Protein AF-A0A524NYF2-F1 (afdb_monomer_lite)

Foldseek 3Di:
DDVVVVVVVVVVLVVVLPPPVPDLWWKKKKWKKFKKWAWKAKDFPVQFFGIGGDIWMKTWMKMWTGSDVQKIKIWTKMKIFDKDWTGTPAPQPDTAIDGDWIKIKIKTKIWGWADPDPAQKTKIKMKIKIFIDTDDDPDWDWWWDWAAGHVQFIKIKIKTFDDDDAARIKIKTWMWIWGQFPPRKIKIKIKIWIFHDPDDWDFGMKMWMDFQPDDITIMTITGRRIMIIIIIMIIGTPSLVVDDPVVVVVVCVVVVPPPDDPFDAAFKKKKKKKKWWWQFDKHWNDSQKFWQFPPPPPPRRRTWIKIWMKMWHHNTSFKIKIKIKIKTFDQTDIFGHRRSDTQDDDRDGDFIKIKIWIKMKGWDDPDPPFKTKIKIKTKMKIATPADQFNDKDKDKGWGQDRHPRDIDIKMKIKTKGFPDRIWMKIKTKMWMWGQDPDLARKIKIKMKMWIFTPAWGMKMWMAMPDPIVPRTMIMTGRRTTIMIMIMMMHIFRPDPPTPRGDDPDPVVVD

Radius of gyration: 26.81 Å; chains: 1; bounding box: 73×35×83 Å

Secondary structure (DSSP, 8-state):
--HHHHHHHHHHHHHHHTTTTTS---EEEEEEEEEEEEEEEEE-TTS-B--EEEEEEEEEEEEEEEEETTEEEEEEEEEEEEEE---BSS--SS---EEEEEEEEEEEEEEE-B--SSSSEEEEEEEEEEEEEEPPPSS--EEEEEEE-TTS-EEEEEEEE--PPPPSEEEEEEEEEEEE-GGG-EEEEEEEEEEESSPPPEEEEEEEEEESSPPPEEEEEEESS-EEEEEEEEEEETHHHHS-HHHHHHHHHHHTTS------STTEEEEEEEEEEEEEEEEES-TTEEPPP-GGGGGGTTEEEEEEEEEEEESSSSEEEEEEEEEEE-----EE-SSSS-SEE---PPPEEEEEEEEEEEEEEEETTTEEEEEEEEEEEEEE---SEEEEEEEEEEEEETTTTEEEEEEEEEEEEES-SEEEEEEEEEEEEEE-SSSS--EEEEEEEEEEESS--EEEEEEESS--BSSEEEEEEEEEEEEEEEEEEEEEE-STT---PPPPPTTS--

Structure (mmCIF, N/CA/C/O backbone):
data_AF-A0A524NYF2-F1
#
_entry.id   AF-A0A524NYF2-F1
#
loop_
_atom_site.group_PDB
_atom_site.id
_atom_site.type_symbol
_atom_site.label_atom_id
_atom_site.label_alt_id
_atom_site.label_comp_id
_atom_site.label_asym_id
_atom_site.label_entity_id
_atom_site.label_seq_id
_atom_site.pdbx_PDB_ins_code
_atom_site.Cartn_x
_atom_site.Cartn_y
_atom_site.Cartn_z
_atom_site.occupancy
_atom_site.B_iso_or_equiv
_atom_site.auth_seq_id
_atom_site.auth_comp_id
_atom_site.auth_asym_id
_atom_site.auth_atom_id
_atom_site.pdbx_PDB_model_num
ATOM 1 N N . MET A 1 1 ? -34.212 -0.945 -21.875 1.00 46.12 1 MET A N 1
ATOM 2 C CA . MET A 1 1 ? -34.680 -1.495 -20.584 1.00 46.12 1 MET A CA 1
ATOM 3 C C . MET A 1 1 ? -35.829 -0.616 -20.105 1.00 46.12 1 MET A C 1
ATOM 5 O O . MET A 1 1 ? -35.699 0.597 -20.162 1.00 46.12 1 MET A O 1
ATOM 9 N N . ASP A 1 2 ? -36.979 -1.209 -19.788 1.00 37.16 2 ASP A N 1
ATOM 10 C CA . ASP A 1 2 ? -38.270 -0.512 -19.675 1.00 37.16 2 ASP A CA 1
ATOM 11 C C . ASP A 1 2 ? -38.317 0.384 -18.419 1.00 37.16 2 ASP A C 1
ATOM 13 O O . ASP A 1 2 ? -38.409 -0.111 -17.293 1.00 37.16 2 ASP A O 1
ATOM 17 N N . THR A 1 3 ? -38.206 1.705 -18.601 1.00 37.22 3 THR A N 1
ATOM 18 C CA . THR A 1 3 ? -38.094 2.729 -17.535 1.00 37.22 3 THR A CA 1
ATOM 19 C C . THR A 1 3 ? -39.221 2.652 -16.503 1.00 37.22 3 THR A C 1
ATOM 21 O O . THR A 1 3 ? -39.023 2.973 -15.333 1.00 37.22 3 THR A O 1
ATOM 24 N N . ARG A 1 4 ? -40.377 2.111 -16.898 1.00 36.44 4 ARG A N 1
ATOM 25 C CA . ARG A 1 4 ? -41.550 1.901 -16.040 1.00 36.44 4 ARG A CA 1
ATOM 26 C C . ARG A 1 4 ? -41.308 0.884 -14.919 1.00 36.44 4 ARG A C 1
ATOM 28 O O . ARG A 1 4 ? -41.858 1.044 -13.832 1.00 36.44 4 ARG A O 1
ATOM 35 N N . LYS A 1 5 ? -40.456 -0.127 -15.137 1.00 40.47 5 LYS A N 1
ATOM 36 C CA . LYS A 1 5 ? -40.130 -1.145 -14.117 1.00 40.47 5 LYS A CA 1
ATOM 37 C C . LYS A 1 5 ? -39.205 -0.592 -13.028 1.00 40.47 5 LYS A C 1
ATOM 39 O O . LYS A 1 5 ? -39.352 -0.954 -11.865 1.00 40.47 5 LYS A O 1
ATOM 44 N N . PHE A 1 6 ? -38.307 0.327 -13.389 1.00 44.81 6 PHE A N 1
ATOM 45 C CA . PHE A 1 6 ? -37.403 0.992 -12.445 1.00 44.81 6 PHE A CA 1
ATOM 46 C C . PHE A 1 6 ? -38.154 1.996 -11.556 1.00 44.81 6 PHE A C 1
ATOM 48 O O . PHE A 1 6 ? -37.957 2.023 -10.343 1.00 44.81 6 PHE A O 1
ATOM 55 N N . SER A 1 7 ? -39.095 2.751 -12.137 1.00 49.72 7 SER A N 1
ATOM 56 C CA . SER A 1 7 ? -39.966 3.658 -11.380 1.00 49.72 7 SER A CA 1
ATOM 57 C C . SER A 1 7 ? -40.858 2.915 -10.382 1.00 49.72 7 SER A C 1
ATOM 59 O O . SER A 1 7 ? -41.035 3.392 -9.266 1.00 49.72 7 SER A O 1
ATOM 61 N N . PHE A 1 8 ? -41.373 1.732 -10.738 1.00 51.56 8 PHE A N 1
ATOM 62 C CA . PHE A 1 8 ? -42.222 0.937 -9.842 1.00 51.56 8 PHE A CA 1
ATOM 63 C C . PHE A 1 8 ? -41.436 0.339 -8.664 1.00 51.56 8 PHE A C 1
ATOM 65 O O . PHE A 1 8 ? -41.932 0.331 -7.540 1.00 51.56 8 PHE A O 1
ATOM 72 N N . LEU A 1 9 ? -40.189 -0.093 -8.896 1.00 47.62 9 LEU A N 1
ATOM 73 C CA . LEU A 1 9 ? -39.295 -0.574 -7.838 1.00 47.62 9 LEU A CA 1
ATOM 74 C C . LEU A 1 9 ? -38.933 0.554 -6.855 1.00 47.62 9 LEU A C 1
ATOM 76 O O . LEU A 1 9 ? -39.001 0.354 -5.647 1.00 47.62 9 LEU A O 1
ATOM 80 N N . MET A 1 10 ? -38.629 1.755 -7.364 1.00 48.66 10 MET A N 1
ATOM 81 C CA . MET A 1 10 ? -38.355 2.939 -6.536 1.00 48.66 10 MET A CA 1
ATOM 82 C C . MET A 1 10 ? -39.585 3.377 -5.734 1.00 48.66 10 MET A C 1
ATOM 84 O O . MET A 1 10 ? -39.455 3.712 -4.558 1.00 48.66 10 MET A O 1
ATOM 88 N N . LEU A 1 11 ? -40.786 3.325 -6.321 1.00 53.19 11 LEU A N 1
ATOM 89 C CA . LEU A 1 11 ? -42.031 3.672 -5.627 1.00 53.19 11 LEU A CA 1
ATOM 90 C C . LEU A 1 11 ? -42.388 2.646 -4.537 1.00 53.19 11 LEU A C 1
ATOM 92 O O . LEU A 1 11 ? -42.787 3.029 -3.440 1.00 53.19 11 LEU A O 1
ATOM 96 N N . ALA A 1 12 ? -42.189 1.351 -4.806 1.00 49.34 12 ALA A N 1
ATOM 97 C CA . ALA A 1 12 ? -42.392 0.281 -3.829 1.00 49.34 12 ALA A CA 1
ATOM 98 C C . ALA A 1 12 ? -41.384 0.369 -2.672 1.00 49.34 12 ALA A C 1
ATOM 100 O O . ALA A 1 12 ? -41.760 0.214 -1.511 1.00 49.34 12 ALA A O 1
ATOM 101 N N . MET A 1 13 ? -40.125 0.702 -2.971 1.00 41.78 13 MET A N 1
ATOM 102 C CA . MET A 1 13 ? -39.096 0.948 -1.961 1.00 41.78 13 MET A CA 1
ATOM 103 C C . MET A 1 13 ? -39.430 2.192 -1.122 1.00 41.78 13 MET A C 1
ATOM 105 O O . MET A 1 13 ? -39.293 2.157 0.093 1.00 41.78 13 MET A O 1
ATOM 109 N N . SER A 1 14 ? -39.977 3.246 -1.741 1.00 46.34 14 SER A N 1
ATOM 110 C CA . SER A 1 14 ? -40.464 4.458 -1.055 1.00 46.34 14 SER A CA 1
ATOM 111 C C . SER A 1 14 ? -41.634 4.170 -0.108 1.00 46.34 14 SER A C 1
ATOM 113 O O . SER A 1 14 ? -41.682 4.715 0.988 1.00 46.34 14 SER A O 1
ATOM 115 N N . PHE A 1 15 ? -42.558 3.285 -0.493 1.00 48.97 15 PHE A N 1
ATOM 116 C CA . PHE A 1 15 ? -43.677 2.880 0.364 1.00 48.97 15 PHE A CA 1
ATOM 117 C C . PHE A 1 15 ? -43.229 1.985 1.528 1.00 48.97 15 PHE A C 1
ATOM 119 O O . PHE A 1 15 ? -43.670 2.191 2.658 1.00 48.97 15 PHE A O 1
ATOM 126 N N . LEU A 1 16 ? -42.298 1.056 1.293 1.00 45.59 16 LEU A N 1
ATOM 127 C CA . LEU A 1 16 ? -41.699 0.232 2.352 1.00 45.59 16 LEU A CA 1
ATOM 128 C C . LEU A 1 16 ? -40.880 1.075 3.348 1.00 45.59 16 LEU A C 1
ATOM 130 O O . LEU A 1 16 ? -40.883 0.784 4.539 1.00 45.59 16 LEU A O 1
ATOM 134 N N . LEU A 1 17 ? -40.266 2.170 2.886 1.00 45.12 17 LEU A N 1
ATOM 135 C CA . LEU A 1 17 ? -39.558 3.151 3.719 1.00 45.12 17 LEU A CA 1
ATOM 136 C C . LEU A 1 17 ? -40.478 3.949 4.663 1.00 45.12 17 LEU A C 1
ATOM 138 O O . LEU A 1 17 ? -40.007 4.475 5.668 1.00 45.12 17 LEU A O 1
ATOM 142 N N . THR A 1 18 ? -41.781 4.046 4.371 1.00 43.34 18 THR A N 1
ATOM 143 C CA . THR A 1 18 ? -42.723 4.845 5.183 1.00 43.34 18 THR A CA 1
ATOM 144 C C . THR A 1 18 ? -43.362 4.094 6.355 1.00 43.34 18 THR A C 1
ATOM 146 O O . THR A 1 18 ? -43.949 4.738 7.221 1.00 43.34 18 THR A O 1
ATOM 149 N N . GLN A 1 19 ? -43.243 2.763 6.438 1.00 42.91 19 GLN A N 1
ATOM 150 C CA . GLN A 1 19 ? -43.910 1.975 7.491 1.00 42.91 19 GLN A CA 1
ATOM 151 C C . GLN A 1 19 ? -43.104 1.823 8.801 1.00 42.91 19 GLN A C 1
ATOM 153 O O . GLN A 1 19 ? -43.671 1.410 9.806 1.00 42.91 19 GLN A O 1
ATOM 158 N N . GLU A 1 20 ? -41.833 2.240 8.846 1.00 42.88 20 GLU A N 1
ATOM 159 C CA . GLU A 1 20 ? -40.929 2.090 10.011 1.00 42.88 20 GLU A CA 1
ATOM 160 C C . GLU A 1 20 ? -40.624 3.423 10.742 1.00 42.88 20 GLU A C 1
ATOM 162 O O . GLU A 1 20 ? -39.622 3.569 11.440 1.00 42.88 20 GLU A O 1
ATOM 167 N N . LEU A 1 21 ? -41.506 4.426 10.634 1.00 39.69 21 LEU A N 1
ATOM 168 C CA . LEU A 1 21 ? -41.333 5.779 11.209 1.00 39.69 21 LEU A CA 1
ATOM 169 C C . LEU A 1 21 ? -41.290 5.852 12.757 1.00 39.69 21 LEU A C 1
ATOM 171 O O . LEU A 1 21 ? -41.228 6.947 13.314 1.00 39.69 21 LEU A O 1
ATOM 175 N N . SER A 1 22 ? -41.305 4.715 13.463 1.00 42.16 22 SER A N 1
ATOM 176 C CA . SER A 1 22 ? -41.311 4.652 14.937 1.00 42.16 22 SER A CA 1
ATOM 177 C C . SER A 1 22 ? -39.986 4.198 15.571 1.00 42.16 22 SER A C 1
ATOM 179 O O . SER A 1 22 ? -39.874 4.214 16.796 1.00 42.16 22 SER A O 1
ATOM 181 N N . ALA A 1 23 ? -38.961 3.851 14.783 1.00 46.53 23 ALA A N 1
ATOM 182 C CA . ALA A 1 23 ? -37.619 3.550 15.287 1.00 46.53 23 ALA A CA 1
ATOM 183 C C . ALA A 1 23 ? -36.603 4.553 14.720 1.00 46.53 23 ALA A C 1
ATOM 185 O O . ALA A 1 23 ? -36.453 4.683 13.509 1.00 46.53 23 ALA A O 1
ATOM 186 N N . GLN A 1 24 ? -35.888 5.288 15.581 1.00 55.41 24 GLN A N 1
ATOM 187 C CA . GLN A 1 24 ? -34.849 6.212 15.119 1.00 55.41 24 GLN A CA 1
ATOM 188 C C . GLN A 1 24 ? -33.656 5.412 14.572 1.00 55.41 24 GLN A C 1
ATOM 190 O O . GLN A 1 24 ? -32.833 4.893 15.329 1.00 55.41 24 GLN A O 1
ATOM 195 N N . LEU A 1 25 ? -33.591 5.305 13.248 1.00 68.50 25 LEU A N 1
ATOM 196 C CA . LEU A 1 25 ? -32.567 4.572 12.511 1.00 68.50 25 LEU A CA 1
ATOM 197 C C . LEU A 1 25 ? -31.177 5.220 12.668 1.00 68.50 25 LEU A C 1
ATOM 199 O O . LEU A 1 25 ? -31.052 6.439 12.808 1.00 68.50 25 LEU A O 1
ATOM 203 N N . LYS A 1 26 ? -30.112 4.409 12.661 1.00 77.06 26 LYS A N 1
ATOM 204 C CA . LYS A 1 26 ? -28.738 4.876 12.911 1.00 77.06 26 LYS A CA 1
ATOM 205 C C . LYS A 1 26 ? -28.130 5.550 11.686 1.00 77.06 26 LYS A C 1
ATOM 207 O O . LYS A 1 26 ? -28.180 5.011 10.587 1.00 77.06 26 LYS A O 1
ATOM 212 N N . THR A 1 27 ? -27.457 6.671 11.918 1.00 83.81 27 THR A N 1
ATOM 213 C CA . THR A 1 27 ? -26.626 7.355 10.920 1.00 83.81 27 THR A CA 1
ATOM 214 C C . THR A 1 27 ? -25.167 7.226 11.334 1.00 83.81 27 THR A C 1
ATOM 216 O O . THR A 1 27 ? -24.834 7.521 12.488 1.00 83.81 27 THR A O 1
ATOM 219 N N . THR A 1 28 ? -24.293 6.809 10.423 1.00 85.56 28 THR A N 1
ATOM 220 C CA . THR A 1 28 ? -22.852 6.668 10.662 1.00 85.56 28 THR A CA 1
ATOM 221 C C . THR A 1 28 ? -22.040 7.500 9.678 1.00 85.56 28 THR A C 1
ATOM 223 O O . THR A 1 28 ? -22.430 7.675 8.532 1.00 85.56 28 THR A O 1
ATOM 226 N N . LEU A 1 29 ? -20.904 8.020 10.130 1.00 87.62 29 LEU A N 1
ATOM 227 C CA . LEU A 1 29 ? -19.862 8.612 9.298 1.00 87.62 29 LEU A CA 1
ATOM 228 C C . LEU A 1 29 ? -18.655 7.684 9.354 1.00 87.62 29 LEU A C 1
ATOM 230 O O . LEU A 1 29 ? -18.140 7.427 10.438 1.00 87.62 29 LEU A O 1
ATOM 234 N N . ASN A 1 30 ? -18.204 7.184 8.217 1.00 88.12 30 ASN A N 1
ATOM 235 C CA . ASN A 1 30 ? -17.124 6.218 8.145 1.00 88.12 30 ASN A CA 1
ATOM 236 C C . ASN A 1 30 ? -15.903 6.863 7.494 1.00 88.12 30 ASN A C 1
ATOM 238 O O . ASN A 1 30 ? -16.003 7.488 6.440 1.00 88.12 30 ASN A O 1
ATOM 242 N N . LEU A 1 31 ? -14.749 6.693 8.128 1.00 86.75 31 LEU A N 1
ATOM 243 C CA . LEU A 1 31 ? -13.450 7.040 7.561 1.00 86.75 31 LEU A CA 1
ATOM 244 C C . LEU A 1 31 ? -12.837 5.760 7.000 1.00 86.75 31 LEU A C 1
ATOM 246 O O . LEU A 1 31 ? -12.573 4.843 7.774 1.00 86.75 31 LEU A O 1
ATOM 250 N N . GLU A 1 32 ? -12.650 5.684 5.684 1.00 86.62 32 GLU A N 1
ATOM 251 C CA . GLU A 1 32 ? -12.154 4.498 4.977 1.00 86.62 32 GLU A CA 1
ATOM 252 C C . GLU A 1 32 ? -10.731 4.743 4.473 1.00 86.62 32 GLU A C 1
ATOM 254 O O . GLU A 1 32 ? -10.470 5.758 3.833 1.00 86.62 32 GLU A O 1
ATOM 259 N N . ALA A 1 33 ? -9.817 3.803 4.711 1.00 85.50 33 ALA A N 1
ATOM 260 C CA . ALA A 1 33 ? -8.500 3.801 4.080 1.00 85.50 33 ALA A CA 1
ATOM 261 C C . ALA A 1 33 ? -7.998 2.379 3.832 1.00 85.50 33 ALA A C 1
ATOM 263 O O . ALA A 1 33 ? -8.306 1.456 4.588 1.00 85.50 33 ALA A O 1
ATOM 264 N N . GLY A 1 34 ? -7.212 2.190 2.778 1.00 84.25 34 GLY A N 1
ATOM 265 C CA . GLY A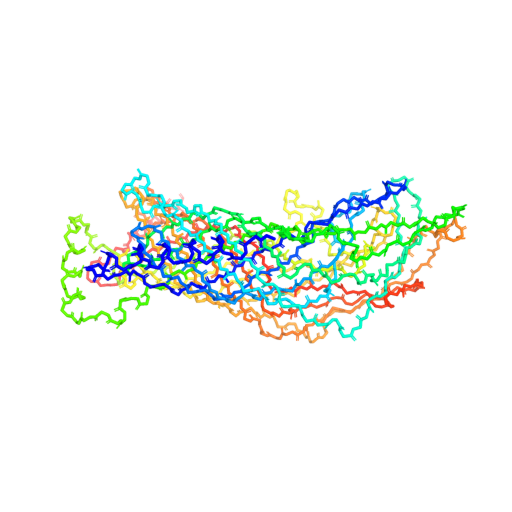 1 34 ? -6.657 0.886 2.459 1.00 84.25 34 GLY A CA 1
ATOM 266 C C . GLY A 1 34 ? -5.999 0.815 1.091 1.00 84.25 34 GLY A C 1
ATOM 267 O O . GLY A 1 34 ? -5.498 1.808 0.569 1.00 84.25 34 GLY A O 1
ATOM 268 N N . THR A 1 35 ? -5.997 -0.381 0.510 1.00 83.25 35 THR A N 1
ATOM 269 C CA . THR A 1 35 ? -5.268 -0.685 -0.728 1.00 83.25 35 THR A CA 1
ATOM 270 C C . THR A 1 35 ? -6.203 -1.180 -1.810 1.00 83.25 35 THR A C 1
ATOM 272 O O . THR A 1 35 ? -7.192 -1.849 -1.520 1.00 83.25 35 THR A O 1
ATOM 275 N N . MET A 1 36 ? -5.872 -0.880 -3.059 1.00 87.19 36 MET A N 1
ATOM 276 C CA . MET A 1 36 ? -6.567 -1.394 -4.230 1.00 87.19 36 MET A CA 1
ATOM 277 C C . MET A 1 36 ? -5.564 -2.047 -5.176 1.00 87.19 36 MET A C 1
ATOM 279 O O . MET A 1 36 ? -4.443 -1.578 -5.316 1.00 87.19 36 MET A O 1
ATOM 283 N N . TRP A 1 37 ? -5.975 -3.112 -5.843 1.00 88.50 37 TRP A N 1
ATOM 284 C CA . TRP A 1 37 ? -5.249 -3.771 -6.913 1.00 88.50 37 TRP A CA 1
ATOM 285 C C . TRP A 1 37 ? -6.106 -3.728 -8.166 1.00 88.50 37 TRP A C 1
ATOM 287 O O . TRP A 1 37 ? -7.181 -4.329 -8.205 1.00 88.50 37 TRP A O 1
ATOM 297 N N . ASN A 1 38 ? -5.632 -3.009 -9.176 1.00 88.50 38 ASN A N 1
ATOM 298 C CA . ASN A 1 38 ? -6.210 -3.017 -10.510 1.00 88.50 38 ASN A CA 1
ATOM 299 C C . ASN A 1 38 ? -5.718 -4.254 -11.249 1.00 88.50 38 ASN A C 1
ATOM 301 O O . ASN A 1 38 ? -4.516 -4.473 -11.372 1.00 88.50 38 ASN A O 1
ATOM 305 N N . MET A 1 39 ? -6.656 -5.058 -11.733 1.00 90.06 39 MET A N 1
ATOM 306 C CA . MET A 1 39 ? -6.371 -6.297 -12.442 1.00 90.06 39 MET A CA 1
ATOM 307 C C . MET A 1 39 ? -6.469 -6.036 -13.938 1.00 90.06 39 MET A C 1
ATOM 309 O O . MET A 1 39 ? -7.566 -5.883 -14.485 1.00 90.06 39 MET A O 1
ATOM 313 N 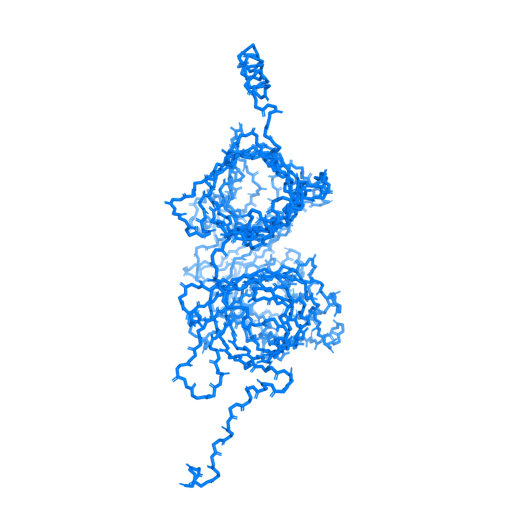N . LEU A 1 40 ? -5.316 -5.992 -14.590 1.00 89.50 40 LEU A N 1
ATOM 314 C CA . LEU A 1 40 ? -5.190 -5.824 -16.027 1.00 89.50 40 LEU A CA 1
ATOM 315 C C . LEU A 1 40 ? -4.982 -7.194 -16.669 1.00 89.50 40 LEU A C 1
ATOM 317 O O . LEU A 1 40 ? -4.152 -7.995 -16.227 1.00 89.50 40 LEU A O 1
ATOM 321 N N . LYS A 1 41 ? -5.763 -7.470 -17.709 1.00 91.00 41 LYS A N 1
ATOM 322 C CA . LYS A 1 41 ? -5.534 -8.611 -18.591 1.00 91.00 41 LYS A CA 1
ATOM 323 C C . LYS A 1 41 ? -4.554 -8.192 -19.672 1.00 91.00 41 LYS A C 1
ATOM 325 O O . LYS A 1 41 ? -4.501 -7.020 -20.026 1.00 91.00 41 LYS A O 1
ATOM 330 N N . VAL A 1 42 ? -3.819 -9.158 -20.192 1.00 91.38 42 VAL A N 1
ATOM 331 C CA . VAL A 1 42 ? -2.905 -8.950 -21.306 1.00 91.38 42 VAL A CA 1
ATOM 332 C C . VAL A 1 42 ? -3.254 -9.939 -22.407 1.00 91.38 42 VAL A C 1
ATOM 334 O O . VAL A 1 42 ? -3.572 -11.094 -22.112 1.00 91.38 42 VAL A O 1
ATOM 337 N N . ASP A 1 43 ? -3.251 -9.456 -23.641 1.00 90.25 43 ASP A N 1
ATOM 338 C CA . ASP A 1 43 ? -3.262 -10.277 -24.846 1.00 90.25 43 ASP A CA 1
ATOM 339 C C . ASP A 1 43 ? -1.898 -10.110 -25.514 1.00 90.25 43 ASP A C 1
ATOM 341 O O . ASP A 1 43 ? -1.611 -9.052 -26.076 1.00 90.25 43 ASP A O 1
ATOM 345 N N . ASP A 1 44 ? -1.034 -11.108 -25.325 1.00 87.94 44 ASP A N 1
ATOM 346 C CA . ASP A 1 44 ? 0.358 -11.092 -25.768 1.00 87.94 44 ASP A CA 1
ATOM 347 C C . ASP A 1 44 ? 0.662 -12.319 -26.642 1.00 87.94 44 ASP A C 1
ATOM 349 O O . ASP A 1 44 ? 0.789 -13.432 -26.111 1.00 87.94 44 ASP A O 1
ATOM 353 N N . PRO A 1 45 ? 0.806 -12.132 -27.967 1.00 85.62 45 PRO A N 1
ATOM 354 C CA . PRO A 1 45 ? 1.143 -13.207 -28.896 1.00 85.62 45 PRO A CA 1
ATOM 355 C C . PRO A 1 45 ? 2.501 -13.868 -28.636 1.00 85.62 45 PRO A C 1
ATOM 357 O O . PRO A 1 45 ? 2.669 -15.036 -28.980 1.00 85.62 45 PRO A O 1
ATOM 360 N N . GLY A 1 46 ? 3.469 -13.149 -28.056 1.00 81.75 46 GLY A N 1
ATOM 361 C CA . GLY A 1 46 ? 4.811 -13.686 -27.790 1.00 81.75 46 GLY A CA 1
ATOM 362 C C . GLY A 1 46 ? 5.003 -14.252 -26.384 1.00 81.75 46 GLY A C 1
ATOM 363 O O . GLY A 1 46 ? 6.080 -14.759 -26.087 1.00 81.75 46 GLY A O 1
ATOM 364 N N . HIS A 1 47 ? 3.966 -14.232 -25.538 1.00 84.62 47 HIS A N 1
ATOM 365 C CA . HIS A 1 47 ? 3.958 -14.849 -24.203 1.00 84.62 47 HIS A CA 1
ATOM 366 C C . HIS A 1 47 ? 5.052 -14.359 -23.227 1.00 84.62 47 HIS A C 1
ATOM 368 O O . HIS A 1 47 ? 5.401 -15.071 -22.284 1.00 84.62 47 HIS A O 1
ATOM 374 N N . LEU A 1 48 ? 5.560 -13.140 -23.415 1.00 82.56 48 LEU A N 1
ATOM 375 C CA . LEU A 1 48 ? 6.513 -12.469 -22.525 1.00 82.56 48 LEU A CA 1
ATOM 376 C C . LEU A 1 48 ? 5.828 -11.732 -21.373 1.00 82.56 48 LEU A C 1
ATOM 378 O O . LEU A 1 48 ? 6.413 -11.542 -20.308 1.00 82.56 48 LEU A O 1
ATOM 382 N N . PHE A 1 49 ? 4.584 -11.312 -21.571 1.00 86.75 49 PHE A N 1
ATOM 383 C CA . PHE A 1 49 ? 3.814 -10.534 -20.619 1.00 86.75 49 PHE A CA 1
ATOM 384 C C . PHE A 1 49 ? 2.641 -11.337 -20.073 1.00 86.75 49 PHE A C 1
ATOM 386 O O . PHE A 1 49 ? 1.984 -12.117 -20.762 1.00 86.75 49 PHE A O 1
ATOM 393 N N . GLN A 1 50 ? 2.335 -11.103 -18.801 1.00 89.31 50 GLN A N 1
ATOM 394 C CA . GLN A 1 50 ? 1.206 -11.718 -18.111 1.00 89.31 50 GLN A CA 1
ATOM 395 C C . GLN A 1 50 ? 0.313 -10.671 -17.441 1.00 89.31 50 GLN A C 1
ATOM 397 O O . GLN A 1 50 ? 0.587 -9.467 -17.435 1.00 89.31 50 GLN A O 1
ATOM 402 N N . LYS A 1 51 ? -0.799 -11.150 -16.872 1.00 89.50 51 LYS A N 1
ATOM 403 C CA . LYS A 1 51 ? -1.756 -10.325 -16.126 1.00 89.50 51 LYS A CA 1
ATOM 404 C C . LYS A 1 51 ? -1.035 -9.449 -15.096 1.00 89.50 51 LYS A C 1
ATOM 406 O O . LYS A 1 51 ? -0.205 -9.933 -14.327 1.00 89.50 51 LYS A O 1
ATOM 411 N N . ALA A 1 52 ? -1.392 -8.174 -15.059 1.00 87.69 52 ALA A N 1
ATOM 412 C CA . ALA A 1 52 ? -0.783 -7.177 -14.191 1.00 87.69 52 ALA A CA 1
ATOM 413 C C . ALA A 1 52 ? -1.725 -6.845 -13.026 1.00 87.69 52 ALA A C 1
ATOM 415 O O . ALA A 1 52 ? -2.899 -6.550 -13.243 1.00 87.69 52 ALA A O 1
ATOM 416 N N . ASN A 1 53 ? -1.219 -6.881 -11.789 1.00 87.62 53 ASN A N 1
ATOM 417 C CA . ASN A 1 53 ? -1.983 -6.545 -10.583 1.00 87.62 53 ASN A CA 1
ATOM 418 C C . ASN A 1 53 ? -1.431 -5.259 -9.970 1.00 87.62 53 ASN A C 1
ATOM 420 O O . ASN A 1 53 ? -0.739 -5.271 -8.950 1.00 87.62 53 ASN A O 1
ATOM 424 N N . VAL A 1 54 ? -1.747 -4.139 -10.610 1.00 86.31 54 VAL A N 1
ATOM 425 C CA . VAL A 1 54 ? -1.154 -2.844 -10.282 1.00 86.31 54 VAL A CA 1
ATOM 426 C C . VAL A 1 54 ? -1.725 -2.327 -8.968 1.00 86.31 54 VAL A C 1
ATOM 428 O O . VAL A 1 54 ? -2.943 -2.214 -8.799 1.00 86.31 54 VAL A O 1
ATOM 431 N N . ARG A 1 55 ? -0.846 -2.019 -8.014 1.00 82.88 55 ARG A N 1
ATOM 432 C CA . ARG A 1 55 ? -1.246 -1.637 -6.660 1.00 82.88 55 ARG A CA 1
ATOM 433 C C . ARG A 1 55 ? -1.446 -0.127 -6.559 1.00 82.88 55 ARG A C 1
ATOM 435 O O . ARG A 1 55 ? -0.637 0.671 -7.011 1.00 82.88 55 ARG A O 1
ATOM 442 N N . SER A 1 56 ? -2.510 0.253 -5.876 1.00 83.00 56 SER A N 1
ATOM 443 C CA . SER A 1 56 ? -2.886 1.614 -5.528 1.00 83.00 56 SER A CA 1
ATOM 444 C C . SER A 1 56 ? -3.384 1.655 -4.076 1.00 83.00 56 SER A C 1
ATOM 446 O O . SER A 1 56 ? -3.399 0.643 -3.361 1.00 83.00 56 SER A O 1
ATOM 448 N N . TYR A 1 57 ? -3.771 2.835 -3.619 1.00 83.00 57 TYR A N 1
ATOM 449 C CA . TYR A 1 57 ? -4.413 3.062 -2.340 1.00 83.00 57 TYR A CA 1
ATOM 450 C C . TYR A 1 57 ? -5.799 3.674 -2.521 1.00 83.00 57 TYR A C 1
ATOM 452 O O . TYR A 1 57 ? -6.133 4.240 -3.558 1.00 83.00 57 TYR A O 1
ATOM 460 N N . VAL A 1 58 ? -6.616 3.550 -1.485 1.00 86.38 58 VAL A N 1
ATOM 461 C CA . VAL A 1 58 ? -7.940 4.162 -1.417 1.00 86.38 58 VAL A CA 1
ATOM 462 C C . VAL A 1 58 ? -8.080 4.858 -0.078 1.00 86.38 58 VAL A C 1
ATOM 464 O O . VAL A 1 58 ? -7.683 4.321 0.954 1.00 86.38 58 VAL A O 1
ATOM 467 N N . THR A 1 59 ? -8.637 6.060 -0.090 1.00 87.06 59 THR A N 1
ATOM 468 C CA . THR A 1 59 ? -8.969 6.796 1.129 1.00 87.06 59 THR A CA 1
ATOM 469 C C . THR A 1 59 ? -10.228 7.608 0.913 1.00 87.06 59 THR A C 1
ATOM 471 O O . THR A 1 59 ? -10.488 8.056 -0.200 1.00 87.06 59 THR A O 1
ATOM 474 N N . GLY A 1 60 ? -11.027 7.816 1.945 1.00 89.12 60 GLY A N 1
ATOM 475 C CA . GLY A 1 60 ? -12.170 8.697 1.830 1.00 89.12 60 GLY A CA 1
ATOM 476 C C . GLY A 1 60 ? -13.142 8.601 2.980 1.00 89.12 60 GLY A C 1
ATOM 477 O O . GLY A 1 60 ? -12.850 8.065 4.049 1.00 89.12 60 GLY A O 1
ATOM 478 N N . ILE A 1 61 ? -14.309 9.181 2.744 1.00 89.62 61 ILE A N 1
ATOM 479 C CA . ILE A 1 61 ? -15.339 9.368 3.754 1.00 89.62 61 ILE A CA 1
ATOM 480 C C . ILE A 1 61 ? -16.658 8.881 3.175 1.00 89.62 61 ILE A C 1
ATOM 482 O O . ILE A 1 61 ? -17.037 9.267 2.067 1.00 89.62 61 ILE A O 1
ATOM 486 N N . THR A 1 62 ? -17.372 8.058 3.935 1.00 92.56 62 THR A N 1
ATOM 487 C CA . THR A 1 62 ? -18.724 7.611 3.596 1.00 92.56 62 THR A CA 1
ATOM 488 C C . THR A 1 62 ? -19.697 7.913 4.725 1.00 92.56 62 THR A C 1
ATOM 490 O O . THR A 1 62 ? -19.321 8.054 5.883 1.00 92.56 62 THR A O 1
ATOM 493 N N . VAL A 1 63 ? -20.967 8.075 4.387 1.00 91.69 63 VAL A N 1
ATOM 494 C CA . VAL A 1 63 ? -22.076 8.259 5.315 1.00 91.69 63 VAL A CA 1
ATOM 495 C C . VAL A 1 63 ? -23.030 7.095 5.116 1.00 91.69 63 VAL A C 1
ATOM 497 O O . VAL A 1 63 ? -23.462 6.829 3.995 1.00 91.69 63 VAL A O 1
ATOM 500 N N . GLY A 1 64 ? -23.342 6.409 6.207 1.00 89.81 64 GLY A N 1
ATOM 501 C CA . GLY A 1 64 ? -24.285 5.305 6.268 1.00 89.81 64 GLY A CA 1
ATOM 502 C C . GLY A 1 64 ? -25.589 5.723 6.924 1.00 89.81 64 GLY A C 1
ATOM 503 O O . GLY A 1 64 ? -25.583 6.401 7.950 1.00 89.81 64 GLY A O 1
ATOM 504 N N . GLN A 1 65 ? -26.708 5.277 6.371 1.00 88.56 65 GLN A N 1
ATOM 505 C CA . GLN A 1 65 ? -28.024 5.382 6.984 1.00 88.56 65 GLN A CA 1
ATOM 506 C C . GLN A 1 65 ? -28.629 3.984 7.081 1.00 88.56 65 GLN A C 1
ATOM 508 O O . GLN A 1 65 ? -28.817 3.305 6.073 1.00 88.56 65 GLN A O 1
ATOM 513 N N . GLU A 1 66 ? -28.930 3.544 8.299 1.00 85.38 66 GLU A N 1
ATOM 514 C CA . GLU A 1 66 ? -29.762 2.367 8.531 1.00 85.38 66 GLU A CA 1
ATOM 515 C C . GLU A 1 66 ? -31.167 2.675 7.998 1.00 85.38 66 GLU A C 1
ATOM 517 O O . GLU A 1 66 ? -31.708 3.750 8.248 1.00 85.38 66 GLU A O 1
ATOM 522 N N . ILE A 1 67 ? -31.714 1.771 7.195 1.00 83.44 67 ILE A N 1
ATOM 523 C CA . ILE A 1 67 ? -33.010 1.922 6.529 1.00 83.44 67 ILE A CA 1
ATOM 524 C C . ILE A 1 67 ? -34.061 1.052 7.217 1.00 83.44 67 ILE A C 1
ATOM 526 O O . ILE A 1 67 ? -35.170 1.494 7.490 1.00 83.44 67 ILE A O 1
ATOM 530 N N . ILE A 1 68 ? -33.671 -0.178 7.529 1.00 81.50 68 ILE A N 1
ATOM 531 C CA . ILE A 1 68 ? -34.364 -1.100 8.428 1.00 81.50 68 ILE A CA 1
ATOM 532 C C . ILE A 1 68 ? -33.294 -1.737 9.320 1.00 81.50 68 ILE A C 1
ATOM 534 O O . ILE A 1 68 ? -32.112 -1.686 8.959 1.00 81.50 68 ILE A O 1
ATOM 538 N N . PRO A 1 69 ? -33.653 -2.347 10.462 1.00 79.75 69 PRO A N 1
ATOM 539 C CA . PRO A 1 69 ? -32.671 -2.970 11.338 1.00 79.75 69 PRO A CA 1
ATOM 540 C C . PRO A 1 69 ? -31.700 -3.875 10.570 1.00 79.75 69 PRO A C 1
ATOM 542 O O . PRO A 1 69 ? -32.116 -4.780 9.847 1.00 79.75 69 PRO A O 1
ATOM 545 N N . ASN A 1 70 ? -30.401 -3.617 10.737 1.00 83.56 70 ASN A N 1
ATOM 546 C CA . ASN A 1 70 ? -29.286 -4.303 10.074 1.00 83.56 70 ASN A CA 1
ATOM 547 C C . ASN A 1 70 ? -29.106 -4.051 8.569 1.00 83.56 70 ASN A C 1
ATOM 549 O O . ASN A 1 70 ? -28.075 -4.463 8.046 1.00 83.56 70 ASN A O 1
ATOM 553 N N . LEU A 1 71 ? -30.016 -3.366 7.877 1.00 88.50 71 LEU A N 1
ATOM 554 C CA . LEU A 1 71 ? -29.822 -2.959 6.484 1.00 88.50 71 LEU A CA 1
ATOM 555 C C . LEU A 1 71 ? -29.466 -1.476 6.428 1.00 88.50 71 LEU A C 1
ATOM 557 O O . LEU A 1 71 ? -30.265 -0.620 6.806 1.00 88.50 71 LEU A O 1
ATOM 561 N N . SER A 1 72 ? -28.288 -1.162 5.911 1.00 90.50 72 SER A N 1
ATOM 562 C CA . SER A 1 72 ? -27.816 0.211 5.755 1.00 90.50 72 SER A CA 1
ATOM 563 C C . SER A 1 72 ? -27.467 0.529 4.315 1.00 90.50 72 SER A C 1
ATOM 565 O O . SER A 1 72 ? -26.912 -0.306 3.603 1.00 90.50 72 SER A O 1
ATOM 567 N N . VAL A 1 73 ? -27.755 1.761 3.913 1.00 92.88 73 VAL A N 1
ATOM 568 C CA . VAL A 1 73 ? -27.295 2.335 2.652 1.00 92.88 73 VAL A CA 1
ATOM 569 C C . VAL A 1 73 ? -26.152 3.291 2.953 1.00 92.88 73 VAL A C 1
ATOM 571 O O . VAL A 1 73 ? -26.288 4.153 3.818 1.00 92.88 73 VAL A O 1
ATOM 574 N N . HIS A 1 74 ? -25.035 3.149 2.246 1.00 93.38 74 HIS A N 1
ATOM 575 C CA . HIS A 1 74 ? -23.861 4.005 2.393 1.00 93.38 74 HIS A CA 1
ATOM 576 C C . HIS A 1 74 ? -23.547 4.732 1.099 1.00 93.38 74 HIS A C 1
ATOM 578 O O . HIS A 1 74 ? -23.607 4.142 0.022 1.00 93.38 74 HIS A O 1
ATOM 584 N N . THR A 1 75 ? -23.163 5.998 1.209 1.00 96.00 75 THR A N 1
ATOM 585 C CA . THR A 1 75 ? -22.652 6.787 0.085 1.00 96.00 75 THR A CA 1
ATOM 586 C C . THR A 1 75 ? -21.547 7.730 0.523 1.00 96.00 75 THR A C 1
ATOM 588 O O . THR A 1 75 ? -21.448 8.057 1.701 1.00 96.00 75 THR A O 1
ATOM 591 N N . GLY A 1 76 ? -20.686 8.165 -0.389 1.00 93.56 76 GLY A N 1
ATOM 592 C CA . GLY A 1 76 ? -19.623 9.096 -0.037 1.00 93.56 76 GLY A CA 1
ATOM 593 C C . GLY A 1 76 ? -18.667 9.397 -1.169 1.00 93.56 76 GLY A C 1
ATOM 594 O O . GLY A 1 76 ? -19.030 9.323 -2.339 1.00 93.56 76 GLY A O 1
ATOM 595 N N . LEU A 1 77 ? -17.438 9.740 -0.797 1.00 93.94 77 LEU A N 1
ATOM 596 C CA . LEU A 1 77 ? -16.378 10.093 -1.726 1.00 93.94 77 LEU A CA 1
ATOM 597 C C . LEU A 1 77 ? -15.094 9.370 -1.330 1.00 93.94 77 LEU A C 1
ATOM 599 O O . LEU A 1 77 ? -14.598 9.542 -0.215 1.00 93.94 77 LEU A O 1
ATOM 603 N N . LEU A 1 78 ? -14.557 8.580 -2.256 1.00 91.88 78 LEU A N 1
ATOM 604 C CA . LEU A 1 78 ? -13.281 7.887 -2.111 1.00 91.88 78 LEU A CA 1
ATOM 605 C C . LEU A 1 78 ? -12.307 8.396 -3.171 1.00 91.88 78 LEU A C 1
ATOM 607 O O . LEU A 1 78 ? -12.627 8.410 -4.353 1.00 91.88 78 LEU A O 1
ATOM 611 N N . PHE A 1 79 ? -11.116 8.798 -2.759 1.00 89.31 79 PHE A N 1
ATOM 612 C CA . PHE A 1 79 ? -10.017 9.154 -3.639 1.00 89.31 79 PHE A CA 1
ATOM 613 C C . PHE A 1 79 ? -9.138 7.936 -3.919 1.00 89.31 79 PHE A C 1
ATOM 615 O O . PHE A 1 79 ? -8.778 7.193 -2.999 1.00 89.31 79 PHE A O 1
ATOM 622 N N . VAL A 1 80 ? -8.791 7.756 -5.192 1.00 87.62 80 VAL A N 1
ATOM 623 C CA . VAL A 1 80 ? -7.979 6.647 -5.685 1.00 87.62 80 VAL A CA 1
ATOM 624 C C . VAL A 1 80 ? -7.100 7.108 -6.851 1.00 87.62 80 VAL A C 1
ATOM 626 O O . VAL A 1 80 ? -7.630 7.415 -7.920 1.00 87.62 80 VAL A O 1
ATOM 629 N N . PRO A 1 81 ? -5.764 7.113 -6.722 1.00 83.00 81 PRO A N 1
ATOM 630 C CA . PRO A 1 81 ? -4.889 7.291 -7.874 1.00 83.00 81 PRO A CA 1
ATOM 631 C C . PRO A 1 81 ? -4.837 5.994 -8.685 1.00 83.00 81 PRO A C 1
ATOM 633 O O . PRO A 1 81 ? -4.309 4.977 -8.236 1.00 83.00 81 PRO A O 1
ATOM 636 N N . LEU A 1 82 ? -5.392 5.988 -9.888 1.00 82.19 82 LEU A N 1
ATOM 637 C CA . LEU A 1 82 ? -5.279 4.847 -10.783 1.00 82.19 82 LEU A CA 1
ATOM 638 C C . LEU A 1 82 ? -3.863 4.763 -11.347 1.00 82.19 82 LEU A C 1
ATOM 640 O O . LEU A 1 82 ? -3.282 5.741 -11.823 1.00 82.19 82 LEU A O 1
ATOM 644 N N . ARG A 1 83 ? -3.321 3.552 -11.269 1.00 82.25 83 ARG A N 1
ATOM 645 C CA . ARG A 1 83 ? -2.022 3.195 -11.813 1.00 82.25 83 ARG A CA 1
ATOM 646 C C . ARG A 1 83 ? -2.171 2.149 -12.891 1.00 82.25 83 ARG A C 1
ATOM 648 O O . ARG A 1 83 ? -2.988 1.234 -12.741 1.00 82.25 83 ARG A O 1
ATOM 655 N N . ASP A 1 84 ? -1.308 2.291 -13.880 1.00 85.06 84 ASP A N 1
ATOM 656 C CA . ASP A 1 84 ? -1.047 1.315 -14.926 1.00 85.06 84 ASP A CA 1
ATOM 657 C C . ASP A 1 84 ? 0.327 0.694 -14.667 1.00 85.06 84 ASP A C 1
ATOM 659 O O . ASP A 1 84 ? 1.100 1.195 -13.843 1.00 85.06 84 ASP A O 1
ATOM 663 N N . GLY A 1 85 ? 0.624 -0.424 -15.320 1.00 86.94 85 GLY A N 1
ATOM 664 C CA . GLY A 1 85 ? 1.874 -1.117 -15.068 1.00 86.94 85 GLY A CA 1
ATOM 665 C C . GLY A 1 85 ? 1.977 -2.448 -15.782 1.00 86.94 85 GLY A C 1
ATOM 666 O O . GLY A 1 85 ? 1.011 -3.201 -15.869 1.00 86.94 85 GLY A O 1
ATOM 667 N N . ILE A 1 86 ? 3.173 -2.766 -16.252 1.00 85.94 86 ILE A N 1
ATOM 668 C CA . ILE A 1 86 ? 3.460 -4.001 -16.983 1.00 85.94 86 ILE A CA 1
ATOM 669 C C . ILE A 1 86 ? 3.863 -5.109 -16.020 1.00 85.94 86 ILE A C 1
ATOM 671 O O . ILE A 1 86 ? 4.417 -4.849 -14.953 1.00 85.94 86 ILE A O 1
ATOM 675 N N . ASN A 1 87 ? 3.558 -6.347 -16.389 1.00 85.06 87 ASN A N 1
ATOM 676 C CA . ASN A 1 87 ? 4.008 -7.522 -15.656 1.00 85.06 87 ASN A CA 1
ATOM 677 C C . ASN A 1 87 ? 4.623 -8.508 -16.640 1.00 85.06 87 ASN A C 1
ATOM 679 O O . ASN A 1 87 ? 3.924 -9.032 -17.510 1.00 85.06 87 ASN A O 1
ATOM 683 N N . ILE A 1 88 ? 5.922 -8.719 -16.492 1.00 79.69 88 ILE A N 1
ATOM 684 C CA . ILE A 1 88 ? 6.709 -9.613 -17.329 1.00 79.69 88 ILE A CA 1
ATOM 685 C C . ILE A 1 88 ? 6.616 -11.005 -16.709 1.00 79.69 88 ILE A C 1
ATOM 687 O O . ILE A 1 88 ? 6.443 -11.169 -15.498 1.00 79.69 88 ILE A O 1
ATOM 691 N N . VAL A 1 89 ? 6.627 -12.030 -17.547 1.00 81.12 89 VAL A N 1
ATOM 692 C CA . VAL A 1 89 ? 6.789 -13.407 -17.097 1.00 81.12 89 VAL A CA 1
ATOM 693 C C . VAL A 1 89 ? 8.268 -13.582 -16.788 1.00 81.12 89 VAL A C 1
ATOM 695 O O . VAL A 1 89 ? 8.979 -14.103 -17.620 1.00 81.12 89 VAL A O 1
ATOM 698 N N . ASP A 1 90 ? 8.759 -13.097 -15.651 1.00 71.62 90 ASP A N 1
ATOM 699 C CA . ASP A 1 90 ? 10.138 -13.314 -15.201 1.00 71.62 90 ASP A CA 1
ATOM 700 C C . ASP A 1 90 ? 10.224 -13.395 -13.666 1.00 71.62 90 ASP A C 1
ATOM 702 O O . ASP A 1 90 ? 9.212 -13.333 -12.961 1.00 71.62 90 ASP A O 1
ATOM 706 N N . GLU A 1 91 ? 11.432 -13.603 -13.137 1.00 66.06 91 GLU A N 1
ATOM 707 C CA . GLU A 1 91 ? 11.682 -13.666 -11.692 1.00 66.06 91 GLU A CA 1
ATOM 708 C C . GLU A 1 91 ? 11.933 -12.280 -11.071 1.00 66.06 91 GLU A C 1
ATOM 710 O O . GLU A 1 91 ? 12.381 -12.187 -9.920 1.00 66.06 91 GLU A O 1
ATOM 715 N N . ARG A 1 92 ? 11.645 -11.179 -11.790 1.00 69.12 92 ARG A N 1
ATOM 716 C CA . ARG A 1 92 ? 11.873 -9.847 -11.233 1.00 69.12 92 ARG A CA 1
ATOM 717 C C . ARG A 1 92 ? 10.941 -9.618 -10.053 1.00 69.12 92 ARG A C 1
ATOM 719 O O . ARG A 1 92 ? 9.748 -9.931 -10.089 1.00 69.12 92 ARG A O 1
ATOM 726 N N . PRO A 1 93 ? 11.460 -9.030 -8.973 1.00 57.69 93 PRO A N 1
ATOM 727 C CA . PRO A 1 93 ? 10.775 -9.141 -7.702 1.00 57.69 93 PRO A CA 1
ATOM 728 C C . PRO A 1 93 ? 9.838 -7.934 -7.445 1.00 57.69 93 PRO A C 1
ATOM 730 O O . PRO A 1 93 ? 9.147 -7.873 -6.424 1.00 57.69 93 PRO A O 1
ATOM 733 N N . HIS A 1 94 ? 9.744 -6.994 -8.400 1.00 68.56 94 HIS A N 1
ATOM 734 C CA . HIS A 1 94 ? 8.775 -5.895 -8.419 1.00 68.56 94 HIS A CA 1
ATOM 735 C C . HIS A 1 94 ? 8.048 -5.783 -9.762 1.00 68.56 94 HIS A C 1
ATOM 737 O O . HIS A 1 94 ? 8.599 -6.056 -10.821 1.00 68.56 94 HIS A O 1
ATOM 743 N N . GLN A 1 95 ? 6.809 -5.294 -9.704 1.00 76.31 95 GLN A N 1
ATOM 744 C CA . GLN A 1 95 ? 6.037 -4.929 -10.885 1.00 76.31 95 GLN A CA 1
ATOM 745 C C . GLN A 1 95 ? 6.231 -3.436 -11.188 1.00 76.31 95 GLN A C 1
ATOM 747 O O . GLN A 1 95 ? 6.140 -2.595 -10.285 1.00 76.31 95 GLN A O 1
ATOM 752 N N . VAL A 1 96 ? 6.470 -3.099 -12.455 1.00 79.94 96 VAL A N 1
ATOM 753 C CA . VAL A 1 96 ? 6.526 -1.703 -12.912 1.00 79.94 96 VAL A CA 1
ATOM 754 C C . VAL A 1 96 ? 5.157 -1.084 -12.795 1.00 79.94 96 VAL A C 1
ATOM 756 O O . VAL A 1 96 ? 4.154 -1.713 -13.132 1.00 79.94 96 VAL A O 1
ATOM 759 N N . GLN A 1 97 ? 5.115 0.159 -12.340 1.00 83.62 97 GLN A N 1
ATOM 760 C CA . GLN A 1 97 ? 3.873 0.899 -12.274 1.00 83.62 97 GLN A CA 1
ATOM 761 C C . GLN A 1 97 ? 4.115 2.399 -12.341 1.00 83.62 97 GLN A C 1
ATOM 763 O O . GLN A 1 97 ? 5.029 2.933 -11.713 1.00 83.62 97 GLN A O 1
ATOM 768 N N . TRP A 1 98 ? 3.223 3.094 -13.029 1.00 79.81 98 TRP A N 1
ATOM 769 C CA . TRP A 1 98 ? 3.221 4.546 -13.126 1.00 79.81 98 TRP A CA 1
ATOM 770 C C . TRP A 1 98 ? 1.826 5.085 -12.831 1.00 79.81 98 TRP A C 1
ATOM 772 O O . TRP A 1 98 ? 0.816 4.376 -12.869 1.00 79.81 98 TRP A O 1
ATOM 782 N N . THR A 1 99 ? 1.773 6.360 -12.457 1.00 77.12 99 THR A N 1
ATOM 783 C CA . THR A 1 99 ? 0.490 7.023 -12.211 1.00 77.12 99 THR A CA 1
ATOM 784 C C . THR A 1 99 ? -0.161 7.316 -13.552 1.00 77.12 99 THR A C 1
ATOM 786 O O . THR A 1 99 ? 0.447 7.968 -14.392 1.00 77.12 99 THR A O 1
ATOM 789 N N . SER A 1 100 ? -1.384 6.826 -13.740 1.00 78.06 100 SER A N 1
ATOM 790 C CA . SER A 1 100 ? -2.150 7.022 -14.971 1.00 78.06 100 SER A CA 1
ATOM 791 C C . SER A 1 100 ? -3.070 8.232 -14.829 1.00 78.06 100 SER A C 1
ATOM 793 O O . SER A 1 100 ? -2.959 9.205 -15.570 1.00 78.06 100 SER A O 1
ATOM 795 N N . LEU A 1 101 ? -3.944 8.216 -13.819 1.00 81.38 101 LEU A N 1
ATOM 796 C CA . LEU A 1 101 ? -4.881 9.306 -13.548 1.00 81.38 101 LEU A CA 1
ATOM 797 C C . LEU A 1 101 ? -5.388 9.265 -12.105 1.00 81.38 101 LEU A C 1
ATOM 799 O O . LEU A 1 101 ? -5.327 8.234 -11.442 1.00 81.38 101 LEU A O 1
ATOM 803 N N . ASN A 1 102 ? -5.938 10.370 -11.616 1.00 85.25 102 ASN A N 1
ATOM 804 C CA . ASN A 1 102 ? -6.605 10.419 -10.319 1.00 85.25 102 ASN A CA 1
ATOM 805 C C . ASN A 1 102 ? -8.106 10.169 -10.482 1.00 85.25 102 ASN A C 1
ATOM 807 O O . ASN A 1 102 ? -8.736 10.704 -11.390 1.00 85.25 102 ASN A O 1
ATOM 811 N N . SER A 1 103 ? -8.696 9.374 -9.595 1.00 87.56 103 SER A N 1
ATOM 812 C CA . SER A 1 103 ? -10.114 9.025 -9.641 1.00 87.56 103 SER A CA 1
ATOM 813 C C . SER A 1 103 ? -10.796 9.342 -8.317 1.00 87.56 103 SER A C 1
ATOM 815 O O . SER A 1 103 ? -10.304 8.997 -7.241 1.00 87.56 103 SER A O 1
ATOM 817 N N . PHE A 1 104 ? -11.959 9.980 -8.401 1.00 91.44 104 PHE A N 1
ATOM 818 C CA . PHE A 1 104 ? -12.901 10.072 -7.298 1.00 91.44 104 PHE A CA 1
ATOM 819 C C . PHE A 1 104 ? -14.031 9.075 -7.525 1.00 91.44 104 PHE A C 1
ATOM 821 O O . PHE A 1 104 ? -14.734 9.126 -8.531 1.00 91.44 104 PHE A O 1
ATOM 828 N N . MET A 1 105 ? -14.220 8.169 -6.579 1.00 92.44 105 MET A N 1
ATOM 829 C CA . MET A 1 105 ? -15.288 7.186 -6.599 1.00 92.44 105 MET A CA 1
ATOM 830 C C . MET A 1 105 ? -16.424 7.636 -5.686 1.00 92.44 105 MET A C 1
ATOM 832 O O . MET A 1 105 ? -16.201 7.949 -4.516 1.00 92.44 105 MET A O 1
ATOM 836 N N . ILE A 1 106 ? -17.644 7.617 -6.215 1.00 95.06 106 ILE A N 1
ATOM 837 C CA . ILE A 1 106 ? -18.883 7.867 -5.481 1.00 95.06 106 ILE A CA 1
ATOM 838 C C . ILE A 1 106 ? -19.611 6.525 -5.353 1.00 95.06 106 ILE A C 1
ATOM 840 O O . ILE A 1 106 ? -20.339 6.130 -6.271 1.00 95.06 106 ILE A O 1
ATOM 844 N N . PRO A 1 107 ? -19.367 5.765 -4.271 1.00 94.69 107 PRO A N 1
ATOM 845 C CA . PRO A 1 107 ? -20.071 4.517 -4.034 1.00 94.69 107 PRO A CA 1
ATOM 846 C C . PRO A 1 107 ? -21.493 4.776 -3.528 1.00 94.69 107 PRO A C 1
ATOM 848 O O . PRO A 1 107 ? -21.715 5.683 -2.738 1.00 94.69 107 PRO A O 1
ATOM 851 N N . VAL A 1 108 ? -22.440 3.932 -3.923 1.00 96.12 108 VAL A N 1
ATOM 852 C CA . VAL A 1 108 ? -23.766 3.769 -3.318 1.00 96.12 108 VAL A CA 1
ATOM 853 C C . VAL A 1 108 ? -23.916 2.291 -2.997 1.00 96.12 108 VAL A C 1
ATOM 855 O O . VAL A 1 108 ? -24.041 1.464 -3.898 1.00 96.12 108 VAL A O 1
ATOM 858 N N . ARG A 1 109 ? -23.849 1.944 -1.714 1.00 94.62 109 ARG A N 1
ATOM 859 C CA . ARG A 1 109 ? -23.718 0.566 -1.233 1.00 94.62 109 ARG A CA 1
ATOM 860 C C . ARG A 1 109 ? -24.890 0.201 -0.357 1.00 94.62 109 ARG A C 1
ATOM 862 O O . ARG A 1 109 ? -25.303 0.992 0.481 1.00 94.62 109 ARG A O 1
ATOM 869 N N . VAL A 1 110 ? -25.368 -1.018 -0.509 1.00 95.88 110 VAL A N 1
ATOM 870 C CA . VAL A 1 110 ? -26.302 -1.655 0.404 1.00 95.88 110 VAL A CA 1
ATOM 871 C C . VAL A 1 110 ? -25.528 -2.688 1.203 1.00 95.88 110 VAL A C 1
ATOM 873 O O . VAL A 1 110 ? -24.822 -3.530 0.650 1.00 95.88 110 VAL A O 1
ATOM 876 N N . GLU A 1 111 ? -25.661 -2.604 2.515 1.00 94.06 111 GLU A N 1
ATOM 877 C CA . GLU A 1 111 ? -24.961 -3.427 3.484 1.00 94.06 111 GLU A CA 1
ATOM 878 C C . GLU A 1 111 ? -25.962 -4.092 4.408 1.00 94.06 111 GLU A C 1
ATOM 880 O O . GLU A 1 111 ? -26.783 -3.406 5.017 1.00 94.06 111 GLU A O 1
ATOM 885 N N . TYR A 1 112 ? -25.875 -5.414 4.541 1.00 91.69 112 TYR A N 1
ATOM 886 C CA . TYR A 1 112 ? -26.710 -6.157 5.478 1.00 91.69 112 TYR A CA 1
ATOM 887 C C . TYR A 1 112 ? -25.857 -6.774 6.577 1.00 91.69 112 TYR A C 1
ATOM 889 O O . TYR A 1 112 ? -24.988 -7.595 6.310 1.00 91.69 112 TYR A O 1
ATOM 897 N N . ARG A 1 113 ? -26.100 -6.386 7.824 1.00 89.38 113 ARG A N 1
ATOM 898 C CA . ARG A 1 113 ? -25.349 -6.853 8.984 1.00 89.38 113 ARG A CA 1
ATOM 899 C C . ARG A 1 113 ? -25.903 -8.183 9.489 1.00 89.38 113 ARG A C 1
ATOM 901 O O . ARG A 1 113 ? -27.004 -8.258 10.024 1.00 89.38 113 ARG A O 1
ATOM 908 N N . ILE A 1 114 ? -25.071 -9.211 9.432 1.00 87.00 114 ILE A N 1
ATOM 909 C CA . ILE A 1 114 ? -25.312 -10.525 10.020 1.00 87.00 114 ILE A CA 1
ATOM 910 C C . ILE A 1 114 ? -24.524 -10.606 11.327 1.00 87.00 114 ILE A C 1
ATOM 912 O O . ILE A 1 114 ? -23.294 -10.529 11.346 1.00 87.00 114 ILE A O 1
ATOM 916 N N . GLN A 1 115 ? -25.242 -10.752 12.435 1.00 83.81 115 GLN A N 1
ATOM 917 C CA . GLN A 1 115 ? -24.687 -10.838 13.784 1.00 83.81 115 GLN A CA 1
ATOM 918 C C . GLN A 1 115 ? -24.987 -12.241 14.338 1.00 83.81 115 GLN A C 1
ATOM 920 O O . GLN A 1 115 ? -26.012 -12.422 14.990 1.00 83.81 115 GLN A O 1
ATOM 925 N N . PRO A 1 116 ? -24.155 -13.256 14.032 1.00 72.44 116 PRO A N 1
ATOM 926 C CA . PRO A 1 116 ? -24.493 -14.659 14.300 1.00 72.44 116 PRO A CA 1
ATOM 927 C C . PRO A 1 116 ? -24.474 -15.024 15.791 1.00 72.44 116 PRO A C 1
ATOM 929 O O . PRO A 1 116 ? -25.064 -16.020 16.193 1.00 72.44 116 PRO A O 1
ATOM 932 N N . THR A 1 117 ? -23.789 -14.234 16.615 1.00 67.38 117 THR A N 1
ATOM 933 C CA . THR A 1 117 ? -23.592 -14.486 18.048 1.00 67.38 117 THR A CA 1
ATOM 934 C C . THR A 1 117 ? -23.725 -13.191 18.843 1.00 67.38 117 THR A C 1
ATOM 936 O O . THR A 1 117 ? -23.596 -12.109 18.273 1.00 67.38 117 THR A O 1
ATOM 939 N N . GLU A 1 118 ? -23.859 -13.281 20.167 1.00 68.88 118 GLU A N 1
ATOM 940 C CA . GLU A 1 118 ? -23.747 -12.125 21.079 1.00 68.88 118 GLU A CA 1
ATOM 941 C C . GLU A 1 118 ? -22.346 -11.479 21.070 1.00 68.88 118 GLU A C 1
ATOM 943 O O . GLU A 1 118 ? -22.158 -10.363 21.552 1.00 68.88 118 GLU A O 1
ATOM 948 N N . PHE A 1 119 ? -21.353 -12.171 20.502 1.00 67.56 119 PHE A N 1
ATOM 949 C CA . PHE A 1 119 ? -20.003 -11.658 20.306 1.00 67.56 119 PHE A CA 1
ATOM 950 C C . PHE A 1 119 ? -20.017 -10.389 19.437 1.00 67.56 119 PHE A C 1
ATOM 952 O O . PHE A 1 119 ? -20.718 -10.375 18.436 1.00 67.56 119 PHE A O 1
ATOM 959 N N . PRO A 1 120 ? -19.224 -9.339 19.708 1.00 72.69 120 PRO A N 1
ATOM 960 C CA . PRO A 1 120 ? -19.307 -8.048 19.006 1.00 72.69 120 PRO A CA 1
ATOM 961 C C . PRO A 1 120 ? -18.881 -8.070 17.527 1.00 72.69 120 PRO A C 1
ATOM 963 O O . PRO A 1 120 ? -18.815 -7.007 16.907 1.00 72.69 120 PRO A O 1
ATOM 966 N N . VAL A 1 121 ? -18.573 -9.235 16.954 1.00 76.75 121 VAL A N 1
ATOM 967 C CA . VAL A 1 121 ? -18.196 -9.385 15.545 1.00 76.75 121 VAL A CA 1
ATOM 968 C C . VAL A 1 121 ? -19.433 -9.627 14.691 1.00 76.75 121 VAL A C 1
ATOM 970 O O . VAL A 1 121 ? -20.196 -10.548 14.963 1.00 76.75 121 VAL A O 1
ATOM 973 N N . SER A 1 122 ? -19.599 -8.840 13.631 1.00 85.50 122 SER A N 1
ATOM 974 C CA . SER A 1 122 ? -20.621 -9.054 12.597 1.00 85.50 122 SER A CA 1
ATOM 975 C C . SER A 1 122 ? -20.002 -9.146 11.217 1.00 85.50 122 SER A C 1
ATOM 977 O O . SER A 1 122 ? -18.999 -8.498 10.932 1.00 85.50 122 SER A O 1
ATOM 979 N N . PHE A 1 123 ? -20.668 -9.887 10.345 1.00 89.25 123 PHE A N 1
ATOM 980 C CA . PHE A 1 123 ? -20.355 -9.954 8.928 1.00 89.25 123 PHE A CA 1
ATOM 981 C C . PHE A 1 123 ? -21.311 -9.052 8.163 1.00 89.25 123 PHE A C 1
ATOM 983 O O . PHE A 1 123 ? -22.503 -9.028 8.458 1.00 89.25 123 PHE A O 1
ATOM 990 N N . THR A 1 124 ? -20.803 -8.327 7.180 1.00 91.75 124 THR A N 1
ATOM 991 C CA . THR A 1 124 ? -21.611 -7.444 6.344 1.00 91.75 124 THR A CA 1
ATOM 992 C C . THR A 1 124 ? -21.341 -7.752 4.884 1.00 91.75 124 THR A C 1
ATOM 994 O O . THR A 1 124 ? -20.414 -7.176 4.313 1.00 91.75 124 THR A O 1
ATOM 997 N N . PRO A 1 125 ? -22.095 -8.667 4.249 1.00 93.94 125 PRO A N 1
ATOM 998 C CA . PRO A 1 125 ? -22.182 -8.662 2.797 1.00 93.94 125 PRO A CA 1
ATOM 999 C C . PRO A 1 125 ? -22.570 -7.264 2.311 1.00 93.94 125 PRO A C 1
ATOM 1001 O O . PRO A 1 125 ? -23.452 -6.611 2.884 1.00 93.94 125 PRO A O 1
ATOM 1004 N N . ARG A 1 126 ? -21.905 -6.816 1.249 1.00 94.06 126 ARG A N 1
ATOM 1005 C CA . ARG A 1 126 ? -22.170 -5.527 0.622 1.00 94.06 126 ARG A CA 1
ATOM 1006 C C . ARG A 1 126 ? -22.253 -5.671 -0.885 1.00 94.06 126 ARG A C 1
ATOM 1008 O O . ARG A 1 126 ? -21.477 -6.405 -1.497 1.00 94.06 126 ARG A O 1
ATOM 1015 N N . VAL A 1 127 ? -23.192 -4.948 -1.468 1.00 96.31 127 VAL A N 1
ATOM 1016 C CA . VAL A 1 127 ? -23.324 -4.787 -2.914 1.00 96.31 127 VAL A CA 1
ATOM 1017 C C . VAL A 1 127 ? -23.524 -3.310 -3.171 1.00 96.31 127 VAL A C 1
ATOM 1019 O O . VAL A 1 127 ? -24.311 -2.663 -2.483 1.00 96.31 127 VAL A O 1
ATOM 1022 N N . GLY A 1 128 ? -22.813 -2.756 -4.138 1.00 94.31 128 GLY A N 1
ATOM 1023 C CA . GLY A 1 128 ? -22.892 -1.340 -4.434 1.00 94.31 128 GLY A CA 1
ATOM 1024 C C . GLY A 1 128 ? -22.727 -1.033 -5.903 1.00 94.31 128 GLY A C 1
ATOM 1025 O O . GLY A 1 128 ? -22.199 -1.819 -6.680 1.00 94.31 128 GLY A O 1
ATOM 1026 N N . TYR A 1 129 ? -23.185 0.147 -6.271 1.00 95.69 129 TYR A N 1
ATOM 1027 C CA . TYR A 1 129 ? -22.861 0.786 -7.529 1.00 95.69 129 TYR A CA 1
ATOM 1028 C C . TYR A 1 129 ? -21.834 1.879 -7.243 1.00 95.69 129 TYR A C 1
ATOM 1030 O O . TYR A 1 129 ? -21.979 2.621 -6.276 1.00 95.69 129 TYR A O 1
ATOM 1038 N N . VAL A 1 130 ? -20.794 1.989 -8.060 1.00 94.19 130 VAL A N 1
ATOM 1039 C CA . VAL A 1 130 ? -19.737 2.981 -7.878 1.00 94.19 130 VAL A CA 1
ATOM 1040 C C . VAL A 1 130 ? -19.600 3.789 -9.154 1.00 94.19 130 VAL A C 1
ATOM 1042 O O . VAL A 1 130 ? -19.297 3.243 -10.214 1.00 94.19 130 VAL A O 1
ATOM 1045 N N . HIS A 1 131 ? -19.807 5.099 -9.045 1.00 92.94 131 HIS A N 1
ATOM 1046 C CA . HIS A 1 131 ? -19.516 6.014 -10.137 1.00 92.94 131 HIS A CA 1
ATOM 1047 C C . HIS A 1 131 ? -18.082 6.535 -10.019 1.00 92.94 131 HIS A C 1
ATOM 1049 O O . HIS A 1 131 ? -17.707 7.027 -8.956 1.00 92.94 131 HIS A O 1
ATOM 1055 N N . ARG A 1 132 ? -17.280 6.431 -11.081 1.00 89.25 132 ARG A N 1
ATOM 1056 C CA . ARG A 1 132 ? -15.912 6.966 -11.118 1.00 89.25 132 ARG A CA 1
ATOM 1057 C C . ARG A 1 132 ? -15.859 8.271 -11.901 1.00 89.25 132 ARG A C 1
ATOM 1059 O O . ARG A 1 132 ? -16.246 8.321 -13.065 1.00 89.25 132 ARG A O 1
ATOM 1066 N N . LEU A 1 133 ? -15.314 9.295 -11.259 1.00 88.25 133 LEU A N 1
ATOM 1067 C CA . LEU A 1 133 ? -14.961 10.580 -11.843 1.00 88.25 133 LEU A CA 1
ATOM 1068 C C . LEU A 1 133 ? -13.446 10.611 -12.020 1.00 88.25 133 LEU A C 1
ATOM 1070 O O . LEU A 1 133 ? -12.696 10.795 -11.061 1.00 88.25 133 LEU A O 1
ATOM 1074 N N . ASN A 1 134 ? -13.004 10.384 -13.248 1.00 83.88 134 ASN A N 1
ATOM 1075 C CA . ASN A 1 134 ? -11.590 10.327 -13.586 1.00 83.88 134 ASN A CA 1
ATOM 1076 C C . ASN A 1 134 ? -11.101 11.722 -13.987 1.00 83.88 134 ASN A C 1
ATOM 1078 O O . ASN A 1 134 ? -11.743 12.400 -14.791 1.00 83.88 134 ASN A O 1
ATOM 1082 N N . SER A 1 135 ? -9.963 12.154 -13.446 1.00 77.56 135 SER A N 1
ATOM 1083 C CA . SER A 1 135 ? -9.250 13.316 -13.970 1.00 77.56 135 SER A CA 1
ATOM 1084 C C . SER A 1 135 ? -8.782 13.013 -15.388 1.00 77.56 135 SER A C 1
ATOM 1086 O O . SER A 1 135 ? -8.307 11.903 -15.644 1.00 77.56 135 SER A O 1
ATOM 1088 N N . GLN A 1 136 ? -8.838 13.993 -16.290 1.00 63.94 136 GLN A N 1
ATOM 1089 C CA . GLN A 1 136 ? -8.118 13.848 -17.550 1.00 63.94 136 GLN A CA 1
ATOM 1090 C C . GLN A 1 136 ? -6.607 13.787 -17.264 1.00 63.94 136 GLN A C 1
ATOM 1092 O O . GLN A 1 136 ? -6.119 14.559 -16.432 1.00 63.94 136 GLN A O 1
ATOM 1097 N N . PRO A 1 137 ? -5.868 12.877 -17.912 1.00 58.34 137 PRO A N 1
ATOM 1098 C CA . PRO A 1 137 ? -4.414 12.904 -17.871 1.00 58.34 137 PRO A CA 1
ATOM 1099 C C . PRO A 1 137 ? -3.941 14.201 -18.513 1.00 58.34 137 PRO A C 1
ATOM 1101 O O . PRO A 1 137 ? -4.438 14.593 -19.568 1.00 58.34 137 PRO A O 1
ATOM 1104 N N . GLN A 1 138 ? -2.987 14.875 -17.877 1.00 49.31 138 GLN A N 1
ATOM 1105 C CA . GLN A 1 138 ? -2.430 16.119 -18.415 1.00 49.31 138 GLN A CA 1
ATOM 1106 C C . GLN A 1 138 ? -1.525 15.871 -19.636 1.00 49.31 138 GLN A C 1
ATOM 1108 O O . GLN A 1 138 ? -1.354 16.770 -20.455 1.00 49.31 138 GLN A O 1
ATOM 1113 N N . THR A 1 139 ? -1.009 14.649 -19.789 1.00 59.53 139 THR A N 1
ATOM 1114 C CA . THR A 1 139 ? -0.142 14.218 -20.892 1.00 59.53 139 THR A CA 1
ATOM 1115 C C . THR A 1 139 ? -0.273 12.708 -21.074 1.00 59.53 139 THR A C 1
ATOM 1117 O O . THR A 1 139 ? -0.311 11.976 -20.085 1.00 59.53 139 THR A O 1
ATOM 1120 N N . MET A 1 140 ? -0.348 12.238 -22.324 1.00 66.94 140 MET A N 1
ATOM 1121 C CA . MET A 1 140 ? -0.198 10.808 -22.618 1.00 66.94 140 MET A CA 1
ATOM 1122 C C . MET A 1 140 ? 1.212 10.375 -22.224 1.00 66.94 140 MET A C 1
ATOM 1124 O O . MET A 1 140 ? 2.171 11.102 -22.493 1.00 66.94 140 MET A O 1
ATOM 1128 N N . TYR A 1 141 ? 1.337 9.221 -21.574 1.00 71.19 141 TYR A N 1
ATOM 1129 C CA . TYR A 1 141 ? 2.652 8.665 -21.286 1.00 71.19 141 TYR A CA 1
ATOM 1130 C C . TYR A 1 141 ? 3.186 7.864 -22.477 1.00 71.19 141 TYR A C 1
ATOM 1132 O O . TYR A 1 141 ? 2.446 7.123 -23.129 1.00 71.19 141 TYR A O 1
ATOM 1140 N N . THR A 1 142 ? 4.490 8.002 -22.705 1.00 75.06 142 THR A N 1
ATOM 1141 C CA . THR A 1 142 ? 5.282 7.151 -23.594 1.00 75.06 142 THR A CA 1
ATOM 1142 C C . THR A 1 142 ? 6.496 6.689 -22.808 1.00 75.06 142 THR A C 1
ATOM 1144 O O . THR A 1 142 ? 7.235 7.524 -22.279 1.00 75.06 142 THR A O 1
ATOM 1147 N N . TYR A 1 143 ? 6.674 5.376 -22.701 1.00 79.06 143 TYR A N 1
ATOM 1148 C CA . TYR A 1 143 ? 7.819 4.779 -22.023 1.00 79.06 143 TYR A CA 1
ATOM 1149 C C . TYR A 1 143 ? 8.557 3.860 -22.976 1.00 79.06 143 TYR A C 1
ATOM 1151 O O . TYR A 1 143 ? 7.931 2.993 -23.568 1.00 79.06 143 TYR A O 1
ATOM 1159 N N . SER A 1 144 ? 9.873 3.990 -23.070 1.00 81.06 144 SER A N 1
ATOM 1160 C CA . SER A 1 144 ? 10.698 3.030 -23.790 1.00 81.06 144 SER A CA 1
ATOM 1161 C C . SER A 1 144 ? 11.927 2.656 -22.985 1.00 81.06 144 SER A C 1
ATOM 1163 O O . SER A 1 144 ? 12.546 3.503 -22.341 1.00 81.06 144 SER A O 1
ATOM 1165 N N . SER A 1 145 ? 12.255 1.371 -22.984 1.00 79.75 145 SER A N 1
ATOM 1166 C CA . SER A 1 145 ? 13.449 0.842 -22.329 1.00 79.75 145 SER A CA 1
ATOM 1167 C C . SER A 1 145 ? 13.776 -0.538 -22.914 1.00 79.75 145 SER A C 1
ATOM 1169 O O . SER A 1 145 ? 13.182 -0.984 -23.902 1.00 79.75 145 SER A O 1
ATOM 1171 N N . ILE A 1 146 ? 14.776 -1.184 -22.331 1.00 76.94 146 ILE A N 1
ATOM 1172 C CA . ILE A 1 146 ? 15.281 -2.496 -22.697 1.00 76.94 146 ILE A CA 1
ATOM 1173 C C . ILE A 1 146 ? 14.871 -3.489 -21.608 1.00 76.94 146 ILE A C 1
ATOM 1175 O O . ILE A 1 146 ? 14.962 -3.211 -20.412 1.00 76.94 146 ILE A O 1
ATOM 1179 N N . LEU A 1 147 ? 14.408 -4.656 -22.035 1.00 73.56 147 LEU A N 1
ATOM 1180 C CA . LEU A 1 147 ? 13.948 -5.752 -21.197 1.00 73.56 147 LEU A CA 1
ATOM 1181 C C . LEU A 1 147 ? 14.627 -7.032 -21.616 1.00 73.56 147 LEU A C 1
ATOM 1183 O O . LEU A 1 147 ? 14.544 -7.379 -22.784 1.00 73.56 147 LEU A O 1
ATOM 1187 N N . SER A 1 148 ? 15.170 -7.794 -20.681 1.00 69.00 148 SER A N 1
ATOM 1188 C CA . SER A 1 148 ? 15.494 -9.189 -20.965 1.00 69.00 148 SER A CA 1
ATOM 1189 C C . SER A 1 148 ? 14.311 -10.083 -20.595 1.00 69.00 148 SER A C 1
ATOM 1191 O O . SER A 1 148 ? 13.661 -9.868 -19.571 1.00 69.00 148 SER A O 1
ATOM 1193 N N . ALA A 1 149 ? 14.030 -11.087 -21.425 1.00 67.31 149 ALA A N 1
ATOM 1194 C CA . ALA A 1 149 ? 13.051 -12.153 -21.208 1.00 67.31 149 ALA A CA 1
ATOM 1195 C C . ALA A 1 149 ? 13.712 -13.394 -20.592 1.00 67.31 149 ALA A C 1
ATOM 1197 O O . ALA A 1 149 ? 14.928 -13.530 -20.713 1.00 67.31 149 ALA A O 1
ATOM 1198 N N . PRO A 1 150 ? 12.967 -14.297 -19.928 1.00 63.97 150 PRO A N 1
ATOM 1199 C CA . PRO A 1 150 ? 13.536 -15.396 -19.129 1.00 63.97 150 PRO A CA 1
ATOM 1200 C C . PRO A 1 150 ? 14.526 -16.313 -19.840 1.00 63.97 150 PRO A C 1
ATOM 1202 O O . PRO A 1 150 ? 15.303 -17.007 -19.193 1.00 63.97 150 PRO A O 1
ATOM 1205 N N . ASP A 1 151 ? 14.464 -16.360 -21.165 1.00 66.38 151 ASP A N 1
ATOM 1206 C CA . ASP A 1 151 ? 15.374 -17.117 -22.017 1.00 66.38 151 ASP A CA 1
ATOM 1207 C C . ASP A 1 151 ? 16.731 -16.417 -22.235 1.00 66.38 151 ASP A C 1
ATOM 1209 O O . ASP A 1 151 ? 17.582 -16.937 -22.954 1.00 66.38 151 ASP A O 1
ATOM 1213 N N . GLY A 1 152 ? 16.943 -15.257 -21.606 1.00 66.75 152 GLY A N 1
ATOM 1214 C CA . GLY A 1 152 ? 18.136 -14.423 -21.727 1.00 66.75 152 GLY A CA 1
ATOM 1215 C C . GLY A 1 152 ? 18.117 -13.484 -22.933 1.00 66.75 152 GLY A C 1
ATOM 1216 O O . GLY A 1 152 ? 19.077 -12.742 -23.124 1.00 66.75 152 GLY A O 1
ATOM 1217 N N . SER A 1 153 ? 17.054 -13.488 -23.746 1.00 73.81 153 SER A N 1
ATOM 1218 C CA . SER A 1 153 ? 16.956 -12.597 -24.904 1.00 73.81 153 SER A CA 1
ATOM 1219 C C . SER A 1 153 ? 16.545 -11.187 -24.488 1.00 73.81 153 SER A C 1
ATOM 1221 O O . SER A 1 153 ? 15.659 -11.010 -23.654 1.00 73.81 153 SER A O 1
ATOM 1223 N N . ALA A 1 154 ? 17.186 -10.173 -25.067 1.00 75.88 154 ALA A N 1
ATOM 1224 C CA . ALA A 1 154 ? 16.849 -8.778 -24.825 1.00 75.88 154 ALA A CA 1
ATOM 1225 C C . ALA A 1 154 ? 15.831 -8.264 -25.860 1.00 75.88 154 ALA A C 1
ATOM 1227 O O . ALA A 1 154 ? 15.862 -8.622 -27.039 1.00 75.88 154 ALA A O 1
ATOM 1228 N N . TYR A 1 155 ? 14.967 -7.355 -25.424 1.00 78.88 155 TYR A N 1
ATOM 1229 C CA . TYR A 1 155 ? 13.918 -6.702 -26.192 1.00 78.88 155 TYR A CA 1
ATOM 1230 C C . TYR A 1 155 ? 13.962 -5.208 -25.939 1.00 78.88 155 TYR A C 1
ATOM 1232 O O . TYR A 1 155 ? 14.128 -4.751 -24.811 1.00 78.88 155 TYR A O 1
ATOM 1240 N N . THR A 1 156 ? 13.738 -4.438 -26.989 1.00 82.94 156 THR A N 1
ATOM 1241 C CA . THR A 1 156 ? 13.276 -3.058 -26.830 1.00 82.94 156 THR A CA 1
ATOM 1242 C C . THR A 1 156 ? 11.767 -3.079 -26.674 1.00 82.94 156 THR A C 1
ATOM 1244 O O . THR A 1 156 ? 11.102 -3.882 -27.331 1.00 82.94 156 THR A O 1
ATOM 1247 N N . TYR A 1 157 ? 11.223 -2.222 -25.816 1.00 83.62 157 TYR A N 1
ATOM 1248 C CA . TYR A 1 157 ? 9.782 -2.033 -25.732 1.00 83.62 157 TYR A CA 1
ATOM 1249 C C . TYR A 1 157 ? 9.415 -0.551 -25.740 1.00 83.62 157 TYR A C 1
ATOM 1251 O O . TYR A 1 157 ? 10.176 0.287 -25.257 1.00 83.62 157 TYR A O 1
ATOM 1259 N N . ASP A 1 158 ? 8.236 -0.254 -26.272 1.00 86.12 158 ASP A N 1
ATOM 1260 C CA . ASP A 1 158 ? 7.589 1.051 -26.278 1.00 86.12 158 ASP A CA 1
ATOM 1261 C C . ASP A 1 158 ? 6.162 0.874 -25.745 1.00 86.12 158 ASP A C 1
ATOM 1263 O O . ASP A 1 158 ? 5.375 0.080 -26.263 1.00 86.12 158 ASP A O 1
ATOM 1267 N N . VAL A 1 159 ? 5.842 1.567 -24.657 1.00 85.38 159 VAL A N 1
ATOM 1268 C CA . VAL A 1 159 ? 4.499 1.618 -24.091 1.00 85.38 159 VAL A CA 1
ATOM 1269 C C . VAL A 1 159 ? 3.869 2.932 -24.482 1.00 85.38 159 VAL A C 1
ATOM 1271 O O . VAL A 1 159 ? 4.343 4.000 -24.085 1.00 85.38 159 VAL A O 1
ATOM 1274 N N . GLN A 1 160 ? 2.726 2.836 -25.149 1.00 83.44 160 GLN A N 1
ATOM 1275 C CA . GLN A 1 160 ? 1.920 3.985 -25.516 1.00 83.44 160 GLN A CA 1
ATOM 1276 C C . GLN A 1 160 ? 0.547 3.880 -24.884 1.00 83.44 160 GLN A C 1
ATOM 1278 O O . GLN A 1 160 ? -0.133 2.852 -24.943 1.00 83.44 160 GLN A O 1
ATOM 1283 N N . GLN A 1 161 ? 0.122 4.976 -24.268 1.00 78.44 161 GLN A N 1
ATOM 1284 C CA . GLN A 1 161 ? -1.217 5.057 -23.725 1.00 78.44 161 GLN A CA 1
ATOM 1285 C C . GLN A 1 161 ? -2.255 5.093 -24.853 1.00 78.44 161 GLN A C 1
ATOM 1287 O O . GLN A 1 161 ? -2.243 5.986 -25.698 1.00 78.44 161 GLN A O 1
ATOM 1292 N N . VAL A 1 162 ? -3.195 4.147 -24.832 1.00 74.00 162 VAL A N 1
ATOM 1293 C CA . VAL A 1 162 ? -4.276 4.027 -25.817 1.00 74.00 162 VAL A CA 1
ATOM 1294 C C . VAL A 1 162 ? -5.574 4.257 -25.058 1.00 74.00 162 VAL A C 1
ATOM 1296 O O . VAL A 1 162 ? -6.137 3.336 -24.478 1.00 74.00 162 VAL A O 1
ATOM 1299 N N . PHE A 1 163 ? -6.015 5.512 -24.964 1.00 66.06 163 PHE A N 1
ATOM 1300 C CA . PHE A 1 163 ? -7.197 5.840 -24.168 1.00 66.06 163 PHE A CA 1
ATOM 1301 C C . PHE A 1 163 ? -8.496 5.394 -24.836 1.00 66.06 163 PHE A C 1
ATOM 1303 O O . PHE A 1 163 ? -9.038 6.110 -25.674 1.00 66.06 163 PHE A O 1
ATOM 1310 N N . ASP A 1 164 ? -9.073 4.313 -24.322 1.00 61.38 164 ASP A N 1
ATOM 1311 C CA . ASP A 1 164 ? -10.520 4.228 -24.143 1.00 61.38 164 ASP A CA 1
ATOM 1312 C C . ASP A 1 164 ? -10.855 4.629 -22.699 1.00 61.38 164 ASP A C 1
ATOM 1314 O O . ASP A 1 164 ? -10.181 4.210 -21.753 1.00 61.38 164 ASP A O 1
ATOM 1318 N N . GLN A 1 165 ? -11.868 5.483 -22.499 1.00 58.56 165 GLN A N 1
ATOM 1319 C CA . GLN A 1 165 ? -12.211 5.949 -21.151 1.00 58.56 165 GLN A CA 1
ATOM 1320 C C . GLN A 1 165 ? -12.532 4.750 -20.245 1.00 58.56 165 GLN A C 1
ATOM 1322 O O . GLN A 1 165 ? -13.459 3.994 -20.549 1.00 58.56 165 GLN A O 1
ATOM 1327 N N . PRO A 1 166 ? -11.813 4.565 -19.119 1.00 63.47 166 PRO A N 1
ATOM 1328 C CA . PRO A 1 166 ? -12.119 3.474 -18.212 1.00 63.47 166 PRO A CA 1
ATOM 1329 C C . PRO A 1 166 ? -13.530 3.660 -17.660 1.00 63.47 166 PRO A C 1
ATOM 1331 O O . PRO A 1 166 ? -13.922 4.780 -17.320 1.00 63.47 166 PRO A O 1
ATOM 1334 N N . SER A 1 167 ? -14.266 2.549 -17.555 1.00 68.25 167 SER A N 1
ATOM 1335 C CA . SER A 1 167 ? -15.674 2.557 -17.159 1.00 68.25 167 SER A CA 1
ATOM 1336 C C . SER A 1 167 ? -15.931 3.443 -15.945 1.00 68.25 167 SER A C 1
ATOM 1338 O O . SER A 1 167 ? -15.337 3.272 -14.872 1.00 68.25 167 SER A O 1
ATOM 1340 N N . SER A 1 168 ? -16.853 4.385 -16.114 1.00 82.19 168 SER A N 1
ATOM 1341 C CA . SER A 1 168 ? -17.309 5.264 -15.043 1.00 82.19 168 SER A CA 1
ATOM 1342 C C . SER A 1 168 ? -18.399 4.614 -14.189 1.00 82.19 168 SER A C 1
ATOM 1344 O O . SER A 1 168 ? -18.790 5.186 -13.173 1.00 82.19 168 SER A O 1
ATOM 1346 N N . HIS A 1 169 ? -18.887 3.426 -14.561 1.00 90.38 169 HIS A N 1
ATOM 1347 C CA . HIS A 1 169 ? -20.036 2.761 -13.952 1.00 90.38 169 HIS A CA 1
ATOM 1348 C C . HIS A 1 169 ? -19.670 1.345 -13.508 1.00 90.38 169 HIS A C 1
ATOM 1350 O O . HIS A 1 169 ? -19.653 0.399 -14.295 1.00 90.38 169 HIS A O 1
ATOM 1356 N N . MET A 1 170 ? -19.417 1.188 -12.214 1.00 92.12 170 MET A N 1
ATOM 1357 C CA . MET A 1 170 ? -18.884 -0.040 -11.638 1.00 92.12 170 MET A CA 1
ATOM 1358 C C . MET A 1 170 ? -19.905 -0.709 -10.713 1.00 92.12 170 MET A C 1
ATOM 1360 O O . MET A 1 170 ? -20.657 -0.041 -10.005 1.00 92.12 170 MET A O 1
ATOM 1364 N N . LEU A 1 171 ? -19.899 -2.038 -10.685 1.00 94.69 171 LEU A N 1
ATOM 1365 C CA . LEU A 1 171 ? -20.538 -2.857 -9.661 1.00 94.69 171 LEU A CA 1
ATOM 1366 C C . LEU A 1 171 ? -19.490 -3.240 -8.619 1.00 94.69 171 LEU A C 1
ATOM 1368 O O . LEU A 1 171 ? -18.438 -3.762 -8.975 1.00 94.69 171 LEU A O 1
ATOM 1372 N N . GLU A 1 172 ? -19.800 -3.022 -7.350 1.00 95.19 172 GLU A N 1
ATOM 1373 C CA . GLU A 1 172 ? -19.034 -3.455 -6.188 1.00 95.19 172 GLU A CA 1
ATOM 1374 C C . GLU A 1 172 ? -19.754 -4.626 -5.513 1.00 95.19 172 GLU A C 1
ATOM 1376 O O . GLU A 1 172 ? -20.953 -4.555 -5.241 1.00 95.19 172 GLU A O 1
ATOM 1381 N N . VAL A 1 173 ? -19.024 -5.693 -5.200 1.00 96.56 173 VAL A N 1
ATOM 1382 C CA . VAL A 1 173 ? -19.498 -6.794 -4.355 1.00 96.56 173 VAL A CA 1
ATOM 1383 C C . VAL A 1 173 ? -18.414 -7.114 -3.343 1.00 96.56 173 VAL A C 1
ATOM 1385 O O . VAL A 1 173 ? -17.241 -7.224 -3.692 1.00 96.56 173 VAL A O 1
ATOM 1388 N N . GLY A 1 174 ? -18.783 -7.276 -2.080 1.00 95.12 174 GLY A N 1
ATOM 1389 C CA . GLY A 1 174 ? -17.800 -7.509 -1.038 1.00 95.12 174 GLY A CA 1
ATOM 1390 C C . GLY A 1 174 ? -18.377 -8.042 0.257 1.00 95.12 174 GLY A C 1
ATOM 1391 O O . GLY A 1 174 ? -19.578 -8.275 0.401 1.00 95.12 174 GLY A O 1
ATOM 1392 N N . VAL A 1 175 ? -17.480 -8.208 1.218 1.00 94.12 175 VAL A N 1
ATOM 1393 C CA . VAL A 1 175 ? -17.800 -8.605 2.582 1.00 94.12 175 VAL A CA 1
ATOM 1394 C C . VAL A 1 175 ? -16.969 -7.789 3.563 1.00 94.12 175 VAL A C 1
ATOM 1396 O O . VAL A 1 175 ? -15.767 -7.591 3.383 1.00 94.12 175 VAL A O 1
ATOM 1399 N N . GLY A 1 176 ? -17.634 -7.300 4.602 1.00 89.81 176 GLY A N 1
ATOM 1400 C CA . GLY A 1 176 ? -17.030 -6.648 5.751 1.00 89.81 176 GLY A CA 1
ATOM 1401 C C . GLY A 1 176 ? -17.037 -7.554 6.975 1.00 89.81 176 GLY A C 1
ATOM 1402 O O . GLY A 1 176 ? -18.005 -8.276 7.219 1.00 89.81 176 GLY A O 1
ATOM 1403 N N . ILE A 1 177 ? -15.981 -7.485 7.775 1.00 87.19 177 ILE A N 1
ATOM 1404 C CA . ILE A 1 177 ? -15.947 -7.985 9.148 1.00 87.19 177 ILE A CA 1
ATOM 1405 C C . ILE A 1 177 ? -15.931 -6.761 10.051 1.00 87.19 177 ILE A C 1
ATOM 1407 O O . ILE A 1 177 ? -15.012 -5.951 9.986 1.00 87.19 177 ILE A O 1
ATOM 1411 N N . ASN A 1 178 ? -16.947 -6.618 10.893 1.00 85.00 178 ASN A N 1
ATOM 1412 C CA . ASN A 1 178 ? -17.120 -5.462 11.760 1.00 85.00 178 ASN A CA 1
ATOM 1413 C C . ASN A 1 178 ? -16.977 -5.876 13.212 1.00 85.00 178 ASN A C 1
ATOM 1415 O O . ASN A 1 178 ? -17.668 -6.791 13.655 1.00 85.00 178 ASN A O 1
ATOM 1419 N N . LEU A 1 179 ? -16.178 -5.139 13.970 1.00 79.88 179 LEU A N 1
ATOM 1420 C CA . LEU A 1 179 ? -16.147 -5.208 15.420 1.00 79.88 179 LEU A CA 1
ATOM 1421 C C . LEU A 1 179 ? -16.945 -4.036 15.997 1.00 79.88 179 LEU A C 1
ATOM 1423 O O . LEU A 1 179 ? -16.646 -2.870 15.732 1.00 79.88 179 LEU A O 1
ATOM 1427 N N . SER A 1 180 ? -17.959 -4.348 16.800 1.00 76.25 180 SER A N 1
ATOM 1428 C CA . SER A 1 180 ? -18.693 -3.361 17.591 1.00 76.25 180 SER A CA 1
ATOM 1429 C C . SER A 1 180 ? -17.864 -2.958 18.806 1.00 76.25 180 SER A C 1
ATOM 1431 O O . SER A 1 180 ? -17.461 -3.808 19.596 1.00 76.25 180 SER A O 1
ATOM 1433 N N . LEU A 1 181 ? -17.628 -1.659 18.955 1.00 68.44 181 LEU A N 1
ATOM 1434 C CA . LEU A 1 181 ? -16.919 -1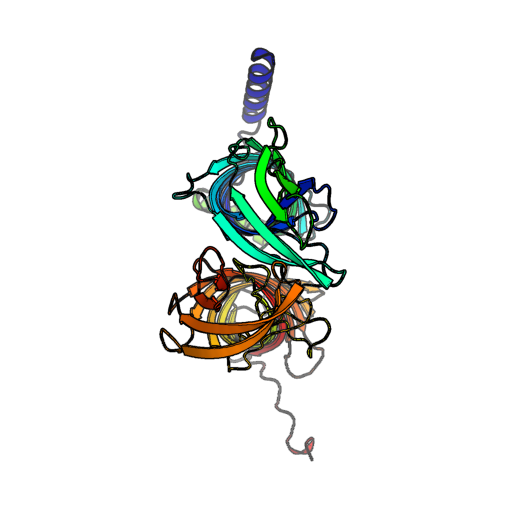.059 20.081 1.00 68.44 181 LEU A CA 1
ATOM 1435 C C . LEU A 1 181 ? -17.944 -0.368 21.003 1.00 68.44 181 LEU A C 1
ATOM 1437 O O . LEU A 1 181 ? -19.084 -0.101 20.600 1.00 68.44 181 LEU A O 1
ATOM 1441 N N . SER A 1 182 ? -17.576 -0.065 22.250 1.00 58.75 182 SER A N 1
ATOM 1442 C CA . SER A 1 182 ? -18.502 0.594 23.178 1.00 58.75 182 SER A CA 1
ATOM 1443 C C . SER A 1 182 ? -18.898 1.992 22.693 1.00 58.75 182 SER A C 1
ATOM 1445 O O . SER A 1 182 ? -18.130 2.700 22.046 1.00 58.75 182 SER A O 1
ATOM 1447 N N . GLY A 1 183 ? -20.148 2.387 22.957 1.00 56.19 183 GLY A N 1
ATOM 1448 C CA . GLY A 1 183 ? -20.678 3.692 22.537 1.00 56.19 183 GLY A CA 1
ATOM 1449 C C . GLY A 1 183 ? -21.167 3.779 21.084 1.00 56.19 183 GLY A C 1
ATOM 1450 O O . GLY A 1 183 ? -21.187 4.874 20.529 1.00 56.19 183 GLY A O 1
ATOM 1451 N N . ALA A 1 184 ? -21.583 2.659 20.482 1.00 63.22 184 ALA A N 1
ATOM 1452 C CA . ALA A 1 184 ? -22.064 2.535 19.094 1.00 63.22 184 ALA A CA 1
ATOM 1453 C C . ALA A 1 184 ? -21.006 2.766 17.992 1.00 63.22 184 ALA A C 1
ATOM 1455 O O . ALA A 1 184 ? -21.354 2.804 16.812 1.00 63.22 184 ALA A O 1
ATOM 1456 N N . TRP A 1 185 ? -19.729 2.864 18.361 1.00 69.69 185 TRP A N 1
ATOM 1457 C CA . TRP A 1 185 ? -18.607 2.905 17.423 1.00 69.69 185 TRP A CA 1
ATOM 1458 C C . TRP A 1 185 ? -18.395 1.525 16.804 1.00 69.69 185 TRP A C 1
ATOM 1460 O O . TRP A 1 185 ? -18.655 0.500 17.440 1.00 69.69 185 TRP A O 1
ATOM 1470 N N . ARG A 1 186 ? -17.918 1.475 15.561 1.00 77.62 186 ARG A N 1
ATOM 1471 C CA . ARG A 1 186 ? -17.557 0.207 14.913 1.00 77.62 186 ARG A CA 1
ATOM 1472 C C . ARG A 1 186 ? -16.280 0.372 14.122 1.00 77.62 186 ARG A C 1
ATOM 1474 O O . ARG A 1 186 ? -16.078 1.410 13.502 1.00 77.62 186 ARG A O 1
ATOM 1481 N N . ALA A 1 187 ? -15.472 -0.669 14.068 1.00 80.62 187 ALA A N 1
ATOM 1482 C CA . ALA A 1 187 ? -14.395 -0.758 13.097 1.00 80.62 187 ALA A CA 1
ATOM 1483 C C . ALA A 1 187 ? -14.685 -1.901 12.133 1.00 80.62 187 ALA A C 1
ATOM 1485 O O . ALA A 1 187 ? -15.176 -2.947 12.558 1.00 80.62 187 ALA A O 1
ATOM 1486 N N . SER A 1 188 ? -14.385 -1.699 10.859 1.00 84.06 188 SER A N 1
ATOM 1487 C CA . SER A 1 188 ? -14.691 -2.652 9.799 1.00 84.06 188 SER A CA 1
ATOM 1488 C C . SER A 1 188 ? -13.446 -2.931 8.981 1.00 84.06 188 SER A C 1
ATOM 1490 O O . SER A 1 188 ? -12.721 -2.010 8.627 1.00 84.06 188 SER A O 1
ATOM 1492 N N . PHE A 1 189 ? -13.214 -4.194 8.659 1.00 85.88 189 PHE A N 1
ATOM 1493 C CA . PHE A 1 189 ? -12.301 -4.599 7.603 1.00 85.88 189 PHE A CA 1
ATOM 1494 C C . PHE A 1 189 ? -13.136 -5.090 6.427 1.00 85.88 189 PHE A C 1
ATOM 1496 O O . PHE A 1 189 ? -13.877 -6.061 6.567 1.00 85.88 189 PHE A O 1
ATOM 1503 N N . ASN A 1 190 ? -13.034 -4.417 5.288 1.00 89.25 190 ASN A N 1
ATOM 1504 C CA . ASN A 1 190 ? -13.814 -4.706 4.096 1.00 89.25 190 ASN A CA 1
ATOM 1505 C C . ASN A 1 190 ? -12.906 -5.268 3.010 1.00 89.25 190 ASN A C 1
ATOM 1507 O O . ASN A 1 190 ? -11.869 -4.684 2.707 1.00 89.25 190 ASN A O 1
ATOM 1511 N N . LEU A 1 191 ? -13.337 -6.362 2.391 1.00 92.62 191 LEU A N 1
ATOM 1512 C CA . LEU A 1 191 ? -12.779 -6.901 1.157 1.00 92.62 191 LEU A CA 1
ATOM 1513 C C . LEU A 1 191 ? -13.839 -6.750 0.071 1.00 92.62 191 LEU A C 1
ATOM 1515 O O . LEU A 1 191 ? -14.974 -7.190 0.248 1.00 92.62 191 LEU A O 1
ATOM 1519 N N . SER A 1 192 ? -13.511 -6.093 -1.034 1.00 94.31 192 SER A N 1
ATOM 1520 C CA . SER A 1 192 ? -14.474 -5.796 -2.095 1.00 94.31 192 SER A CA 1
ATOM 1521 C C . SER A 1 192 ? -13.850 -5.970 -3.470 1.00 94.31 192 SER A C 1
ATOM 1523 O O . SER A 1 192 ? -12.685 -5.648 -3.689 1.00 94.31 192 SER A O 1
ATOM 1525 N N . TYR A 1 193 ? -14.645 -6.485 -4.395 1.00 94.88 193 TYR A N 1
ATOM 1526 C CA . TYR A 1 193 ? -14.326 -6.624 -5.804 1.00 94.88 193 TYR A CA 1
ATOM 1527 C C . TYR A 1 193 ? -15.201 -5.666 -6.610 1.00 94.88 193 TYR A C 1
ATOM 1529 O O . TYR A 1 193 ? -16.403 -5.567 -6.365 1.00 94.88 193 TYR A O 1
ATOM 1537 N N . MET A 1 194 ? -14.603 -4.970 -7.571 1.00 93.25 194 MET A N 1
ATOM 1538 C CA . MET A 1 194 ? -15.292 -4.085 -8.502 1.00 93.25 194 MET A CA 1
ATOM 1539 C C . MET A 1 194 ? -15.104 -4.550 -9.940 1.00 93.25 194 MET A C 1
ATOM 1541 O O . MET A 1 194 ? -14.020 -4.993 -10.306 1.00 93.25 194 MET A O 1
ATOM 1545 N N . THR A 1 195 ? -16.135 -4.396 -10.768 1.00 92.75 195 THR A N 1
ATOM 1546 C CA . THR A 1 195 ? -16.085 -4.632 -12.223 1.00 92.75 195 THR A CA 1
ATOM 1547 C C . THR A 1 195 ? -17.058 -3.704 -12.954 1.00 92.75 195 THR A C 1
ATOM 1549 O O . THR A 1 195 ? -18.046 -3.276 -12.357 1.00 92.75 195 THR A O 1
ATOM 1552 N N . ALA A 1 196 ? -16.803 -3.358 -14.217 1.00 89.44 196 ALA A N 1
ATOM 1553 C CA . ALA A 1 196 ? -17.698 -2.485 -14.976 1.00 89.44 196 ALA A CA 1
ATOM 1554 C C . ALA A 1 196 ? -19.064 -3.144 -15.198 1.00 89.44 196 ALA A C 1
ATOM 1556 O O . ALA A 1 196 ? -19.160 -4.330 -15.547 1.00 89.44 196 ALA A O 1
ATOM 1557 N N . LEU A 1 197 ? -20.118 -2.349 -15.019 1.00 86.12 197 LEU A N 1
ATOM 1558 C CA . LEU A 1 197 ? -21.501 -2.805 -15.112 1.00 86.12 197 LEU A CA 1
ATOM 1559 C C . LEU A 1 197 ? -21.984 -2.885 -16.567 1.00 86.12 197 LEU A C 1
ATOM 1561 O O . LEU A 1 197 ? -22.659 -3.848 -16.926 1.00 86.12 197 LEU A O 1
ATOM 1565 N N . PHE A 1 198 ? -21.622 -1.900 -17.394 1.00 79.00 198 PHE A N 1
ATOM 1566 C CA . PHE A 1 198 ? -22.148 -1.758 -18.759 1.00 79.00 198 PHE A CA 1
ATOM 1567 C C . PHE A 1 198 ? -21.090 -1.868 -19.857 1.00 79.00 198 PHE A C 1
ATOM 1569 O O . PHE A 1 198 ? -21.439 -2.185 -20.991 1.00 79.00 198 PHE A O 1
ATOM 1576 N N . ASP A 1 199 ? -19.817 -1.661 -19.523 1.00 71.50 199 ASP A N 1
ATOM 1577 C CA . ASP A 1 199 ? -18.769 -1.527 -20.532 1.00 71.50 199 ASP A CA 1
ATOM 1578 C C . ASP A 1 199 ? -18.072 -2.858 -20.823 1.00 71.50 199 ASP A C 1
ATOM 1580 O O . ASP A 1 199 ? -17.865 -3.701 -19.939 1.00 71.50 199 ASP A O 1
ATOM 1584 N N . SER A 1 200 ? -17.699 -3.040 -22.087 1.00 75.44 200 SER A N 1
ATOM 1585 C CA . SER A 1 200 ? -16.783 -4.098 -22.509 1.00 75.44 200 SER A CA 1
ATOM 1586 C C . SER A 1 200 ? -15.370 -3.810 -21.990 1.00 75.44 200 SER A C 1
ATOM 1588 O O . SER A 1 200 ? -15.056 -2.659 -21.687 1.00 75.44 200 SER A O 1
ATOM 1590 N N . PRO A 1 201 ? -14.501 -4.830 -21.863 1.00 80.81 201 PRO A N 1
ATOM 1591 C CA . PRO A 1 201 ? -13.088 -4.591 -21.593 1.00 80.81 201 PRO A CA 1
ATOM 1592 C C . PRO A 1 201 ? -12.522 -3.605 -22.618 1.00 80.81 201 PRO A C 1
ATOM 1594 O O . PRO A 1 201 ? -12.716 -3.806 -23.816 1.00 80.81 201 PRO A O 1
ATOM 1597 N N . SER A 1 202 ? -11.853 -2.561 -22.141 1.00 80.56 202 SER A N 1
ATOM 1598 C CA . SER A 1 202 ? -11.233 -1.548 -22.985 1.00 80.56 202 SER A CA 1
ATOM 1599 C C . SER A 1 202 ? -9.719 -1.709 -22.983 1.00 80.56 202 SER A C 1
ATOM 1601 O O . SER A 1 202 ? -9.141 -2.143 -21.977 1.00 80.56 202 SER A O 1
ATOM 1603 N N . ASN A 1 203 ? -9.081 -1.372 -24.104 1.00 82.88 203 ASN A N 1
ATOM 1604 C CA . ASN A 1 203 ? -7.629 -1.244 -24.161 1.00 82.88 203 ASN A CA 1
ATOM 1605 C C . ASN A 1 203 ? -7.235 -0.020 -23.325 1.00 82.88 203 ASN A C 1
ATOM 1607 O O . ASN A 1 203 ? -7.852 1.035 -23.445 1.00 82.88 203 ASN A O 1
ATOM 1611 N N . ILE A 1 204 ? -6.257 -0.180 -22.435 1.00 83.31 204 ILE A N 1
ATOM 1612 C CA . ILE A 1 204 ? -5.750 0.911 -21.588 1.00 83.31 204 ILE A CA 1
ATOM 1613 C C . ILE A 1 204 ? -4.441 1.454 -22.170 1.00 83.31 204 ILE A C 1
ATOM 1615 O O . ILE A 1 204 ? -4.217 2.663 -22.216 1.00 83.31 204 ILE A O 1
ATOM 1619 N N . TYR A 1 205 ? -3.576 0.553 -22.631 1.00 86.19 205 TYR A N 1
ATOM 1620 C CA . TYR A 1 205 ? -2.330 0.879 -23.315 1.00 86.19 205 TYR A CA 1
ATOM 1621 C C . TYR A 1 205 ? -1.879 -0.285 -24.195 1.00 86.19 205 TYR A C 1
ATOM 1623 O O . TYR A 1 205 ? -2.245 -1.445 -23.959 1.00 86.19 205 TYR A O 1
ATOM 1631 N N . SER A 1 206 ? -1.091 0.052 -25.210 1.00 88.12 206 SER A N 1
ATOM 1632 C CA . SER A 1 206 ? -0.343 -0.901 -26.018 1.00 88.12 206 SER A CA 1
ATOM 1633 C C . SER A 1 206 ? 1.105 -0.947 -25.548 1.00 88.12 206 SER A C 1
ATOM 1635 O O . SER A 1 206 ? 1.649 0.032 -25.033 1.00 88.12 206 SER A O 1
ATOM 1637 N N . LEU A 1 207 ? 1.709 -2.113 -25.708 1.00 88.06 207 LEU A N 1
ATOM 1638 C CA . LEU A 1 207 ? 3.123 -2.354 -25.522 1.00 88.06 207 LEU A CA 1
ATOM 1639 C C . LEU A 1 207 ? 3.630 -3.013 -26.795 1.00 88.06 207 LEU A C 1
ATOM 1641 O O . LEU A 1 207 ? 3.276 -4.154 -27.080 1.00 88.06 207 LEU A O 1
ATOM 1645 N N . ASP A 1 208 ? 4.448 -2.289 -27.541 1.00 88.62 208 ASP A N 1
ATOM 1646 C CA . ASP A 1 208 ? 5.139 -2.818 -28.707 1.00 88.62 208 ASP A CA 1
ATOM 1647 C C . ASP A 1 208 ? 6.536 -3.249 -28.282 1.00 88.62 208 ASP A C 1
ATOM 1649 O O . ASP A 1 208 ? 7.233 -2.497 -27.606 1.00 88.62 208 ASP A O 1
ATOM 1653 N N . TYR A 1 209 ? 6.958 -4.457 -28.647 1.00 86.25 209 TYR A N 1
ATOM 1654 C CA . TYR A 1 209 ? 8.302 -4.938 -28.344 1.00 86.25 209 TYR A CA 1
ATOM 1655 C C . TYR A 1 209 ? 8.946 -5.645 -29.530 1.00 86.25 209 TYR A C 1
ATOM 1657 O O . TYR A 1 209 ? 8.281 -6.298 -30.336 1.00 86.25 209 TYR A O 1
ATOM 1665 N N . ALA A 1 210 ? 10.265 -5.508 -29.637 1.00 84.81 210 ALA A N 1
ATOM 1666 C CA . ALA A 1 210 ? 11.066 -6.112 -30.693 1.00 84.81 210 ALA A CA 1
ATOM 1667 C C . ALA A 1 210 ? 12.387 -6.640 -30.125 1.00 84.81 210 ALA A C 1
ATOM 1669 O O . ALA A 1 210 ? 13.094 -5.926 -29.408 1.00 84.81 210 ALA A O 1
ATOM 1670 N N . GLY A 1 211 ? 12.691 -7.899 -30.448 1.00 77.44 211 GLY A N 1
ATOM 1671 C CA . GLY A 1 211 ? 13.970 -8.548 -30.150 1.00 77.44 211 GLY A CA 1
ATOM 1672 C C . GLY A 1 211 ? 14.959 -8.435 -31.314 1.00 77.44 211 GLY A C 1
ATOM 1673 O O . GLY A 1 211 ? 14.700 -7.756 -32.305 1.00 77.44 211 GLY A O 1
ATOM 1674 N N . GLU A 1 212 ? 16.066 -9.169 -31.223 1.00 66.94 212 GLU A N 1
ATOM 1675 C CA . GLU A 1 212 ? 17.266 -9.020 -32.072 1.00 66.94 212 GLU A CA 1
ATOM 1676 C C . GLU A 1 212 ? 17.054 -9.210 -33.587 1.00 66.94 212 GLU A C 1
ATOM 1678 O O . GLU A 1 212 ? 17.826 -8.716 -34.406 1.00 66.94 212 GLU A O 1
ATOM 1683 N N . SER A 1 213 ? 16.010 -9.940 -33.988 1.00 61.53 213 SER A N 1
ATOM 1684 C CA . SER A 1 213 ? 15.693 -10.230 -35.400 1.00 61.53 213 SER A CA 1
ATOM 1685 C C . SER A 1 213 ? 14.189 -10.345 -35.684 1.00 61.53 213 SER A C 1
ATOM 1687 O O . SER A 1 213 ? 13.777 -10.760 -36.771 1.00 61.53 213 SER A O 1
ATOM 1689 N N . GLY A 1 214 ? 13.357 -9.992 -34.700 1.00 64.31 214 GLY A N 1
ATOM 1690 C CA . GLY A 1 214 ? 11.910 -10.169 -34.751 1.00 64.31 214 GLY A CA 1
ATOM 1691 C C . GLY A 1 214 ? 11.193 -8.988 -35.398 1.00 64.31 214 GLY A C 1
ATOM 1692 O O . GLY A 1 214 ? 11.616 -7.840 -35.281 1.00 64.31 214 GLY A O 1
ATOM 1693 N N . SER A 1 215 ? 10.059 -9.263 -36.045 1.00 74.44 215 SER A N 1
ATOM 1694 C CA . SER A 1 215 ? 9.094 -8.195 -36.318 1.00 74.44 215 SER A CA 1
ATOM 1695 C C . SER A 1 215 ? 8.546 -7.667 -34.987 1.00 74.44 215 SER A C 1
ATOM 1697 O O . SER A 1 215 ? 8.326 -8.475 -34.079 1.00 74.44 215 SER A O 1
ATOM 1699 N N . PRO A 1 216 ? 8.323 -6.348 -34.854 1.00 82.00 216 PRO A N 1
ATOM 1700 C CA . PRO A 1 216 ? 7.710 -5.794 -33.658 1.00 82.00 216 PRO A CA 1
ATOM 1701 C C . PRO A 1 216 ? 6.371 -6.486 -33.397 1.00 82.00 216 PRO A C 1
ATOM 1703 O O . PRO A 1 216 ? 5.558 -6.662 -34.306 1.00 82.00 216 PRO A O 1
ATOM 1706 N N . THR A 1 217 ? 6.183 -6.918 -32.156 1.00 87.19 217 THR A N 1
ATOM 1707 C CA . THR A 1 217 ? 4.959 -7.555 -31.677 1.00 87.19 217 THR A CA 1
ATOM 1708 C C . THR A 1 217 ? 4.217 -6.561 -30.801 1.00 87.19 217 THR A C 1
ATOM 1710 O O . THR A 1 217 ? 4.814 -5.959 -29.912 1.00 87.19 217 THR A O 1
ATOM 1713 N N . SER A 1 218 ? 2.923 -6.392 -31.060 1.00 88.25 218 SER A N 1
ATOM 1714 C CA . SER A 1 218 ? 2.052 -5.520 -30.274 1.00 88.25 218 SER A CA 1
ATOM 1715 C C . SER A 1 218 ? 1.253 -6.327 -29.265 1.00 88.25 218 SER A C 1
ATOM 1717 O O . SER A 1 218 ? 0.581 -7.298 -29.620 1.00 88.25 218 SER A O 1
ATOM 1719 N N . THR A 1 219 ? 1.277 -5.861 -28.025 1.00 88.25 219 THR A N 1
ATOM 1720 C CA . THR A 1 219 ? 0.571 -6.439 -26.886 1.00 88.25 219 THR A CA 1
ATOM 1721 C C . THR A 1 219 ? -0.372 -5.418 -26.289 1.00 88.25 219 THR A C 1
ATOM 1723 O O . THR A 1 219 ? -0.027 -4.249 -26.123 1.00 88.25 219 THR A O 1
ATOM 1726 N N . PHE A 1 220 ? -1.577 -5.853 -25.929 1.00 89.75 220 PHE A N 1
ATOM 1727 C CA . PHE A 1 220 ? -2.599 -4.958 -25.396 1.00 89.75 220 PHE A CA 1
ATOM 1728 C C . PHE A 1 220 ? -2.932 -5.308 -23.956 1.00 89.75 220 PHE A C 1
ATOM 1730 O O . PHE A 1 220 ? -3.317 -6.437 -23.636 1.00 89.75 220 PHE A O 1
ATOM 1737 N N . TYR A 1 221 ? -2.844 -4.305 -23.086 1.00 89.56 221 TYR A N 1
ATOM 1738 C CA . TYR A 1 221 ? -3.364 -4.410 -21.734 1.00 89.56 221 TYR A CA 1
ATOM 1739 C C . TYR A 1 221 ? -4.801 -3.910 -21.697 1.00 89.56 221 TYR A C 1
ATOM 1741 O O . TYR A 1 221 ? -5.096 -2.753 -22.003 1.00 89.56 221 TYR A O 1
ATOM 1749 N N . THR A 1 222 ? -5.704 -4.800 -21.294 1.00 88.88 222 THR A N 1
ATOM 1750 C CA . THR A 1 222 ? -7.141 -4.542 -21.228 1.00 88.88 222 THR A CA 1
ATOM 1751 C C . THR A 1 222 ? -7.651 -4.551 -19.800 1.00 88.88 222 THR A C 1
ATOM 1753 O O . THR A 1 222 ? -7.221 -5.337 -18.949 1.00 88.88 222 THR A O 1
ATOM 1756 N N . SER A 1 223 ? -8.645 -3.710 -19.526 1.00 86.44 223 SER A N 1
ATOM 1757 C CA . SER A 1 223 ? -9.358 -3.739 -18.255 1.00 86.44 223 SER A CA 1
ATOM 1758 C C . SER A 1 223 ? -10.851 -3.558 -18.447 1.00 86.44 223 SER A C 1
ATOM 1760 O O . SER A 1 223 ? -11.312 -2.713 -19.202 1.00 86.44 223 SER A O 1
ATOM 1762 N N . LYS A 1 224 ? -11.626 -4.326 -17.679 1.00 87.06 224 LYS A N 1
ATOM 1763 C CA . LYS A 1 224 ? -13.055 -4.071 -17.456 1.00 87.06 224 LYS A CA 1
ATOM 1764 C C . LYS A 1 224 ? -13.272 -3.262 -16.164 1.00 87.06 224 LYS A C 1
ATOM 1766 O O . LYS A 1 224 ? -14.252 -3.453 -15.453 1.00 87.06 224 LYS A O 1
ATOM 1771 N N . GLY A 1 225 ? -12.277 -2.467 -15.766 1.00 84.88 225 GLY A N 1
ATOM 1772 C CA . GLY A 1 225 ? -12.226 -1.800 -14.463 1.00 84.88 225 GLY A CA 1
ATOM 1773 C C . GLY A 1 225 ? -12.067 -2.755 -13.273 1.00 84.88 225 GLY A C 1
ATOM 1774 O O . GLY A 1 225 ? -12.299 -2.342 -12.138 1.00 84.88 225 GLY A O 1
ATOM 1775 N N . ASN A 1 226 ? -11.694 -4.016 -13.522 1.00 90.06 226 ASN A N 1
ATOM 1776 C CA . ASN A 1 226 ? -11.612 -5.046 -12.492 1.00 90.06 226 ASN A CA 1
ATOM 1777 C C . ASN A 1 226 ? -10.623 -4.629 -11.408 1.00 90.06 226 ASN A C 1
ATOM 1779 O O . ASN A 1 226 ? -9.438 -4.443 -11.689 1.00 90.06 226 ASN A O 1
ATOM 1783 N N . SER A 1 227 ? -11.090 -4.513 -10.172 1.00 91.00 227 SER A N 1
ATOM 1784 C CA . SER A 1 227 ? -10.198 -4.238 -9.058 1.00 91.00 227 SER A CA 1
ATOM 1785 C C . SER A 1 227 ? -10.635 -4.937 -7.786 1.00 91.00 227 SER A C 1
ATOM 1787 O O . SER A 1 227 ? -11.819 -5.059 -7.485 1.00 91.00 227 SER A O 1
ATOM 1789 N N . LEU A 1 228 ? -9.653 -5.418 -7.034 1.00 91.94 228 LEU A N 1
ATOM 1790 C CA . LEU A 1 228 ? -9.843 -5.886 -5.670 1.00 91.94 228 LEU A CA 1
ATOM 1791 C C . LEU A 1 228 ? -9.368 -4.778 -4.753 1.00 91.94 228 LEU A C 1
ATOM 1793 O O . LEU A 1 228 ? -8.281 -4.252 -4.955 1.00 91.94 228 LEU A O 1
ATOM 1797 N N . TYR A 1 229 ? -10.128 -4.422 -3.735 1.00 89.00 229 TYR A N 1
ATOM 1798 C CA . TYR A 1 229 ? -9.642 -3.477 -2.748 1.00 89.00 229 TYR A CA 1
ATOM 1799 C C . TYR A 1 229 ? -10.023 -3.901 -1.340 1.00 89.00 229 TYR A C 1
ATOM 1801 O O . TYR A 1 229 ? -11.030 -4.569 -1.099 1.00 89.00 229 TYR A O 1
ATOM 1809 N N . THR A 1 230 ? -9.149 -3.537 -0.413 1.00 88.38 230 THR A N 1
ATOM 1810 C CA . THR A 1 230 ? -9.279 -3.806 1.012 1.00 88.38 230 THR A CA 1
ATOM 1811 C C . THR A 1 230 ? -9.292 -2.482 1.746 1.00 88.38 230 THR A C 1
ATOM 1813 O O . THR A 1 230 ? -8.423 -1.649 1.495 1.00 88.38 230 THR A O 1
ATOM 1816 N N . THR A 1 231 ? -10.258 -2.268 2.638 1.00 86.88 231 THR A N 1
ATOM 1817 C CA . THR A 1 231 ? -10.303 -1.064 3.479 1.00 86.88 231 THR A CA 1
ATOM 1818 C C . THR A 1 231 ? -10.475 -1.399 4.942 1.00 86.88 231 THR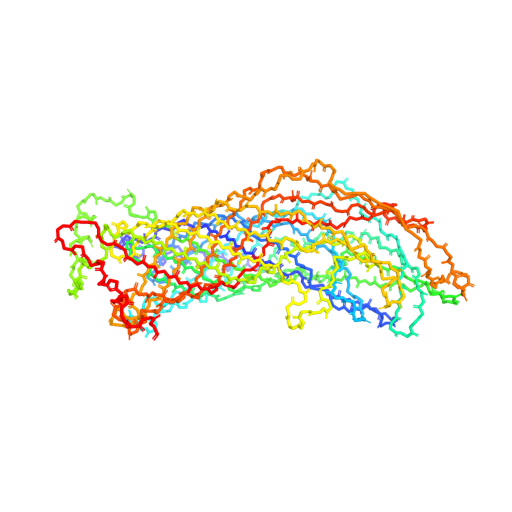 A C 1
ATOM 1820 O O . THR A 1 231 ? -11.211 -2.310 5.313 1.00 86.88 231 THR A O 1
ATOM 1823 N N . LEU A 1 232 ? -9.813 -0.617 5.783 1.00 84.94 232 LEU A N 1
ATOM 1824 C CA . LEU A 1 232 ? -10.181 -0.449 7.174 1.00 84.94 232 LEU A CA 1
ATOM 1825 C C . LEU A 1 232 ? -11.081 0.782 7.259 1.00 84.94 232 LEU A C 1
ATOM 1827 O O . LEU A 1 232 ? -10.736 1.847 6.746 1.00 84.94 232 LEU A O 1
ATOM 1831 N N . ALA A 1 233 ? -12.245 0.622 7.877 1.00 84.88 233 ALA A N 1
ATOM 1832 C CA . ALA A 1 233 ? -13.207 1.687 8.089 1.00 84.88 233 ALA A CA 1
ATOM 1833 C C . ALA A 1 233 ? -13.426 1.912 9.582 1.00 84.88 233 ALA A C 1
ATOM 1835 O O . ALA A 1 233 ? -13.626 0.963 10.342 1.00 84.88 233 ALA A O 1
ATOM 1836 N N . PHE A 1 234 ? -13.432 3.170 10.002 1.00 83.06 234 PHE A N 1
ATOM 1837 C CA . PHE A 1 234 ? -13.816 3.552 11.353 1.00 83.06 234 PHE A CA 1
ATOM 1838 C C . PHE A 1 234 ? -15.152 4.288 11.316 1.00 83.06 234 PHE A C 1
ATOM 1840 O O . PHE A 1 234 ? -15.251 5.358 10.724 1.00 83.06 234 PHE A O 1
ATOM 1847 N N . ASN A 1 235 ? -16.178 3.693 11.922 1.00 82.50 235 ASN A N 1
ATOM 1848 C CA . ASN A 1 235 ? -17.569 4.121 11.823 1.00 82.50 235 ASN A CA 1
ATOM 1849 C C . ASN A 1 235 ? -17.976 4.900 13.083 1.00 82.50 235 ASN A C 1
ATOM 1851 O O . ASN A 1 235 ? -18.030 4.353 14.192 1.00 82.50 235 ASN A O 1
ATOM 1855 N N . LEU A 1 236 ? -18.294 6.174 12.883 1.00 79.88 236 LEU A N 1
ATOM 1856 C CA . LEU A 1 236 ? -18.677 7.158 13.889 1.00 79.88 236 LEU A CA 1
ATOM 1857 C C . LEU A 1 236 ? -20.210 7.291 13.917 1.00 79.88 236 LEU A C 1
ATOM 1859 O O . LEU A 1 236 ? -20.792 7.720 12.922 1.00 79.88 236 LEU A O 1
ATOM 1863 N N . PRO A 1 237 ? -20.907 6.963 15.017 1.00 74.44 237 PRO A N 1
ATOM 1864 C CA . PRO A 1 237 ? -22.364 7.082 15.083 1.00 74.44 237 PRO A CA 1
ATOM 1865 C C . PRO A 1 237 ? -22.797 8.553 15.222 1.00 74.44 237 PRO A C 1
ATOM 1867 O O . PRO A 1 237 ? -22.783 9.117 16.318 1.00 74.44 237 PRO A O 1
ATOM 1870 N N . LEU A 1 238 ? -23.229 9.179 14.124 1.00 71.62 238 LEU A N 1
ATOM 1871 C CA . LEU A 1 238 ? -23.741 10.555 14.118 1.00 71.62 238 LEU A CA 1
ATOM 1872 C C . LEU A 1 238 ? -25.133 10.668 14.740 1.00 71.62 238 LEU A C 1
ATOM 1874 O O . LEU A 1 238 ? -25.445 11.696 15.338 1.00 71.62 238 LEU A O 1
ATOM 1878 N N . SER A 1 239 ? -25.961 9.622 14.670 1.00 62.38 239 SER A N 1
ATOM 1879 C CA . SER A 1 239 ? -27.306 9.633 15.270 1.00 62.38 239 SER A CA 1
ATOM 1880 C C . SER A 1 239 ? -27.290 9.954 16.774 1.00 62.38 239 SER A C 1
ATOM 1882 O O . SER A 1 239 ? -28.245 10.522 17.294 1.00 62.38 239 SER A O 1
ATOM 1884 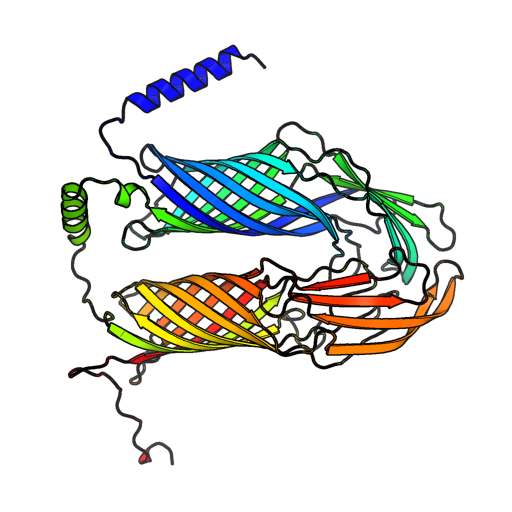N N . ASN A 1 240 ? -26.179 9.690 17.470 1.00 54.81 240 ASN A N 1
ATOM 1885 C CA . ASN A 1 240 ? -26.005 10.021 18.888 1.00 54.81 240 ASN A CA 1
ATOM 1886 C C . ASN A 1 240 ? -25.835 11.531 19.159 1.00 54.81 240 ASN A C 1
ATOM 1888 O O . ASN A 1 240 ? -25.986 11.968 20.300 1.00 54.81 240 ASN A O 1
ATOM 1892 N N . ILE A 1 241 ? -25.515 12.332 18.139 1.00 52.03 241 ILE A N 1
ATOM 1893 C CA . ILE A 1 241 ? -25.324 13.788 18.246 1.00 52.03 241 ILE A CA 1
ATOM 1894 C C . ILE A 1 241 ? -26.678 14.515 18.175 1.00 52.03 241 ILE A C 1
ATOM 1896 O O . ILE A 1 241 ? -26.893 15.481 18.905 1.00 52.03 241 ILE A O 1
ATOM 1900 N N . TRP A 1 242 ? -27.615 13.999 17.371 1.00 43.72 242 TRP A N 1
ATOM 1901 C CA . TRP A 1 242 ? -28.939 14.592 17.114 1.00 43.72 242 TRP A CA 1
ATOM 1902 C C . TRP A 1 242 ? -30.060 14.014 17.995 1.00 43.72 242 TRP A C 1
ATOM 1904 O O . TRP A 1 242 ? -31.194 14.485 17.957 1.00 43.72 242 TRP A O 1
ATOM 1914 N N . GLN A 1 243 ? -29.763 13.000 18.813 1.00 50.84 243 GLN A N 1
ATOM 1915 C CA . GLN A 1 243 ? -30.717 12.430 19.764 1.00 50.84 243 GLN A CA 1
ATOM 1916 C C . GLN A 1 243 ? -31.060 13.402 20.901 1.00 50.84 243 GLN A C 1
ATOM 1918 O O . GLN A 1 243 ? -30.187 14.025 21.527 1.00 50.84 243 GLN A O 1
ATOM 1923 N N . ASN A 1 244 ? -32.355 13.454 21.224 1.00 43.25 244 ASN A N 1
ATOM 1924 C CA . ASN A 1 244 ? -32.885 14.172 22.375 1.00 43.25 244 ASN A CA 1
ATOM 1925 C C . ASN A 1 244 ? -32.134 13.748 23.656 1.00 43.25 244 ASN A C 1
ATOM 1927 O O . ASN A 1 244 ? -31.798 12.573 23.841 1.00 43.25 244 ASN A O 1
ATOM 1931 N N . LYS A 1 245 ? -31.815 14.716 24.521 1.00 48.06 245 LYS A N 1
ATOM 1932 C CA . LYS A 1 245 ? -30.968 14.528 25.713 1.00 48.06 245 LYS A CA 1
ATOM 1933 C C . LYS A 1 245 ? -31.484 13.391 26.607 1.00 48.06 245 LYS A C 1
ATOM 1935 O O . LYS A 1 245 ? -30.682 12.615 27.119 1.00 48.06 245 LYS A O 1
ATOM 1940 N N . ASP A 1 246 ? -32.801 13.235 26.704 1.00 43.72 246 ASP A N 1
ATOM 1941 C CA . ASP A 1 246 ? -33.445 12.225 27.551 1.00 43.72 246 ASP A CA 1
ATOM 1942 C C . ASP A 1 246 ? -33.336 10.800 26.996 1.00 43.72 246 ASP A C 1
ATOM 1944 O O . ASP A 1 246 ? -33.172 9.850 27.762 1.00 43.72 246 ASP A O 1
ATOM 1948 N N . TYR A 1 247 ? -33.321 10.635 25.669 1.00 48.09 247 TYR A N 1
ATOM 1949 C CA . TYR A 1 247 ? -33.062 9.335 25.043 1.00 48.09 247 TYR A CA 1
ATOM 1950 C C . TYR A 1 247 ? -31.597 8.924 25.215 1.00 48.09 247 TYR A C 1
ATOM 1952 O O . TYR A 1 247 ? -31.313 7.763 25.485 1.00 48.09 247 TYR A O 1
ATOM 1960 N N . ARG A 1 248 ? -30.653 9.879 25.175 1.00 51.34 248 ARG A N 1
ATOM 1961 C CA . ARG A 1 248 ? -29.242 9.616 25.514 1.00 51.34 248 ARG A CA 1
ATOM 1962 C C . ARG A 1 248 ? -29.073 9.160 26.959 1.00 51.34 248 ARG A C 1
ATOM 1964 O O . ARG A 1 248 ? -28.248 8.291 27.226 1.00 51.34 248 ARG A O 1
ATOM 1971 N N . VAL A 1 249 ? -29.842 9.731 27.886 1.00 48.75 249 VAL A N 1
ATOM 1972 C CA . VAL A 1 249 ? -29.846 9.311 29.292 1.00 48.75 249 VAL A CA 1
ATOM 1973 C C . VAL A 1 249 ? -30.460 7.914 29.429 1.00 48.75 249 VAL A C 1
ATOM 1975 O O . VAL A 1 249 ? -29.827 7.062 30.044 1.00 48.75 249 VAL A O 1
ATOM 1978 N N . ARG A 1 250 ? -31.601 7.623 28.786 1.00 46.19 250 ARG A N 1
ATOM 1979 C CA . ARG A 1 250 ? -32.213 6.279 28.798 1.00 46.19 250 ARG A CA 1
ATOM 1980 C C . ARG A 1 250 ? -31.362 5.215 28.116 1.00 46.19 250 ARG A C 1
ATOM 1982 O O . ARG A 1 250 ? -31.105 4.206 28.744 1.00 46.19 250 ARG A O 1
ATOM 1989 N N . ALA A 1 251 ? -30.825 5.450 26.922 1.00 47.62 251 ALA A N 1
ATOM 1990 C CA . ALA A 1 251 ? -29.942 4.505 26.238 1.00 47.62 251 ALA A CA 1
ATOM 1991 C C . ALA A 1 251 ? -28.616 4.300 26.989 1.00 47.62 251 ALA A C 1
ATOM 1993 O O . ALA A 1 251 ? -28.035 3.219 26.926 1.00 47.62 251 ALA A O 1
ATOM 1994 N N . ARG A 1 252 ? -28.120 5.311 27.719 1.00 47.88 252 ARG A N 1
ATOM 1995 C CA . ARG A 1 252 ? -26.970 5.154 28.623 1.00 47.88 252 ARG A CA 1
ATOM 1996 C C . ARG A 1 252 ? -27.346 4.326 29.853 1.00 47.88 252 ARG A C 1
ATOM 1998 O O . ARG A 1 252 ? -26.528 3.520 30.270 1.00 47.88 252 ARG A O 1
ATOM 2005 N N . ILE A 1 253 ? -28.559 4.481 30.385 1.00 42.25 253 ILE A N 1
ATOM 2006 C CA . ILE A 1 253 ? -29.090 3.671 31.490 1.00 42.25 253 ILE A CA 1
ATOM 2007 C C . ILE A 1 253 ? -29.340 2.225 31.029 1.00 42.25 253 ILE A C 1
ATOM 2009 O O . ILE A 1 253 ? -28.855 1.304 31.671 1.00 42.25 253 ILE A O 1
ATOM 2013 N N . GLU A 1 254 ? -29.977 2.006 29.881 1.00 40.16 254 GLU A N 1
ATOM 2014 C CA . GLU A 1 254 ? -30.296 0.693 29.304 1.00 40.16 254 GLU A CA 1
ATOM 2015 C C . GLU A 1 254 ? -29.041 -0.061 28.840 1.00 40.16 254 GLU A C 1
ATOM 2017 O O . GLU A 1 254 ? -28.881 -1.235 29.164 1.00 40.16 254 GLU A O 1
ATOM 2022 N N . ASN A 1 255 ? -28.077 0.610 28.193 1.00 44.00 255 ASN A N 1
ATOM 2023 C CA . ASN A 1 255 ? -26.774 0.001 27.886 1.00 44.00 255 ASN A CA 1
ATOM 2024 C C . ASN A 1 255 ? -25.866 -0.133 29.122 1.00 44.00 255 ASN A C 1
ATOM 2026 O O . ASN A 1 255 ? -24.908 -0.902 29.084 1.00 44.00 255 ASN A O 1
ATOM 2030 N N . SER A 1 256 ? -26.151 0.572 30.227 1.00 38.91 256 SER A N 1
ATOM 2031 C CA . SER A 1 256 ? -25.480 0.338 31.517 1.00 38.91 256 SER A CA 1
ATOM 2032 C C . SER A 1 256 ? -26.032 -0.868 32.282 1.00 38.91 256 SER A C 1
ATOM 2034 O O . SER A 1 256 ? -25.439 -1.266 33.281 1.00 38.91 256 SER A O 1
ATOM 2036 N N . VAL A 1 257 ? -27.101 -1.512 31.785 1.00 34.28 257 VAL A N 1
ATOM 2037 C CA . VAL A 1 257 ? -27.606 -2.802 32.299 1.00 34.28 257 VAL A CA 1
ATOM 2038 C C . VAL A 1 257 ? -26.791 -3.992 31.759 1.00 34.28 257 VAL A C 1
ATOM 2040 O O . VAL A 1 257 ? -27.148 -5.152 31.963 1.00 34.28 257 VAL A O 1
ATOM 2043 N N . TYR A 1 258 ? -25.629 -3.754 31.135 1.00 37.62 258 TYR A N 1
ATOM 2044 C CA . TYR A 1 258 ? -24.612 -4.798 31.035 1.00 37.62 258 TYR A CA 1
ATOM 2045 C C . TYR A 1 258 ? -24.077 -5.114 32.434 1.00 37.62 258 TYR A C 1
ATOM 2047 O O . TYR A 1 258 ? -23.249 -4.401 33.001 1.00 37.62 258 TYR A O 1
ATOM 2055 N N . LYS A 1 259 ? -24.607 -6.211 32.986 1.00 32.44 259 LYS A N 1
ATOM 2056 C CA . LYS A 1 259 ? -24.144 -6.894 34.193 1.00 32.44 259 LYS A CA 1
ATOM 2057 C C . LYS A 1 259 ? -22.618 -6.841 34.308 1.00 32.44 259 LYS A C 1
ATOM 2059 O O . LYS A 1 259 ? -21.911 -7.396 33.473 1.00 32.44 259 LYS A O 1
ATOM 2064 N N . GLY A 1 260 ? -22.168 -6.198 35.385 1.00 36.16 260 GLY A N 1
ATOM 2065 C CA . GLY A 1 260 ? -20.880 -6.359 36.054 1.00 36.16 260 GLY A CA 1
ATOM 2066 C C . GLY A 1 260 ? -19.696 -6.786 35.190 1.00 36.16 260 GLY A C 1
ATOM 2067 O O . GLY A 1 260 ? -19.419 -7.976 35.060 1.00 36.16 260 GLY A O 1
ATOM 2068 N N . LYS A 1 261 ? -18.888 -5.816 34.761 1.00 33.66 261 LYS A N 1
ATOM 2069 C CA . LYS A 1 261 ? -17.443 -6.038 34.696 1.00 33.66 261 LYS A CA 1
ATOM 2070 C C . LYS A 1 261 ? -16.740 -5.046 35.627 1.00 33.66 261 LYS A C 1
ATOM 2072 O O . LYS A 1 261 ? -17.055 -3.856 35.582 1.00 33.66 261 LYS A O 1
ATOM 2077 N N . PRO A 1 262 ? -15.830 -5.512 36.497 1.00 35.72 262 PRO A N 1
ATOM 2078 C CA . PRO A 1 262 ? -15.048 -4.635 37.356 1.00 35.72 262 PRO A CA 1
ATOM 2079 C C . PRO A 1 262 ? -14.238 -3.658 36.494 1.00 35.72 262 PRO A C 1
ATOM 2081 O O . PRO A 1 262 ? -13.540 -4.046 35.556 1.00 35.72 262 PRO A O 1
ATOM 2084 N N . VAL A 1 263 ? -14.366 -2.367 36.801 1.00 44.31 263 VAL A N 1
ATOM 2085 C CA . VAL A 1 263 ? -13.650 -1.276 36.130 1.00 44.31 263 VAL A CA 1
ATOM 2086 C C . VAL A 1 263 ? -12.222 -1.244 36.665 1.00 44.31 263 VAL A C 1
ATOM 2088 O O . VAL A 1 263 ? -11.909 -0.491 37.578 1.00 44.31 263 VAL A O 1
ATOM 2091 N N . ASP A 1 264 ? -11.358 -2.093 36.113 1.00 54.72 264 ASP A N 1
ATOM 2092 C CA . ASP A 1 264 ? -9.993 -2.259 36.626 1.00 54.72 264 ASP A CA 1
ATOM 2093 C C . ASP A 1 264 ? -8.958 -1.361 35.909 1.00 54.72 264 ASP A C 1
ATOM 2095 O O . ASP A 1 264 ? -7.897 -1.083 36.451 1.00 54.72 264 ASP A O 1
ATOM 2099 N N . LYS A 1 265 ? -9.213 -0.867 34.688 1.00 54.03 265 LYS A N 1
ATOM 2100 C CA . LYS A 1 265 ? -8.157 -0.208 33.874 1.00 54.03 265 LYS A CA 1
ATOM 2101 C C . LYS A 1 265 ? -8.255 1.313 33.728 1.00 54.03 265 LYS A C 1
ATOM 2103 O O . LYS A 1 265 ? -7.354 1.913 33.152 1.00 54.03 265 LYS A O 1
ATOM 2108 N N . ARG A 1 266 ? -9.315 1.965 34.213 1.00 65.81 266 ARG A N 1
ATOM 2109 C CA . ARG A 1 266 ? -9.476 3.424 34.053 1.00 65.81 266 ARG A CA 1
ATOM 2110 C C . ARG A 1 266 ? -8.382 4.174 34.821 1.00 65.81 266 ARG A C 1
ATOM 2112 O O . ARG A 1 266 ? -8.146 3.877 35.986 1.00 65.81 266 ARG A O 1
ATOM 2119 N N . GLY A 1 267 ? -7.749 5.159 34.184 1.00 70.69 267 GLY A N 1
ATOM 2120 C CA . GLY A 1 267 ? -6.675 5.945 34.802 1.00 70.69 267 GLY A CA 1
ATOM 2121 C C . GLY A 1 267 ? -5.312 5.250 34.832 1.00 70.69 267 GLY A C 1
ATOM 2122 O O . GLY A 1 267 ? -4.368 5.775 35.416 1.00 70.69 267 GLY A O 1
ATOM 2123 N N . GLN A 1 268 ? -5.198 4.080 34.203 1.00 82.31 268 GLN A N 1
ATOM 2124 C CA . GLN A 1 268 ? -3.946 3.349 34.078 1.00 82.31 268 GLN A CA 1
ATOM 2125 C C . GLN A 1 268 ? -3.073 3.975 32.983 1.00 82.31 268 GLN A C 1
ATOM 2127 O O . GLN A 1 268 ? -3.527 4.171 31.853 1.00 82.31 268 GLN A O 1
ATOM 2132 N N . VAL A 1 269 ? -1.814 4.247 33.314 1.00 87.50 269 VAL A N 1
ATOM 2133 C CA . VAL A 1 269 ? -0.767 4.590 32.344 1.00 87.50 269 VAL A CA 1
ATOM 2134 C C . VAL A 1 269 ? -0.101 3.291 31.911 1.00 87.50 269 VAL A C 1
ATOM 2136 O O . VAL A 1 269 ? -0.032 2.344 32.684 1.00 87.50 269 VAL A O 1
ATOM 2139 N N . TYR A 1 270 ? 0.383 3.187 30.687 1.00 89.62 270 TYR A N 1
ATOM 2140 C CA . TYR A 1 270 ? 1.198 2.053 30.272 1.00 89.62 270 TYR A CA 1
ATOM 2141 C C . TYR A 1 270 ? 2.346 2.510 29.393 1.00 89.62 270 TYR A C 1
ATOM 2143 O O . TYR A 1 270 ? 2.212 3.473 28.643 1.00 89.62 270 TYR A O 1
ATOM 2151 N N . LEU A 1 271 ? 3.457 1.790 29.483 1.00 94.00 271 LEU A N 1
ATOM 2152 C CA . LEU A 1 271 ? 4.594 1.937 28.585 1.00 94.00 271 LEU A CA 1
ATOM 2153 C C . LEU A 1 271 ? 4.745 0.642 27.807 1.00 94.00 271 LEU A C 1
ATOM 2155 O O . LEU A 1 271 ? 4.661 -0.440 28.387 1.00 94.00 271 LEU A O 1
ATOM 2159 N N . GLY A 1 272 ? 4.940 0.743 26.503 1.00 93.44 272 GLY A N 1
ATOM 2160 C CA . GLY A 1 272 ? 5.178 -0.409 25.655 1.00 93.44 272 GLY A CA 1
ATOM 2161 C C . GLY A 1 272 ? 6.307 -0.172 24.675 1.00 93.44 272 GLY A C 1
ATOM 2162 O O . GLY A 1 272 ? 6.688 0.966 24.398 1.00 93.44 272 GLY A O 1
ATOM 2163 N N . GLY A 1 273 ? 6.834 -1.275 24.166 1.00 95.31 273 GLY A N 1
ATOM 2164 C CA . GLY A 1 273 ? 7.798 -1.297 23.083 1.00 95.31 273 GLY A CA 1
ATOM 2165 C C . GLY A 1 273 ? 7.400 -2.363 22.078 1.00 95.31 273 GLY A C 1
ATOM 2166 O O . GLY A 1 273 ? 7.029 -3.466 22.477 1.00 95.31 273 GLY A O 1
ATOM 2167 N N . ASP A 1 274 ? 7.479 -2.026 20.796 1.00 94.00 274 ASP A N 1
ATOM 2168 C CA . ASP A 1 274 ? 7.201 -2.951 19.703 1.00 94.00 274 ASP A CA 1
ATOM 2169 C C . ASP A 1 274 ? 8.429 -3.081 18.790 1.00 94.00 274 ASP A C 1
ATOM 2171 O O . ASP A 1 274 ? 9.215 -2.143 18.613 1.00 94.00 274 ASP A O 1
ATOM 2175 N N . ILE A 1 275 ? 8.570 -4.248 18.176 1.00 93.12 275 ILE A N 1
ATOM 2176 C CA . ILE A 1 275 ? 9.486 -4.540 17.081 1.00 93.12 275 ILE A CA 1
ATOM 2177 C C . ILE A 1 275 ? 8.733 -5.332 16.016 1.00 93.12 275 ILE A C 1
ATOM 2179 O O . ILE A 1 275 ? 7.971 -6.250 16.308 1.00 93.12 275 ILE A O 1
ATOM 2183 N N . GLY A 1 276 ? 8.934 -4.969 14.763 1.00 88.88 276 GLY A N 1
ATOM 2184 C CA . GLY A 1 276 ? 8.108 -5.456 13.685 1.00 88.88 276 GLY A CA 1
ATOM 2185 C C . GLY A 1 276 ? 8.728 -5.295 12.315 1.00 88.88 276 GLY A C 1
ATOM 2186 O O . GLY A 1 276 ? 9.822 -4.753 12.120 1.00 88.88 276 GLY A O 1
ATOM 2187 N N . SER A 1 277 ? 7.972 -5.816 11.363 1.00 86.81 277 SER A N 1
ATOM 2188 C CA . SER A 1 277 ? 8.274 -5.856 9.944 1.00 86.81 277 SER A CA 1
ATOM 2189 C C . SER A 1 277 ? 7.309 -4.927 9.221 1.00 86.81 277 SER A C 1
ATOM 2191 O O . SER A 1 277 ? 6.100 -5.119 9.320 1.00 86.81 277 SER A O 1
ATOM 2193 N N . LEU A 1 278 ? 7.833 -3.926 8.511 1.00 85.56 278 LEU A N 1
ATOM 2194 C CA . LEU A 1 278 ? 7.070 -2.957 7.723 1.00 85.56 278 LEU A CA 1
ATOM 2195 C C . LEU A 1 278 ? 7.289 -3.197 6.225 1.00 85.56 278 LEU A C 1
ATOM 2197 O O . LEU A 1 278 ? 8.347 -2.875 5.681 1.00 85.56 278 LEU A O 1
ATOM 2201 N N . TRP A 1 279 ? 6.264 -3.697 5.544 1.00 80.19 279 TRP A N 1
ATOM 2202 C CA . TRP A 1 279 ? 6.222 -3.849 4.092 1.00 80.19 279 TRP A CA 1
ATOM 2203 C C . TRP A 1 279 ? 5.690 -2.575 3.449 1.00 80.19 279 TRP A C 1
ATOM 2205 O O . TRP A 1 279 ? 4.498 -2.262 3.528 1.00 80.19 279 TRP A O 1
ATOM 2215 N N . ARG A 1 280 ? 6.588 -1.839 2.801 1.00 78.44 280 ARG A N 1
ATOM 2216 C CA . ARG A 1 280 ? 6.268 -0.565 2.154 1.00 78.44 280 ARG A CA 1
ATOM 2217 C C . ARG A 1 280 ? 5.796 -0.758 0.723 1.00 78.44 280 ARG A C 1
ATOM 2219 O O . ARG A 1 280 ? 6.150 -1.725 0.054 1.00 78.44 280 ARG A O 1
ATOM 2226 N N . GLN A 1 281 ? 4.991 0.188 0.264 1.00 76.31 281 GLN A N 1
ATOM 2227 C CA . GLN A 1 281 ? 4.676 0.351 -1.146 1.00 76.31 281 GLN A CA 1
ATOM 2228 C C . GLN A 1 281 ? 5.758 1.189 -1.825 1.00 76.31 281 GLN A C 1
ATOM 2230 O O . GLN A 1 281 ? 6.085 2.280 -1.358 1.00 76.31 281 GLN A O 1
ATOM 2235 N N . PHE A 1 282 ? 6.248 0.679 -2.951 1.00 77.12 282 PHE A N 1
ATOM 2236 C CA . PHE A 1 282 ? 7.126 1.387 -3.874 1.00 77.12 282 PHE A CA 1
ATOM 2237 C C . PHE A 1 282 ? 6.539 1.312 -5.280 1.00 77.12 282 PHE A C 1
ATOM 2239 O O . PHE A 1 282 ? 5.813 0.371 -5.610 1.00 77.12 282 PHE A O 1
ATOM 2246 N N . SER A 1 283 ? 6.854 2.291 -6.115 1.00 78.19 283 SER A N 1
ATOM 2247 C CA . SER A 1 283 ? 6.581 2.260 -7.553 1.00 78.19 283 SER A CA 1
ATOM 2248 C C . SER A 1 283 ? 7.858 2.568 -8.310 1.00 78.19 283 SER A C 1
ATOM 2250 O O . SER A 1 283 ? 8.535 3.522 -7.943 1.00 78.19 283 SER A O 1
ATOM 2252 N N . SER A 1 284 ? 8.148 1.798 -9.356 1.00 81.81 284 SER A N 1
ATOM 2253 C CA . SER A 1 284 ? 9.182 2.133 -10.333 1.00 81.81 284 SER A CA 1
ATOM 2254 C C . SER A 1 284 ? 8.541 2.385 -11.688 1.00 81.81 284 SER A C 1
ATOM 2256 O O . SER A 1 284 ? 7.642 1.638 -12.083 1.00 81.81 284 SER A O 1
ATOM 2258 N N . THR A 1 285 ? 9.015 3.411 -12.389 1.00 82.81 285 THR A N 1
ATOM 2259 C CA . THR A 1 285 ? 8.583 3.734 -13.754 1.00 82.81 285 THR A CA 1
ATOM 2260 C C . THR A 1 285 ? 9.264 2.876 -14.819 1.00 82.81 285 THR A C 1
ATOM 2262 O O . THR A 1 285 ? 8.805 2.876 -15.955 1.00 82.81 285 THR A O 1
ATOM 2265 N N . ASN A 1 286 ? 10.336 2.155 -14.473 1.00 79.25 286 ASN A N 1
ATOM 2266 C CA . ASN A 1 286 ? 11.118 1.351 -15.411 1.00 79.25 286 ASN A CA 1
ATOM 2267 C C . ASN A 1 286 ? 11.319 -0.084 -14.866 1.00 79.25 286 ASN A C 1
ATOM 2269 O O . ASN A 1 286 ? 11.701 -0.243 -13.709 1.00 79.25 286 ASN A O 1
ATOM 2273 N N . PRO A 1 287 ? 11.062 -1.138 -15.658 1.00 72.44 287 PRO A N 1
ATOM 2274 C CA . PRO A 1 287 ? 11.269 -2.548 -15.293 1.00 72.44 287 PRO A CA 1
ATOM 2275 C C . PRO A 1 287 ? 12.707 -2.933 -14.995 1.00 72.44 287 PRO A C 1
ATOM 2277 O O . PRO A 1 287 ? 12.925 -3.822 -14.171 1.00 72.44 287 PRO A O 1
ATOM 2280 N N . ALA A 1 288 ? 13.676 -2.295 -15.642 1.00 72.25 288 ALA A N 1
ATOM 2281 C CA . ALA A 1 288 ? 15.085 -2.527 -15.374 1.00 72.25 288 ALA A CA 1
ATOM 2282 C C . ALA A 1 288 ? 15.542 -1.851 -14.078 1.00 72.25 288 ALA A C 1
ATOM 2284 O O . ALA A 1 288 ? 16.586 -2.202 -13.545 1.00 72.25 288 ALA A O 1
ATOM 2285 N N . VAL A 1 289 ? 14.768 -0.907 -13.537 1.00 76.00 289 VAL A N 1
ATOM 2286 C CA . VAL A 1 289 ? 15.121 -0.155 -12.329 1.00 76.00 289 VAL A CA 1
ATOM 2287 C C . VAL A 1 289 ? 14.189 -0.559 -11.189 1.00 76.00 289 VAL A C 1
ATOM 2289 O O . VAL A 1 289 ? 12.973 -0.412 -11.273 1.00 76.00 289 VAL A O 1
ATOM 2292 N N . GLY A 1 290 ? 14.736 -1.075 -10.091 1.00 71.94 290 GLY A N 1
ATOM 2293 C CA . GLY A 1 290 ? 13.941 -1.611 -8.985 1.00 71.94 290 GLY A CA 1
ATOM 2294 C C . GLY A 1 290 ? 14.431 -1.185 -7.615 1.00 71.94 290 GLY A C 1
ATOM 2295 O O . GLY A 1 290 ? 15.627 -1.000 -7.392 1.00 71.94 290 GLY A O 1
ATOM 2296 N N . ALA A 1 291 ? 13.515 -1.091 -6.649 1.00 67.25 291 ALA A N 1
ATOM 2297 C CA . ALA A 1 291 ? 13.924 -1.037 -5.250 1.00 67.25 291 ALA A CA 1
ATOM 2298 C C . ALA A 1 291 ? 14.666 -2.337 -4.905 1.00 67.25 291 ALA A C 1
ATOM 2300 O O . ALA A 1 291 ? 14.192 -3.429 -5.218 1.00 67.25 291 ALA A O 1
ATOM 2301 N N . ARG A 1 292 ? 15.828 -2.219 -4.256 1.00 64.88 292 ARG A N 1
ATOM 2302 C CA . ARG A 1 292 ? 16.693 -3.367 -3.964 1.00 64.88 292 ARG A CA 1
ATOM 2303 C C . ARG A 1 292 ? 15.944 -4.434 -3.135 1.00 64.88 292 ARG A C 1
ATOM 2305 O O . ARG A 1 292 ? 15.555 -4.124 -2.005 1.00 64.88 292 ARG A O 1
ATOM 2312 N N . PRO A 1 293 ? 15.800 -5.684 -3.620 1.00 57.66 293 PRO A N 1
ATOM 2313 C CA . PRO A 1 293 ? 15.348 -6.800 -2.792 1.00 57.66 293 PRO A CA 1
ATOM 2314 C C . PRO A 1 293 ? 16.402 -7.133 -1.723 1.00 57.66 293 PRO A C 1
ATOM 2316 O O . PRO A 1 293 ? 17.604 -7.158 -1.994 1.00 57.66 293 PRO A O 1
ATOM 2319 N N . MET A 1 294 ? 15.975 -7.414 -0.490 1.00 50.16 294 MET A N 1
ATOM 2320 C CA . MET A 1 294 ? 16.864 -7.956 0.541 1.00 50.16 294 MET A CA 1
ATOM 2321 C C . MET A 1 294 ? 17.099 -9.453 0.299 1.00 50.16 294 MET A C 1
ATOM 2323 O O . MET A 1 294 ? 16.451 -10.286 0.937 1.00 50.16 294 MET A O 1
ATOM 2327 N N . SER A 1 295 ? 18.028 -9.793 -0.598 1.00 47.22 295 SER A N 1
ATOM 2328 C CA . SER A 1 295 ? 18.434 -11.181 -0.895 1.00 47.22 295 SER A CA 1
ATOM 2329 C C . SER A 1 295 ? 18.773 -11.998 0.363 1.00 47.22 295 SER A C 1
ATOM 2331 O O . SER A 1 295 ? 18.515 -13.195 0.414 1.00 47.22 295 SER A O 1
ATOM 2333 N N . ASP A 1 296 ? 19.253 -11.341 1.423 1.00 48.47 296 ASP A N 1
ATOM 2334 C CA . ASP A 1 296 ? 19.811 -12.015 2.603 1.00 48.47 296 ASP A CA 1
ATOM 2335 C C . ASP A 1 296 ? 18.807 -12.189 3.764 1.00 48.47 296 ASP A C 1
ATOM 2337 O O . ASP A 1 296 ? 19.193 -12.592 4.862 1.00 48.47 296 ASP A O 1
ATOM 2341 N N . ARG A 1 297 ? 17.516 -11.856 3.583 1.00 43.56 297 ARG A N 1
ATOM 2342 C CA . ARG A 1 297 ? 16.507 -11.877 4.673 1.00 43.56 297 ARG A CA 1
ATOM 2343 C C . ARG A 1 297 ? 15.385 -12.917 4.542 1.00 43.56 297 ARG A C 1
ATOM 2345 O O . ARG A 1 297 ? 14.402 -12.842 5.283 1.00 43.56 297 ARG A O 1
ATOM 2352 N N . GLY A 1 298 ? 15.523 -13.914 3.666 1.00 48.50 298 GLY A N 1
ATOM 2353 C CA . GLY A 1 298 ? 14.528 -14.990 3.520 1.00 48.50 298 GLY A CA 1
ATOM 2354 C C . GLY A 1 298 ? 13.132 -14.456 3.157 1.00 48.50 298 GLY A C 1
ATOM 2355 O O . GLY A 1 298 ? 13.030 -13.525 2.368 1.00 48.50 298 GLY A O 1
ATOM 2356 N N . LEU A 1 299 ? 12.062 -14.993 3.768 1.00 40.16 299 LEU A N 1
ATOM 2357 C CA . LEU A 1 299 ? 10.632 -14.653 3.544 1.00 40.16 299 LEU A CA 1
ATOM 2358 C C . LEU A 1 299 ? 10.259 -13.149 3.659 1.00 40.16 299 LEU A C 1
ATOM 2360 O O . LEU A 1 299 ? 9.114 -12.776 3.410 1.00 40.16 299 LEU A O 1
ATOM 2364 N N . PHE A 1 300 ? 11.195 -12.281 4.053 1.00 46.84 300 PHE A N 1
ATOM 2365 C CA . PHE A 1 300 ? 10.995 -10.859 4.345 1.00 46.84 300 PHE A CA 1
ATOM 2366 C C . PHE A 1 300 ? 11.749 -9.926 3.387 1.00 46.84 300 PHE A C 1
ATOM 2368 O O . PHE A 1 300 ? 12.135 -8.823 3.774 1.00 46.84 300 PHE A O 1
ATOM 2375 N N . THR A 1 301 ? 11.933 -10.341 2.132 1.00 56.06 301 THR A N 1
ATOM 2376 C CA . THR A 1 301 ? 12.732 -9.666 1.088 1.00 56.06 301 THR A CA 1
ATOM 2377 C C . THR A 1 301 ? 12.407 -8.168 0.897 1.00 56.06 301 THR A C 1
ATOM 2379 O O . THR A 1 301 ? 13.248 -7.419 0.409 1.00 56.06 301 THR A O 1
ATOM 2382 N N . TYR A 1 302 ? 11.230 -7.705 1.348 1.00 61.50 302 TYR A N 1
ATOM 2383 C CA . TYR A 1 302 ? 10.723 -6.326 1.214 1.00 61.50 302 TYR A CA 1
ATOM 2384 C C . TYR A 1 302 ? 10.334 -5.629 2.525 1.00 61.50 302 TYR A C 1
ATOM 2386 O O . TYR A 1 302 ? 9.649 -4.600 2.518 1.00 61.50 302 TYR A O 1
ATOM 2394 N N . ALA A 1 303 ? 10.737 -6.189 3.663 1.00 70.00 303 ALA A N 1
ATOM 2395 C CA . ALA A 1 303 ? 10.380 -5.661 4.969 1.00 70.00 303 ALA A CA 1
ATOM 2396 C C . ALA A 1 303 ? 11.463 -4.755 5.559 1.00 70.00 303 ALA A C 1
ATOM 2398 O O . ALA A 1 303 ? 12.629 -5.123 5.707 1.00 70.00 303 ALA A O 1
ATOM 2399 N N . ASN A 1 304 ? 11.042 -3.581 6.007 1.00 78.00 304 ASN A N 1
ATOM 2400 C CA . ASN A 1 304 ? 11.852 -2.682 6.808 1.00 78.00 304 ASN A CA 1
ATOM 2401 C C . ASN A 1 304 ? 11.686 -2.984 8.295 1.00 78.00 304 ASN A C 1
ATOM 2403 O O . ASN A 1 304 ? 10.616 -3.393 8.743 1.00 78.00 304 ASN A O 1
ATOM 2407 N N . LEU A 1 305 ? 12.746 -2.744 9.069 1.00 84.62 305 LEU A N 1
ATOM 2408 C CA . LEU A 1 305 ? 12.640 -2.795 10.522 1.00 84.62 305 LEU A CA 1
ATOM 2409 C C . LEU A 1 305 ? 11.781 -1.618 10.985 1.00 84.62 305 LEU A C 1
ATOM 2411 O O . LEU A 1 305 ? 12.089 -0.464 10.675 1.00 84.62 305 LEU A O 1
ATOM 2415 N N . HIS A 1 306 ? 10.751 -1.928 11.758 1.00 88.88 306 HIS A N 1
ATOM 2416 C CA . HIS A 1 306 ? 9.901 -0.963 12.433 1.00 88.88 306 HIS A CA 1
ATOM 2417 C C . HIS A 1 306 ? 9.937 -1.277 13.924 1.00 88.88 306 HIS A C 1
ATOM 2419 O O . HIS A 1 306 ? 9.570 -2.366 14.341 1.00 88.88 306 HIS A O 1
ATOM 2425 N N . THR A 1 307 ? 10.448 -0.369 14.742 1.00 92.62 307 THR A N 1
ATOM 2426 C CA . THR A 1 307 ? 10.518 -0.577 16.190 1.00 92.62 307 THR A CA 1
ATOM 2427 C C . THR A 1 307 ? 10.307 0.732 16.901 1.00 92.62 307 THR A C 1
ATOM 2429 O O . THR A 1 307 ? 10.667 1.780 16.386 1.00 92.62 307 THR A O 1
ATOM 2432 N N . GLY A 1 308 ? 9.702 0.712 18.073 1.00 94.12 308 GLY A N 1
ATOM 2433 C CA . GLY A 1 308 ? 9.409 1.945 18.770 1.00 94.12 308 GLY A CA 1
ATOM 2434 C C . GLY A 1 308 ? 8.983 1.717 20.191 1.00 94.12 308 GLY A C 1
ATOM 2435 O O . GLY A 1 308 ? 8.747 0.590 20.623 1.00 94.12 308 GLY A O 1
ATOM 2436 N N . ILE A 1 309 ? 8.865 2.830 20.894 1.00 96.00 309 ILE A N 1
ATOM 2437 C CA . ILE A 1 309 ? 8.308 2.887 22.235 1.00 96.00 309 ILE A CA 1
ATOM 2438 C C . ILE A 1 309 ? 7.089 3.795 22.226 1.00 96.00 309 ILE A C 1
ATOM 2440 O O . ILE A 1 309 ? 7.007 4.764 21.466 1.00 96.00 309 ILE A O 1
ATOM 2444 N N . TYR A 1 310 ? 6.128 3.481 23.079 1.00 95.12 310 TYR A N 1
ATOM 2445 C CA . TYR A 1 310 ? 4.925 4.278 23.238 1.00 95.12 310 TYR A CA 1
ATOM 2446 C C . TYR A 1 310 ? 4.504 4.338 24.697 1.00 95.12 310 TYR A C 1
ATOM 2448 O O . TYR A 1 310 ? 4.699 3.401 25.473 1.00 95.12 310 TYR A O 1
ATOM 2456 N N . ALA A 1 311 ? 3.895 5.459 25.051 1.00 95.25 311 ALA A N 1
ATOM 2457 C CA . ALA A 1 311 ? 3.208 5.654 26.307 1.00 95.25 311 ALA A CA 1
ATOM 2458 C C . ALA A 1 311 ? 1.725 5.834 26.014 1.00 95.25 311 ALA A C 1
ATOM 2460 O O . ALA A 1 311 ? 1.348 6.521 25.066 1.00 95.25 311 ALA A O 1
ATOM 2461 N N . GLY A 1 312 ? 0.871 5.235 26.830 1.00 92.56 312 GLY A N 1
ATOM 2462 C CA . GLY A 1 312 ? -0.559 5.425 26.687 1.00 92.56 312 GLY A CA 1
ATOM 2463 C C . GLY A 1 312 ? -1.280 5.554 28.007 1.00 92.56 312 GLY A C 1
ATOM 2464 O O . GLY A 1 312 ? -0.782 5.191 29.071 1.00 92.56 312 GLY A O 1
ATOM 2465 N N . TYR A 1 313 ? -2.478 6.108 27.911 1.00 87.44 313 TYR A N 1
ATOM 2466 C CA . TYR A 1 313 ? -3.366 6.365 29.023 1.00 87.44 313 TYR A CA 1
ATOM 2467 C C . TYR A 1 313 ? -4.739 5.778 28.726 1.00 87.44 313 TYR A C 1
ATOM 2469 O O . TYR A 1 313 ? -5.321 6.007 27.663 1.00 87.44 313 TYR A O 1
ATOM 2477 N N . MET A 1 314 ? -5.263 5.018 29.679 1.00 83.56 314 MET A N 1
ATOM 2478 C CA . MET A 1 314 ? -6.597 4.438 29.613 1.00 83.56 314 MET A CA 1
ATOM 2479 C C . MET A 1 314 ? -7.640 5.469 30.062 1.00 83.56 314 MET A C 1
ATOM 2481 O O . MET A 1 314 ? -7.841 5.692 31.260 1.00 83.56 314 MET A O 1
ATOM 2485 N N . LEU A 1 315 ? -8.329 6.076 29.091 1.00 73.62 315 LEU A N 1
ATOM 2486 C CA . LEU A 1 315 ? -9.455 6.989 29.320 1.00 73.62 315 LEU A CA 1
ATOM 2487 C C . LEU A 1 315 ? -10.630 6.267 29.997 1.00 73.62 315 LEU A C 1
ATOM 2489 O O . LEU A 1 315 ? -11.293 6.814 30.882 1.00 73.62 315 LEU A O 1
ATOM 2493 N N . THR A 1 316 ? -10.880 5.022 29.586 1.00 71.38 316 THR A N 1
ATOM 2494 C CA . THR A 1 316 ? -11.887 4.126 30.171 1.00 71.38 316 THR A CA 1
ATOM 2495 C C . THR A 1 316 ? -11.287 2.734 30.386 1.00 71.38 316 THR A C 1
ATOM 2497 O O . THR A 1 316 ? -10.093 2.539 30.193 1.00 71.38 316 THR A O 1
ATOM 2500 N N . GLY A 1 317 ? -12.087 1.746 30.803 1.00 69.88 317 GLY A N 1
ATOM 2501 C CA . GLY A 1 317 ? -11.615 0.357 30.897 1.00 69.88 317 GLY A CA 1
ATOM 2502 C C . GLY A 1 317 ? -11.235 -0.271 29.546 1.00 69.88 317 GLY A C 1
ATOM 2503 O O . GLY A 1 317 ? -10.478 -1.238 29.512 1.00 69.88 317 GLY A O 1
ATOM 2504 N N . GLU A 1 318 ? -11.736 0.301 28.451 1.00 76.38 318 GLU A N 1
ATOM 2505 C CA . GLU A 1 318 ? -11.663 -0.257 27.098 1.00 76.38 318 GLU A CA 1
ATOM 2506 C C . GLU A 1 318 ? -11.046 0.723 26.099 1.00 76.38 318 GLU A C 1
ATOM 2508 O O . GLU A 1 318 ? -10.569 0.303 25.060 1.00 76.38 318 GLU A O 1
ATOM 2513 N N . LEU A 1 319 ? -11.026 2.024 26.387 1.00 77.81 319 LEU A N 1
ATOM 2514 C CA . LEU A 1 319 ? -10.503 3.043 25.484 1.00 77.81 319 LEU A CA 1
ATOM 2515 C C . LEU A 1 319 ? -9.198 3.610 26.034 1.00 77.81 319 LEU A C 1
ATOM 2517 O O . LEU A 1 319 ? -9.168 4.143 27.145 1.00 77.81 319 LEU A O 1
ATOM 2521 N N . GLY A 1 320 ? -8.144 3.535 25.232 1.00 83.69 320 GLY A N 1
ATOM 2522 C CA . GLY A 1 320 ? -6.862 4.165 25.497 1.00 83.69 320 GLY A CA 1
ATOM 2523 C C . GLY A 1 320 ? -6.463 5.134 24.392 1.00 83.69 320 GLY A C 1
ATOM 2524 O O . GLY A 1 320 ? -6.882 4.997 23.245 1.00 83.69 320 GLY A O 1
ATOM 2525 N N . VAL A 1 321 ? -5.626 6.097 24.750 1.00 87.12 321 VAL A N 1
ATOM 2526 C CA . VAL A 1 321 ? -4.892 6.940 23.802 1.00 87.12 321 VAL A CA 1
ATOM 2527 C C . VAL A 1 321 ? -3.418 6.672 24.033 1.00 87.12 321 VAL A C 1
ATOM 2529 O O . VAL A 1 321 ? -2.982 6.654 25.184 1.00 87.12 321 VAL A O 1
ATOM 2532 N N . ASP A 1 322 ? -2.667 6.444 22.965 1.00 92.06 322 ASP A N 1
ATOM 2533 C CA . ASP A 1 322 ? -1.218 6.334 23.014 1.00 92.06 322 ASP A CA 1
ATOM 2534 C C . ASP A 1 322 ? -0.536 7.366 22.119 1.00 92.06 322 ASP A C 1
ATOM 2536 O O . ASP A 1 322 ? -1.072 7.806 21.099 1.00 92.06 322 ASP A O 1
ATOM 2540 N N . ILE A 1 323 ? 0.656 7.749 22.555 1.00 95.12 323 ILE A N 1
ATOM 2541 C CA . ILE A 1 323 ? 1.625 8.525 21.802 1.00 95.12 323 ILE A CA 1
ATOM 2542 C C . ILE A 1 323 ? 2.946 7.768 21.830 1.00 95.12 323 ILE A C 1
ATOM 2544 O O . ILE A 1 323 ? 3.303 7.151 22.837 1.00 95.12 323 ILE A O 1
ATOM 2548 N N . GLY A 1 324 ? 3.683 7.794 20.731 1.00 93.56 324 GLY A N 1
ATOM 2549 C CA . GLY A 1 324 ? 4.955 7.093 20.669 1.00 93.56 324 GLY A CA 1
ATOM 2550 C C . GLY A 1 324 ? 5.959 7.734 19.743 1.00 93.56 324 GLY A C 1
ATOM 2551 O O . GLY A 1 324 ? 5.706 8.762 19.117 1.00 93.56 324 GLY A O 1
ATOM 2552 N N . VAL A 1 325 ? 7.103 7.068 19.668 1.00 95.38 325 VAL A N 1
ATOM 2553 C CA . VAL A 1 325 ? 8.139 7.322 18.679 1.00 95.38 325 VAL A CA 1
ATOM 2554 C C . VAL A 1 325 ? 8.552 5.973 18.122 1.00 95.38 325 VAL A C 1
ATOM 2556 O O . VAL A 1 325 ? 8.981 5.088 18.867 1.00 95.38 325 VAL A O 1
ATOM 2559 N N . TYR A 1 326 ? 8.407 5.821 16.813 1.00 92.69 326 TYR A N 1
ATOM 2560 C CA . TYR A 1 326 ? 8.841 4.638 16.096 1.00 92.69 326 TYR A CA 1
ATOM 2561 C C . TYR A 1 326 ? 10.000 4.995 15.183 1.00 92.69 326 TYR A C 1
ATOM 2563 O O . TYR A 1 326 ? 9.969 5.942 14.402 1.00 92.69 326 TYR A O 1
ATOM 2571 N N . TYR A 1 327 ? 11.040 4.198 15.307 1.00 90.06 327 TYR A N 1
ATOM 2572 C CA . TYR A 1 327 ? 12.140 4.099 14.389 1.00 90.06 327 TYR A CA 1
ATOM 2573 C C . TYR A 1 327 ? 11.752 3.185 13.229 1.00 90.06 327 TYR A C 1
ATOM 2575 O O . TYR A 1 327 ? 11.378 2.022 13.405 1.00 90.06 327 TYR A O 1
ATOM 2583 N N . GLN A 1 328 ? 11.880 3.714 12.022 1.00 86.81 328 GLN A N 1
ATOM 2584 C CA . GLN A 1 328 ? 11.712 2.963 10.796 1.00 86.81 328 GLN A CA 1
ATOM 2585 C C . GLN A 1 328 ? 13.000 3.044 9.986 1.00 86.81 328 GLN A C 1
ATOM 2587 O O . GLN A 1 328 ? 13.333 4.084 9.408 1.00 86.81 328 GLN A O 1
ATOM 2592 N N . ARG A 1 329 ? 13.714 1.925 9.881 1.00 77.38 329 ARG A N 1
ATOM 2593 C CA . ARG A 1 329 ? 14.890 1.863 9.014 1.00 77.38 329 ARG A CA 1
ATOM 2594 C C . ARG A 1 329 ? 14.454 1.500 7.611 1.00 77.38 329 ARG A C 1
ATOM 2596 O O . ARG A 1 329 ? 14.108 0.352 7.357 1.00 77.38 329 ARG A O 1
ATOM 2603 N N . SER A 1 330 ? 14.478 2.472 6.705 1.00 67.19 330 SER A N 1
ATOM 2604 C CA . SER A 1 330 ? 14.462 2.156 5.282 1.00 67.19 330 SER A CA 1
ATOM 2605 C C . SER A 1 330 ? 15.757 1.464 4.903 1.00 67.19 330 SER A C 1
ATOM 2607 O O . SER A 1 330 ? 16.818 1.766 5.439 1.00 67.19 330 SER A O 1
ATOM 2609 N N . SER A 1 331 ? 15.642 0.488 4.024 1.00 60.12 331 SER A N 1
ATOM 2610 C CA . SER A 1 331 ? 16.750 -0.249 3.421 1.00 60.12 331 SER A CA 1
ATOM 2611 C C . SER A 1 331 ? 16.946 0.110 1.950 1.00 60.12 331 SER A C 1
ATOM 2613 O O . SER A 1 331 ? 17.721 -0.534 1.251 1.00 60.12 331 SER A O 1
ATOM 2615 N N . THR A 1 332 ? 16.213 1.120 1.484 1.00 58.78 332 THR A N 1
ATOM 2616 C CA . THR A 1 332 ? 16.063 1.430 0.066 1.00 58.78 332 THR A CA 1
ATOM 2617 C C . THR A 1 332 ? 17.320 2.105 -0.480 1.00 58.78 332 THR A C 1
ATOM 2619 O O . THR A 1 332 ? 17.635 3.223 -0.081 1.00 58.78 332 THR A O 1
ATOM 2622 N N . PHE A 1 333 ? 17.989 1.446 -1.424 1.00 67.62 333 PHE A N 1
ATOM 2623 C CA . PHE A 1 333 ? 18.790 2.102 -2.468 1.00 67.62 333 PHE A CA 1
ATOM 2624 C C . PHE A 1 333 ? 18.136 1.712 -3.781 1.00 67.62 333 PHE A C 1
ATOM 2626 O O . PHE A 1 333 ? 16.936 1.891 -3.893 1.00 67.62 333 PHE A O 1
ATOM 2633 N N . TYR A 1 334 ? 18.806 1.111 -4.743 1.00 72.50 334 TYR A N 1
ATOM 2634 C CA . TYR A 1 334 ? 18.118 0.489 -5.869 1.00 72.50 334 TYR A CA 1
ATOM 2635 C C . TYR A 1 334 ? 19.055 -0.510 -6.534 1.00 72.50 334 TYR A C 1
ATOM 2637 O O . TYR A 1 334 ? 20.240 -0.589 -6.191 1.00 72.50 334 TYR A O 1
ATOM 2645 N N . ALA A 1 335 ? 18.487 -1.296 -7.432 1.00 68.88 335 ALA A N 1
ATOM 2646 C CA . ALA A 1 335 ? 19.196 -2.222 -8.286 1.00 68.88 335 ALA A CA 1
ATOM 2647 C C . ALA A 1 335 ? 18.798 -1.968 -9.741 1.00 68.88 335 ALA A C 1
ATOM 2649 O O . ALA A 1 335 ? 17.667 -1.547 -10.015 1.00 68.88 335 ALA A O 1
ATOM 2650 N N . ILE A 1 336 ? 19.738 -2.228 -10.643 1.00 74.00 336 ILE A N 1
ATOM 2651 C CA . ILE A 1 336 ? 19.497 -2.294 -12.081 1.00 74.00 336 ILE A CA 1
ATOM 2652 C C . ILE A 1 336 ? 19.550 -3.759 -12.496 1.00 74.00 336 ILE A C 1
ATOM 2654 O O . ILE A 1 336 ? 20.458 -4.475 -12.077 1.00 74.00 336 ILE A O 1
ATOM 2658 N N . MET A 1 337 ? 18.553 -4.187 -13.264 1.00 73.75 337 MET A N 1
ATOM 2659 C CA . MET A 1 337 ? 18.368 -5.557 -13.738 1.00 73.75 337 MET A CA 1
ATOM 2660 C C . MET A 1 337 ? 17.900 -5.529 -15.197 1.00 73.75 337 MET A C 1
ATOM 2662 O O . MET A 1 337 ? 16.713 -5.690 -15.489 1.00 73.75 337 MET A O 1
ATOM 2666 N N . TYR A 1 338 ? 18.814 -5.269 -16.121 1.00 73.69 338 TYR A N 1
ATOM 2667 C CA . TYR A 1 338 ? 18.590 -5.485 -17.544 1.00 73.69 338 TYR A CA 1
ATOM 2668 C C . TYR A 1 338 ? 18.629 -6.983 -17.861 1.00 73.69 338 TYR A C 1
ATOM 2670 O O . TYR A 1 338 ? 17.632 -7.457 -18.395 1.00 73.69 338 TYR A O 1
ATOM 2678 N N . ASP A 1 339 ? 19.639 -7.743 -17.411 1.00 58.66 339 ASP A N 1
ATOM 2679 C CA . ASP A 1 339 ? 19.923 -9.127 -17.858 1.00 58.66 339 ASP A CA 1
ATOM 2680 C C . ASP A 1 339 ? 19.419 -10.262 -16.931 1.00 58.66 339 ASP A C 1
ATOM 2682 O O . ASP A 1 339 ? 20.017 -11.334 -16.871 1.00 58.66 339 ASP A O 1
ATOM 2686 N N . HIS A 1 340 ? 18.319 -10.065 -16.189 1.00 59.38 340 HIS A N 1
ATOM 2687 C CA . HIS A 1 340 ? 17.798 -10.961 -15.112 1.00 59.38 340 HIS A CA 1
ATOM 2688 C C . HIS A 1 340 ? 18.702 -11.148 -13.900 1.00 59.38 340 HIS A C 1
ATOM 2690 O O . HIS A 1 340 ? 18.219 -11.464 -12.813 1.00 59.38 340 HIS A O 1
ATOM 2696 N N . GLU A 1 341 ? 19.992 -10.905 -14.057 1.00 62.81 341 GLU A N 1
ATOM 2697 C CA . GLU A 1 341 ? 20.917 -10.691 -12.964 1.00 62.81 341 GLU A CA 1
ATOM 2698 C C . GLU A 1 341 ? 20.928 -9.216 -12.551 1.00 62.81 341 GLU A C 1
ATOM 2700 O O . GLU A 1 341 ? 20.290 -8.349 -13.156 1.00 62.81 341 GLU A O 1
ATOM 2705 N N . VAL A 1 342 ? 21.604 -8.931 -11.441 1.00 69.81 342 VAL A N 1
ATOM 2706 C CA . VAL A 1 342 ? 21.727 -7.564 -10.951 1.00 69.81 342 VAL A CA 1
ATOM 2707 C C . VAL A 1 342 ? 22.974 -6.923 -11.550 1.00 69.81 342 VAL A C 1
ATOM 2709 O O . VAL A 1 342 ? 24.071 -7.106 -11.026 1.00 69.81 342 VAL A O 1
ATOM 2712 N N . ASP A 1 343 ? 22.792 -6.148 -12.618 1.00 71.44 343 ASP A N 1
ATOM 2713 C CA . ASP A 1 343 ? 23.877 -5.488 -13.360 1.00 71.44 343 ASP A CA 1
ATOM 2714 C C . ASP A 1 343 ? 24.544 -4.371 -12.554 1.00 71.44 343 ASP A C 1
ATOM 2716 O O . ASP A 1 343 ? 25.740 -4.106 -12.685 1.00 71.44 343 ASP A O 1
ATOM 2720 N N . TYR A 1 344 ? 23.771 -3.704 -11.693 1.00 78.19 344 TYR A N 1
ATOM 2721 C CA . TYR A 1 344 ? 24.288 -2.671 -10.804 1.00 78.19 344 TYR A CA 1
ATOM 2722 C C . TYR A 1 344 ? 23.560 -2.655 -9.463 1.00 78.19 344 TYR A C 1
ATOM 2724 O O . TYR A 1 344 ? 22.329 -2.642 -9.395 1.00 78.19 344 TYR A O 1
ATOM 2732 N N . VAL A 1 345 ? 24.335 -2.572 -8.377 1.00 78.00 345 VAL A N 1
ATOM 2733 C CA . VAL A 1 345 ? 23.826 -2.369 -7.017 1.00 78.00 345 VAL A CA 1
ATOM 2734 C C . VAL A 1 345 ? 24.550 -1.212 -6.369 1.00 78.00 345 VAL A C 1
ATOM 2736 O O . VAL A 1 345 ? 25.770 -1.230 -6.212 1.00 78.00 345 VAL A O 1
ATOM 2739 N N . THR A 1 346 ? 23.780 -0.270 -5.841 1.00 73.69 346 THR A N 1
ATOM 2740 C CA . THR A 1 346 ? 24.299 0.692 -4.872 1.00 73.69 346 THR A CA 1
ATOM 2741 C C . THR A 1 346 ? 23.960 0.240 -3.447 1.00 73.69 346 THR A C 1
ATOM 2743 O O . THR A 1 346 ? 22.811 -0.036 -3.094 1.00 73.69 346 THR A O 1
ATOM 2746 N N . SER A 1 347 ? 24.988 0.104 -2.606 1.00 70.44 347 SER A N 1
ATOM 2747 C CA . SER A 1 347 ? 24.864 -0.278 -1.192 1.00 70.44 347 SER A CA 1
ATOM 2748 C C . SER A 1 347 ? 25.176 0.916 -0.296 1.00 70.44 347 SER A C 1
ATOM 2750 O O . SER A 1 347 ? 26.168 0.917 0.429 1.00 70.44 347 SER A O 1
ATOM 2752 N N . VAL A 1 348 ? 24.362 1.966 -0.375 1.00 68.25 348 VAL A N 1
ATOM 2753 C CA . VAL A 1 348 ? 24.531 3.152 0.486 1.00 68.25 348 VAL A CA 1
ATOM 2754 C C . VAL A 1 348 ? 23.719 2.951 1.785 1.00 68.25 348 VAL A C 1
ATOM 2756 O O . VAL A 1 348 ? 23.166 1.874 1.970 1.00 68.25 348 VAL A O 1
ATOM 2759 N N . PRO A 1 349 ? 23.739 3.840 2.794 1.00 65.56 349 PRO A N 1
ATOM 2760 C CA . PRO A 1 349 ? 22.784 3.814 3.912 1.00 65.56 349 PRO A CA 1
ATOM 2761 C C . PRO A 1 349 ? 21.545 4.681 3.655 1.00 65.56 349 PRO A C 1
ATOM 2763 O O . PRO A 1 349 ? 21.633 5.771 3.099 1.00 65.56 349 PRO A O 1
ATOM 2766 N N . ALA A 1 350 ? 20.376 4.191 4.061 1.00 66.00 350 ALA A N 1
ATOM 2767 C CA . ALA A 1 350 ? 19.080 4.709 3.638 1.00 66.00 350 ALA A CA 1
ATOM 2768 C C . ALA A 1 350 ? 18.574 5.640 4.720 1.00 66.00 350 ALA A C 1
ATOM 2770 O O . ALA A 1 350 ? 18.945 5.472 5.892 1.00 66.00 350 ALA A O 1
ATOM 2771 N N . PRO A 1 351 ? 17.731 6.615 4.355 1.00 71.81 351 PRO A N 1
ATOM 2772 C CA . PRO A 1 351 ? 17.234 7.566 5.319 1.00 71.81 351 PRO A CA 1
ATOM 2773 C C . PRO A 1 351 ? 16.524 6.833 6.457 1.00 71.81 351 PRO A C 1
ATOM 2775 O O . PRO A 1 351 ? 15.698 5.931 6.270 1.00 71.81 351 PRO A O 1
ATOM 2778 N N . MET A 1 352 ? 16.905 7.216 7.671 1.00 80.94 352 MET A N 1
ATOM 2779 C CA . MET A 1 352 ? 16.233 6.777 8.881 1.00 80.94 352 MET A CA 1
ATOM 2780 C C . MET A 1 352 ? 14.989 7.627 9.061 1.00 80.94 352 MET A C 1
ATOM 2782 O O . MET A 1 352 ? 15.099 8.850 9.159 1.00 80.94 352 MET A O 1
ATOM 2786 N N . TYR A 1 353 ? 13.831 6.981 9.144 1.00 86.62 353 TYR A N 1
ATOM 2787 C CA . TYR A 1 353 ? 12.590 7.681 9.420 1.00 86.62 353 TYR A CA 1
ATOM 2788 C C . TYR A 1 353 ? 12.238 7.572 10.898 1.00 86.62 353 TYR A C 1
ATOM 2790 O O . TYR A 1 353 ? 12.352 6.505 11.508 1.00 86.62 353 TYR A O 1
ATOM 2798 N N . LEU A 1 354 ? 11.781 8.688 11.449 1.00 91.75 354 LEU A N 1
ATOM 2799 C CA . LEU A 1 354 ? 11.094 8.748 12.723 1.00 91.75 354 LEU A CA 1
ATOM 2800 C C . LEU A 1 354 ? 9.616 8.973 12.475 1.00 91.75 354 LEU A C 1
ATOM 2802 O O . LEU A 1 354 ? 9.216 9.830 11.689 1.00 91.75 354 LEU A O 1
ATOM 2806 N N . GLU A 1 355 ? 8.810 8.205 13.179 1.00 92.06 355 GLU A N 1
ATOM 2807 C CA . GLU A 1 355 ? 7.372 8.313 13.146 1.00 92.06 355 GLU A CA 1
ATOM 2808 C C . GLU A 1 355 ? 6.851 8.672 14.534 1.00 92.06 355 GLU A C 1
ATOM 2810 O O . GLU A 1 355 ? 7.183 8.018 15.522 1.00 92.06 355 GLU A O 1
ATOM 2815 N N . PHE A 1 356 ? 5.987 9.679 14.589 1.00 93.75 356 PHE A N 1
ATOM 2816 C CA . PHE A 1 356 ? 5.321 10.135 15.803 1.00 93.75 356 PHE A CA 1
ATOM 2817 C C . PHE A 1 356 ? 3.825 9.815 15.717 1.00 93.75 356 PHE A C 1
ATOM 2819 O O . PHE A 1 356 ? 3.052 10.647 15.230 1.00 93.75 356 PHE A O 1
ATOM 2826 N N . PRO A 1 357 ? 3.395 8.603 16.110 1.00 92.69 357 PRO A N 1
ATOM 2827 C CA . PRO A 1 357 ? 1.987 8.250 16.106 1.00 92.69 357 PRO A CA 1
ATOM 2828 C C . PRO A 1 357 ? 1.242 8.807 17.314 1.00 92.69 357 PRO A C 1
ATOM 2830 O O . PRO A 1 357 ? 1.731 8.768 18.443 1.00 92.69 357 PRO A O 1
ATOM 2833 N N . VAL A 1 358 ? 0.004 9.223 17.061 1.00 90.62 358 VAL A N 1
ATOM 2834 C CA . VAL A 1 358 ? -1.047 9.406 18.061 1.00 90.62 358 VAL A CA 1
ATOM 2835 C C . VAL A 1 358 ? -2.178 8.459 17.694 1.00 90.62 358 VAL A C 1
ATOM 2837 O O . VAL A 1 358 ? -2.810 8.612 16.645 1.00 90.62 358 VAL A O 1
ATOM 2840 N N . ARG A 1 359 ? -2.427 7.459 18.541 1.00 88.94 359 ARG A N 1
ATOM 2841 C CA . ARG A 1 359 ? -3.426 6.417 18.278 1.00 88.94 359 ARG A CA 1
ATOM 2842 C C . ARG A 1 359 ? -4.458 6.363 19.381 1.00 88.94 359 ARG A C 1
ATOM 2844 O O . ARG A 1 359 ? -4.169 6.523 20.563 1.00 88.94 359 ARG A O 1
ATOM 2851 N N . ILE A 1 360 ? -5.674 6.059 18.972 1.00 84.94 360 ILE A N 1
ATOM 2852 C CA . ILE A 1 360 ? -6.756 5.646 19.845 1.00 84.94 360 ILE A CA 1
ATOM 2853 C C . ILE A 1 360 ? -6.829 4.128 19.746 1.00 84.94 360 ILE A C 1
ATOM 2855 O O . ILE A 1 360 ? -6.891 3.584 18.644 1.00 84.94 360 ILE A O 1
ATOM 2859 N N . ARG A 1 361 ? -6.819 3.443 20.890 1.00 85.25 361 ARG A N 1
ATOM 2860 C CA . ARG A 1 361 ? -6.974 1.990 20.978 1.00 85.25 361 ARG A CA 1
ATOM 2861 C C . ARG A 1 361 ? -8.246 1.639 21.717 1.00 85.25 361 ARG A C 1
ATOM 2863 O O . ARG A 1 361 ? -8.488 2.129 22.818 1.00 85.25 361 ARG A O 1
ATOM 2870 N N . TYR A 1 362 ? -9.016 0.739 21.135 1.00 81.06 362 TYR A N 1
ATOM 2871 C CA . TYR A 1 362 ? -10.138 0.096 21.783 1.00 81.06 362 TYR A CA 1
ATOM 2872 C C . TYR A 1 362 ? -9.782 -1.352 22.115 1.00 81.06 362 TYR A C 1
ATOM 2874 O O . TYR A 1 362 ? -9.466 -2.126 21.216 1.00 81.06 362 TYR A O 1
ATOM 2882 N N . PHE A 1 363 ? -9.840 -1.713 23.393 1.00 82.00 363 PHE A N 1
ATOM 2883 C CA . PHE A 1 363 ? -9.524 -3.024 23.938 1.00 82.00 363 PHE A CA 1
ATOM 2884 C C . PHE A 1 363 ? -10.807 -3.769 24.280 1.00 82.00 363 PHE A C 1
ATOM 2886 O O . PHE A 1 363 ? -11.566 -3.368 25.161 1.00 82.00 363 PHE A O 1
ATOM 2893 N N . TYR A 1 364 ? -10.992 -4.905 23.630 1.00 77.62 364 TYR A N 1
ATOM 2894 C CA . TYR A 1 364 ? -12.057 -5.844 23.906 1.00 77.62 364 TYR A CA 1
ATOM 2895 C C . TYR A 1 364 ? -11.507 -7.050 24.666 1.00 77.62 364 TYR A C 1
ATOM 2897 O O . TYR A 1 364 ? -10.627 -7.748 24.172 1.00 77.62 364 TYR A O 1
ATOM 2905 N N . ASP A 1 365 ? -12.015 -7.304 25.869 1.00 79.44 365 ASP A N 1
ATOM 2906 C CA . ASP A 1 365 ? -11.655 -8.483 26.662 1.00 79.44 365 ASP A CA 1
ATOM 2907 C C . ASP A 1 365 ? -12.296 -9.750 26.078 1.00 79.44 365 ASP A C 1
ATOM 2909 O O . ASP A 1 365 ? -13.492 -9.994 26.260 1.00 79.44 365 ASP A O 1
ATOM 2913 N N . LEU A 1 366 ? -11.478 -10.543 25.384 1.00 74.75 366 LEU A N 1
ATOM 2914 C CA . LEU A 1 366 ? -11.868 -11.795 24.743 1.00 74.75 366 LEU A CA 1
ATOM 2915 C C . LEU A 1 366 ? -11.966 -12.941 25.755 1.00 74.75 366 LEU A C 1
ATOM 2917 O O . LEU A 1 366 ? -12.832 -13.805 25.634 1.00 74.75 366 LEU A O 1
ATOM 2921 N N . TYR A 1 367 ? -11.068 -12.975 26.744 1.00 75.44 367 TYR A N 1
ATOM 2922 C CA . TYR A 1 367 ? -10.976 -14.098 27.672 1.00 75.44 367 TYR A CA 1
ATOM 2923 C C . TYR A 1 367 ? -10.557 -13.666 29.075 1.00 75.44 367 TYR A C 1
ATOM 2925 O O . TYR A 1 367 ? -9.364 -13.600 29.379 1.00 75.44 367 TYR A O 1
ATOM 2933 N N . LYS A 1 368 ? -11.551 -13.464 29.952 1.00 79.06 368 LYS A N 1
ATOM 2934 C CA . LYS A 1 368 ? -11.407 -13.315 31.416 1.00 79.06 368 LYS A CA 1
ATOM 2935 C C . LYS A 1 368 ? -10.271 -12.363 31.842 1.00 79.06 368 LYS A C 1
ATOM 2937 O O . LYS A 1 368 ? -9.539 -12.657 32.785 1.00 79.06 368 LYS A O 1
ATOM 2942 N N . GLY A 1 369 ? -10.069 -11.260 31.125 1.00 74.25 369 GLY A N 1
ATOM 2943 C CA . GLY A 1 369 ? -9.015 -10.276 31.384 1.00 74.25 369 GLY A CA 1
ATOM 2944 C C . GLY A 1 369 ? -7.588 -10.744 31.066 1.00 74.25 369 GLY A C 1
ATOM 2945 O O . GLY A 1 369 ? -6.631 -10.059 31.434 1.00 74.25 369 GLY A O 1
ATOM 2946 N N . LYS A 1 370 ? -7.418 -11.895 30.405 1.00 82.69 370 LYS A N 1
ATOM 2947 C CA . LYS A 1 370 ? -6.121 -12.434 29.966 1.00 82.69 370 LYS A CA 1
ATOM 2948 C C . LYS A 1 370 ? -5.825 -12.103 28.511 1.00 82.69 370 LYS A C 1
ATOM 2950 O O . LYS A 1 370 ? -4.721 -11.661 28.219 1.00 82.69 370 LYS A O 1
ATOM 2955 N N . VAL A 1 371 ? -6.791 -12.300 27.617 1.00 82.44 371 VAL A N 1
ATOM 2956 C CA . VAL A 1 371 ? -6.639 -12.017 26.183 1.00 82.44 371 VAL A CA 1
ATOM 2957 C C . VAL A 1 371 ? -7.523 -10.837 25.822 1.00 82.44 371 VAL A C 1
ATOM 2959 O O . VAL A 1 371 ? -8.719 -10.860 26.107 1.00 82.44 371 VAL A O 1
ATOM 2962 N N . HIS A 1 372 ? -6.949 -9.829 25.177 1.00 85.31 372 HIS A N 1
ATOM 2963 C CA . HIS A 1 372 ? -7.685 -8.689 24.653 1.00 85.31 372 HIS A CA 1
ATOM 2964 C C . HIS A 1 372 ? -7.460 -8.582 23.154 1.00 85.31 372 HIS A C 1
ATOM 2966 O O . HIS A 1 372 ? -6.330 -8.681 22.696 1.00 85.31 372 HIS A O 1
ATOM 2972 N N . VAL A 1 373 ? -8.517 -8.341 22.394 1.00 83.38 373 VAL A N 1
ATOM 2973 C CA . VAL A 1 373 ? -8.395 -7.884 21.011 1.00 83.38 373 VAL A CA 1
ATOM 2974 C C . VAL A 1 373 ? -8.373 -6.368 21.044 1.00 83.38 373 VAL A C 1
ATOM 2976 O O . VAL A 1 373 ? -9.203 -5.746 21.701 1.00 83.38 373 VAL A O 1
ATOM 2979 N N . ALA A 1 374 ? -7.417 -5.767 20.358 1.00 84.25 374 ALA A N 1
ATOM 2980 C CA . ALA A 1 374 ? -7.290 -4.332 20.248 1.00 84.25 374 ALA A CA 1
ATOM 2981 C C . ALA A 1 374 ? -7.568 -3.900 18.810 1.00 84.25 374 ALA A C 1
ATOM 2983 O O . ALA A 1 374 ? -7.071 -4.498 17.859 1.00 84.25 374 ALA A O 1
ATOM 2984 N N . ILE A 1 375 ? -8.345 -2.840 18.640 1.00 81.31 375 ILE A N 1
ATOM 2985 C CA . ILE A 1 375 ? -8.428 -2.108 17.378 1.00 81.31 375 ILE A CA 1
ATOM 2986 C C . ILE A 1 375 ? -7.840 -0.737 17.613 1.00 81.31 375 ILE A C 1
ATOM 2988 O O . ILE A 1 375 ? -8.149 -0.098 18.617 1.00 81.31 375 ILE A O 1
ATOM 2992 N N . ASN A 1 376 ? -6.975 -0.303 16.710 1.00 84.94 376 ASN A N 1
ATOM 2993 C CA . ASN A 1 376 ? -6.342 0.991 16.802 1.00 84.94 376 ASN A CA 1
ATOM 2994 C C . ASN A 1 376 ? -6.542 1.801 15.525 1.00 84.94 376 ASN A C 1
ATOM 2996 O O . ASN A 1 376 ? -6.609 1.265 14.421 1.00 84.94 376 ASN A O 1
ATOM 3000 N N . GLY A 1 377 ? -6.666 3.106 15.702 1.00 83.62 377 GLY A N 1
ATOM 3001 C CA . GLY A 1 377 ? -6.734 4.064 14.617 1.00 83.62 377 GLY A CA 1
ATOM 3002 C C . GLY A 1 377 ? -6.121 5.373 15.066 1.00 83.62 377 GLY A C 1
ATOM 3003 O O . GLY A 1 377 ? -6.210 5.738 16.239 1.00 83.62 377 GLY A O 1
ATOM 3004 N N . GLY A 1 378 ? -5.454 6.068 14.163 1.00 84.19 378 GLY A N 1
ATOM 3005 C CA . GLY A 1 378 ? -4.706 7.249 14.535 1.00 84.19 378 GLY A CA 1
ATOM 3006 C C . GLY A 1 378 ? -4.104 7.973 13.357 1.00 84.19 378 GLY A C 1
ATOM 3007 O O . GLY A 1 378 ? -4.223 7.564 12.205 1.00 84.19 378 GLY A O 1
ATOM 3008 N N . VAL A 1 379 ? -3.426 9.056 13.685 1.00 85.62 379 VAL A N 1
ATOM 3009 C CA . VAL A 1 379 ? -2.616 9.820 12.745 1.00 85.62 379 VAL A CA 1
ATOM 3010 C C . VAL A 1 379 ? -1.174 9.746 13.190 1.00 85.62 379 VAL A C 1
ATOM 3012 O O . VAL A 1 379 ? -0.862 9.483 14.353 1.00 85.62 379 VAL A O 1
ATOM 3015 N N . SER A 1 380 ? -0.262 9.909 12.257 1.00 89.94 380 SER A N 1
ATOM 3016 C CA . SER A 1 380 ? 1.162 9.853 12.528 1.00 89.94 380 SER A CA 1
ATOM 3017 C C . SER A 1 380 ? 1.868 10.847 11.638 1.00 89.94 380 SER A C 1
ATOM 3019 O O . SER A 1 380 ? 1.447 11.096 10.511 1.00 89.94 380 SER A O 1
ATOM 3021 N N . VAL A 1 381 ? 2.932 11.438 12.160 1.00 90.38 381 VAL A N 1
ATOM 3022 C CA . VAL A 1 381 ? 3.828 12.265 11.359 1.00 90.38 381 VAL A CA 1
ATOM 3023 C C . VAL A 1 381 ? 5.094 11.460 11.142 1.00 90.38 381 VAL A C 1
ATOM 3025 O O . VAL A 1 381 ? 5.780 11.120 12.104 1.00 90.38 381 VAL A O 1
ATOM 3028 N N . LEU A 1 382 ? 5.374 11.127 9.888 1.00 88.94 382 LEU A N 1
ATOM 3029 C CA . LEU A 1 382 ? 6.608 10.482 9.467 1.00 88.94 382 LEU A CA 1
ATOM 3030 C C . LEU A 1 382 ? 7.583 11.559 8.974 1.00 88.94 382 LEU A C 1
ATOM 3032 O O . LEU A 1 382 ? 7.206 12.454 8.222 1.00 88.94 382 LEU A O 1
ATOM 3036 N N . THR A 1 383 ? 8.837 11.494 9.404 1.00 87.81 383 THR A N 1
ATOM 3037 C CA . THR A 1 383 ? 9.886 12.444 9.015 1.00 87.81 383 THR A CA 1
ATOM 3038 C C . THR A 1 383 ? 11.237 11.750 8.929 1.00 87.81 383 THR A C 1
ATOM 3040 O O . THR A 1 383 ? 11.445 10.710 9.548 1.00 87.81 383 THR A O 1
ATOM 3043 N N . HIS A 1 384 ? 12.174 12.325 8.184 1.00 84.88 384 HIS A N 1
ATOM 3044 C CA . HIS A 1 384 ? 13.582 11.945 8.223 1.00 84.88 384 HIS A CA 1
ATOM 3045 C C . HIS A 1 384 ? 14.457 13.190 8.048 1.00 84.88 384 HIS A C 1
ATOM 3047 O O . HIS A 1 384 ? 14.132 14.119 7.305 1.00 84.88 384 HIS A O 1
ATOM 3053 N N . PHE A 1 385 ? 15.603 13.197 8.727 1.00 80.00 385 PHE A N 1
ATOM 3054 C CA . PHE A 1 385 ? 16.514 14.348 8.790 1.00 80.00 385 PHE A CA 1
ATOM 3055 C C . PHE A 1 385 ? 17.582 14.335 7.697 1.00 80.00 385 PHE A C 1
ATOM 3057 O O . PHE A 1 385 ? 18.637 14.952 7.841 1.00 80.00 385 PHE A O 1
ATOM 3064 N N . ALA A 1 386 ? 17.334 13.609 6.610 1.00 80.44 386 ALA A N 1
ATOM 3065 C CA . ALA A 1 386 ? 18.243 13.621 5.480 1.00 80.44 386 ALA A CA 1
ATOM 3066 C C . ALA A 1 386 ? 18.232 15.008 4.803 1.00 80.44 386 ALA A C 1
ATOM 3068 O O . ALA A 1 386 ? 17.295 15.797 4.973 1.00 80.44 386 ALA A O 1
ATOM 3069 N N . ARG A 1 387 ? 19.300 15.326 4.066 1.00 81.19 387 ARG A N 1
ATOM 3070 C CA . ARG A 1 387 ? 19.340 16.519 3.206 1.00 81.19 387 ARG A CA 1
ATOM 3071 C C . ARG A 1 387 ? 18.347 16.352 2.047 1.00 81.19 387 ARG A C 1
ATOM 3073 O O . ARG A 1 387 ? 17.876 15.245 1.808 1.00 81.19 387 ARG A O 1
ATOM 3080 N N . GLU A 1 388 ? 18.026 17.448 1.360 1.00 83.25 388 GLU A N 1
ATOM 3081 C CA . GLU A 1 388 ? 17.126 17.434 0.194 1.00 83.25 388 GLU A CA 1
ATOM 3082 C C . GLU A 1 388 ? 17.585 16.426 -0.855 1.00 83.25 388 GLU A C 1
ATOM 3084 O O . GLU A 1 388 ? 16.820 15.552 -1.227 1.00 83.25 388 GLU A O 1
ATOM 3089 N N . VAL A 1 389 ? 18.864 16.459 -1.217 1.00 86.44 389 VAL A N 1
ATOM 3090 C CA . VAL A 1 389 ? 19.532 15.320 -1.839 1.00 86.44 389 VAL A CA 1
ATOM 3091 C C . VAL A 1 389 ? 20.445 14.701 -0.800 1.00 86.44 389 VAL A C 1
ATOM 3093 O O . VAL A 1 389 ? 21.367 15.351 -0.297 1.00 86.44 389 VAL A O 1
ATOM 3096 N N . TYR A 1 390 ? 20.164 13.458 -0.431 1.00 84.94 390 TYR A N 1
ATOM 3097 C CA . TYR A 1 390 ? 20.904 12.777 0.626 1.00 84.94 390 TYR A CA 1
ATOM 3098 C C . TYR A 1 390 ? 21.923 11.779 0.097 1.00 84.94 390 TYR A C 1
ATOM 3100 O O . TYR A 1 390 ? 22.774 11.332 0.867 1.00 84.94 390 TYR A O 1
ATOM 3108 N N . ASN A 1 391 ? 21.856 11.438 -1.189 1.00 85.50 391 ASN A N 1
ATOM 3109 C CA . ASN A 1 391 ? 22.797 10.526 -1.808 1.00 85.50 391 ASN A CA 1
ATOM 3110 C C . ASN A 1 391 ? 22.798 10.684 -3.332 1.00 85.50 391 ASN A C 1
ATOM 3112 O O . ASN A 1 391 ? 21.741 10.827 -3.939 1.00 85.50 391 ASN A O 1
ATOM 3116 N N . GLN A 1 392 ? 23.982 10.622 -3.932 1.00 89.81 392 GLN A N 1
ATOM 3117 C CA . GLN A 1 392 ? 24.198 10.645 -5.374 1.00 89.81 392 GLN A CA 1
ATOM 3118 C C . GLN A 1 392 ? 25.368 9.735 -5.709 1.00 89.81 392 GLN A C 1
ATOM 3120 O O . GLN A 1 392 ? 26.275 9.553 -4.892 1.00 89.81 392 GLN A O 1
ATOM 3125 N N . GLY A 1 393 ? 25.363 9.185 -6.912 1.00 89.19 393 GLY A N 1
ATOM 3126 C CA . GLY A 1 393 ? 26.477 8.388 -7.383 1.00 89.19 393 GLY A CA 1
ATOM 3127 C C . GLY A 1 393 ? 26.360 8.048 -8.852 1.00 89.19 393 GLY A C 1
ATOM 3128 O O . GLY A 1 393 ? 25.315 8.229 -9.477 1.00 89.19 393 GLY A O 1
ATOM 3129 N N . THR A 1 394 ? 27.463 7.532 -9.368 1.00 91.56 394 THR A N 1
ATOM 3130 C CA . THR A 1 394 ? 27.590 7.050 -10.735 1.00 91.56 394 THR A CA 1
ATOM 3131 C C . THR A 1 394 ? 28.301 5.710 -10.682 1.00 91.56 394 THR A C 1
ATOM 3133 O O . THR A 1 394 ? 29.153 5.491 -9.815 1.00 91.56 394 THR A O 1
ATOM 3136 N N . GLY A 1 395 ? 27.950 4.806 -11.582 1.00 89.25 395 GLY A N 1
ATOM 3137 C CA . GLY A 1 395 ? 28.645 3.541 -11.728 1.00 89.25 395 GLY A CA 1
ATOM 3138 C C . GLY A 1 395 ? 28.469 2.970 -13.118 1.00 89.25 395 GLY A C 1
ATOM 3139 O O . GLY A 1 395 ? 27.492 3.267 -13.803 1.00 89.25 395 GLY A O 1
ATOM 3140 N N . ASP A 1 396 ? 29.433 2.158 -13.514 1.00 90.56 396 ASP A N 1
ATOM 3141 C CA . ASP A 1 396 ? 29.387 1.450 -14.781 1.00 90.56 396 ASP A CA 1
ATOM 3142 C C . ASP A 1 396 ? 28.762 0.071 -14.576 1.00 90.56 396 ASP A C 1
ATOM 3144 O O . ASP A 1 396 ? 28.928 -0.558 -13.527 1.00 90.56 396 ASP A O 1
ATOM 3148 N N . PHE A 1 397 ? 28.042 -0.385 -15.590 1.00 86.81 397 PHE A N 1
ATOM 3149 C CA . PHE A 1 397 ? 27.488 -1.725 -15.679 1.00 86.81 397 PHE A CA 1
ATOM 3150 C C . PHE A 1 397 ? 27.593 -2.227 -17.118 1.00 86.81 397 PHE A C 1
ATOM 3152 O O . PHE A 1 397 ? 27.819 -1.466 -18.061 1.00 86.81 397 PHE A O 1
ATOM 3159 N N . THR A 1 398 ? 27.466 -3.532 -17.293 1.00 82.88 398 THR A N 1
ATOM 3160 C CA . THR A 1 398 ? 27.403 -4.167 -18.610 1.00 82.88 398 THR A CA 1
ATOM 3161 C C . THR A 1 398 ? 26.042 -4.802 -18.759 1.00 82.88 398 THR A C 1
ATOM 3163 O O . THR A 1 398 ? 25.552 -5.374 -17.796 1.00 82.88 398 THR A O 1
ATOM 3166 N N . TYR A 1 399 ? 25.463 -4.708 -19.948 1.00 79.69 399 TYR A N 1
ATOM 3167 C CA . TYR A 1 399 ? 24.201 -5.369 -20.264 1.00 79.69 399 TYR A CA 1
ATOM 3168 C C . TYR A 1 399 ? 24.249 -5.949 -21.678 1.00 79.69 399 TYR A C 1
ATOM 3170 O O . TYR A 1 399 ? 25.085 -5.543 -22.498 1.00 79.69 399 TYR A O 1
ATOM 3178 N N . TYR A 1 400 ? 23.349 -6.875 -21.978 1.00 77.81 400 TYR A N 1
ATOM 3179 C CA . TYR A 1 400 ? 23.202 -7.472 -23.292 1.00 77.81 400 TYR A CA 1
ATOM 3180 C C . TYR A 1 400 ? 22.289 -6.617 -24.178 1.00 77.81 400 TYR A C 1
ATOM 3182 O O . TYR A 1 400 ? 21.102 -6.432 -23.907 1.00 77.81 400 TYR A O 1
ATOM 3190 N N . SER A 1 401 ? 22.849 -6.043 -25.247 1.00 77.38 401 SER A N 1
ATOM 3191 C CA . SER A 1 401 ? 22.095 -5.132 -26.105 1.00 77.38 401 SER A CA 1
ATOM 3192 C C . SER A 1 401 ? 21.251 -5.888 -27.134 1.00 77.38 401 SER A C 1
ATOM 3194 O O . SER A 1 401 ? 21.823 -6.601 -27.961 1.00 77.38 401 SER A O 1
ATOM 3196 N N . PRO A 1 402 ? 19.924 -5.651 -27.189 1.00 73.31 402 PRO A N 1
ATOM 3197 C CA . PRO A 1 402 ? 19.050 -6.285 -28.177 1.00 73.31 402 PRO A CA 1
ATOM 3198 C C . PRO A 1 402 ? 19.342 -5.837 -29.613 1.00 73.31 402 PRO A C 1
ATOM 3200 O O . PRO A 1 402 ? 18.970 -6.511 -30.565 1.00 73.31 402 PRO A O 1
ATOM 3203 N N . THR A 1 403 ? 19.983 -4.679 -29.791 1.00 73.81 403 THR A N 1
ATOM 3204 C CA . THR A 1 403 ? 20.239 -4.095 -31.115 1.00 73.81 403 THR A CA 1
ATOM 3205 C C . THR A 1 403 ? 21.546 -4.595 -31.723 1.00 73.81 403 THR A C 1
ATOM 3207 O O . THR A 1 403 ? 21.675 -4.653 -32.944 1.00 73.81 403 THR A O 1
ATOM 3210 N N . THR A 1 404 ? 22.543 -4.904 -30.889 1.00 75.81 404 THR A N 1
ATOM 3211 C CA . THR A 1 404 ? 23.880 -5.321 -31.344 1.00 75.81 404 THR A CA 1
ATOM 3212 C C . THR A 1 404 ? 24.193 -6.786 -31.054 1.00 75.81 404 THR A C 1
ATOM 3214 O O . THR A 1 404 ? 25.229 -7.265 -31.518 1.00 75.81 404 THR A O 1
ATOM 3217 N N . SER A 1 405 ? 23.335 -7.488 -30.303 1.00 74.44 405 SER A N 1
ATOM 3218 C CA . SER A 1 405 ? 23.526 -8.880 -29.869 1.00 74.44 405 SER A CA 1
ATOM 3219 C C . SER A 1 405 ? 24.862 -9.122 -29.165 1.00 74.44 405 SER A C 1
ATOM 3221 O O . SER A 1 405 ? 25.484 -10.183 -29.280 1.00 74.44 405 SER A O 1
ATOM 3223 N N . ALA A 1 406 ? 25.334 -8.106 -28.443 1.00 80.69 406 ALA A N 1
ATOM 3224 C CA . ALA A 1 406 ? 26.614 -8.096 -27.753 1.00 80.69 406 ALA A CA 1
ATOM 3225 C C . ALA A 1 406 ? 26.498 -7.381 -26.404 1.00 80.69 406 ALA A C 1
ATOM 3227 O O . ALA A 1 406 ? 25.616 -6.545 -26.192 1.00 80.69 406 ALA A O 1
ATOM 3228 N N . GLN A 1 407 ? 27.435 -7.682 -25.503 1.00 83.69 407 GLN A N 1
ATOM 3229 C CA . GLN A 1 407 ? 27.581 -6.928 -24.264 1.00 83.69 407 GLN A CA 1
ATOM 3230 C C . GLN A 1 407 ? 28.029 -5.500 -24.573 1.00 83.69 407 GLN A C 1
ATOM 3232 O O . GLN A 1 407 ? 29.015 -5.278 -25.280 1.00 83.69 407 GLN A O 1
ATOM 3237 N N . VAL A 1 408 ? 27.307 -4.535 -24.018 1.00 85.38 408 VAL A N 1
ATOM 3238 C CA . VAL A 1 408 ? 27.591 -3.111 -24.153 1.00 85.38 408 VAL A CA 1
ATOM 3239 C C . VAL A 1 408 ? 27.818 -2.534 -22.762 1.00 85.38 408 VAL A C 1
ATOM 3241 O O . VAL A 1 408 ? 27.055 -2.788 -21.830 1.00 85.38 408 VAL A O 1
ATOM 3244 N N . SER A 1 409 ? 28.888 -1.756 -22.613 1.00 88.94 409 SER A N 1
ATOM 3245 C CA . SER A 1 409 ? 29.129 -0.987 -21.394 1.00 88.94 409 SER A CA 1
ATOM 3246 C C . SER A 1 409 ? 28.187 0.208 -21.341 1.00 88.94 409 SER A C 1
ATOM 3248 O O . SER A 1 409 ? 28.044 0.946 -22.317 1.00 88.94 409 SER A O 1
ATOM 3250 N N . ALA A 1 410 ? 27.576 0.409 -20.185 1.00 88.88 410 ALA A N 1
ATOM 3251 C CA . ALA A 1 410 ? 26.691 1.517 -19.904 1.00 88.88 410 ALA A CA 1
ATOM 3252 C C . ALA A 1 410 ? 27.052 2.139 -18.558 1.00 88.88 410 ALA A C 1
ATOM 3254 O O . ALA A 1 410 ? 27.640 1.501 -17.686 1.00 88.88 410 ALA A O 1
ATOM 3255 N N . THR A 1 411 ? 26.676 3.396 -18.386 1.00 90.81 411 THR A N 1
ATOM 3256 C CA . THR A 1 411 ? 26.861 4.111 -17.130 1.00 90.81 411 THR A CA 1
ATOM 3257 C C . THR A 1 411 ? 25.492 4.469 -16.577 1.00 90.81 411 THR A C 1
ATOM 3259 O O . THR A 1 411 ? 24.618 4.942 -17.306 1.00 90.81 411 THR A O 1
ATOM 3262 N N . THR A 1 412 ? 25.300 4.255 -15.281 1.00 89.94 412 THR A N 1
ATOM 3263 C CA . THR A 1 412 ? 24.138 4.733 -14.538 1.00 89.94 412 THR A CA 1
ATOM 3264 C C . THR A 1 412 ? 24.546 5.860 -13.607 1.00 89.94 412 THR A C 1
ATOM 3266 O O . THR A 1 412 ? 25.636 5.861 -13.032 1.00 89.94 412 THR A O 1
ATOM 3269 N N . SER A 1 413 ? 23.661 6.831 -13.448 1.00 92.25 413 SER A N 1
ATOM 3270 C CA . SER A 1 413 ? 23.773 7.906 -12.475 1.00 92.25 413 SER A CA 1
ATOM 3271 C C . SER A 1 413 ? 22.480 7.981 -11.688 1.00 92.25 413 SER A C 1
ATOM 3273 O O . SER A 1 413 ? 21.398 7.764 -12.235 1.00 92.25 413 SER A O 1
ATOM 3275 N N . TYR A 1 414 ? 22.582 8.281 -10.399 1.00 90.81 414 TYR A N 1
ATOM 3276 C CA . TYR A 1 414 ? 21.409 8.386 -9.550 1.00 90.81 414 TYR A CA 1
ATOM 3277 C C . TYR A 1 414 ? 21.471 9.553 -8.584 1.00 90.81 414 TYR A C 1
ATOM 3279 O O . TYR A 1 414 ? 22.540 9.966 -8.127 1.00 90.81 414 TYR A O 1
ATOM 3287 N N . SER A 1 415 ? 20.283 10.019 -8.216 1.00 90.75 415 SER A N 1
ATOM 3288 C CA . SER A 1 415 ? 20.064 11.007 -7.173 1.00 90.75 415 SER A CA 1
ATOM 3289 C C . SER A 1 415 ? 18.896 10.563 -6.304 1.00 90.75 415 SER A C 1
ATOM 3291 O O . SER A 1 415 ? 17.775 10.414 -6.779 1.00 90.75 415 SER A O 1
ATOM 3293 N N . ALA A 1 416 ? 19.167 10.324 -5.024 1.00 87.50 416 ALA A N 1
ATOM 3294 C CA . ALA A 1 416 ? 18.144 10.030 -4.035 1.00 87.50 416 ALA A CA 1
ATOM 3295 C C . ALA A 1 416 ? 17.800 11.316 -3.282 1.00 87.50 416 ALA A C 1
ATOM 3297 O O . ALA A 1 416 ? 18.648 11.903 -2.591 1.00 87.50 416 ALA A O 1
ATOM 3298 N N . SER A 1 417 ? 16.556 11.752 -3.437 1.00 87.94 417 SER A N 1
ATOM 3299 C CA . SER A 1 417 ? 16.059 13.011 -2.909 1.00 87.94 417 SER A CA 1
ATOM 3300 C C . SER A 1 417 ? 14.866 12.812 -1.986 1.00 87.94 417 SER A C 1
ATOM 3302 O O . SER A 1 417 ? 14.113 11.838 -2.055 1.00 87.94 417 SER A O 1
ATOM 3304 N N . ARG A 1 418 ? 14.724 13.768 -1.073 1.00 86.25 418 ARG A N 1
ATOM 3305 C CA . ARG A 1 418 ? 13.562 13.933 -0.220 1.00 86.25 418 ARG A CA 1
ATOM 3306 C C . ARG A 1 418 ? 12.578 14.870 -0.894 1.00 86.25 418 ARG A C 1
ATOM 3308 O O . ARG A 1 418 ? 12.884 16.045 -1.080 1.00 86.25 418 ARG A O 1
ATOM 3315 N N . ASN A 1 419 ? 11.361 14.386 -1.104 1.00 84.12 419 ASN A N 1
ATOM 3316 C CA . ASN A 1 419 ? 10.268 15.196 -1.635 1.00 84.12 419 ASN A CA 1
ATOM 3317 C C . ASN A 1 419 ? 9.551 15.982 -0.539 1.00 84.12 419 ASN A C 1
ATOM 3319 O O . ASN A 1 419 ? 9.160 17.130 -0.743 1.00 84.12 419 ASN A O 1
ATOM 3323 N N . ALA A 1 420 ? 9.376 15.376 0.638 1.00 81.56 420 ALA A N 1
ATOM 3324 C CA . ALA A 1 420 ? 8.645 15.994 1.737 1.00 81.56 420 ALA A CA 1
ATOM 3325 C C . ALA A 1 420 ? 9.356 15.789 3.086 1.00 81.56 420 ALA A C 1
ATOM 3327 O O . ALA A 1 420 ? 9.625 14.654 3.477 1.00 81.56 420 ALA A O 1
ATOM 3328 N N . PRO A 1 421 ? 9.625 16.862 3.859 1.00 80.06 421 PRO A N 1
ATOM 3329 C CA . PRO A 1 421 ? 10.252 16.743 5.178 1.00 80.06 421 PRO A CA 1
ATOM 3330 C C . PRO A 1 421 ? 9.320 16.130 6.228 1.00 80.06 421 PRO A C 1
ATOM 3332 O O . PRO A 1 421 ? 9.786 15.519 7.191 1.00 80.06 421 PRO A O 1
ATOM 3335 N N . LEU A 1 422 ? 8.010 16.310 6.055 1.00 84.88 422 LEU A N 1
ATOM 3336 C CA . LEU A 1 422 ? 6.968 15.816 6.942 1.00 84.88 422 LEU A CA 1
ATOM 3337 C C . LEU A 1 422 ? 5.891 15.142 6.105 1.00 84.88 422 LEU A C 1
ATOM 3339 O O . LEU A 1 422 ? 5.374 15.718 5.149 1.00 84.88 422 LEU A O 1
ATOM 3343 N N . LEU A 1 423 ? 5.537 13.932 6.506 1.00 84.81 423 LEU A N 1
ATOM 3344 C CA . LEU A 1 423 ? 4.564 13.099 5.830 1.00 84.81 423 LEU A CA 1
ATOM 3345 C C . LEU A 1 423 ? 3.454 12.778 6.820 1.00 84.81 423 LEU A C 1
ATOM 3347 O O . LEU A 1 423 ? 3.683 12.019 7.768 1.00 84.81 423 LEU A O 1
ATOM 3351 N N . PRO A 1 424 ? 2.257 13.354 6.642 1.00 83.12 424 PRO A N 1
ATOM 3352 C CA . PRO A 1 424 ? 1.107 12.891 7.386 1.00 83.12 424 PRO A CA 1
ATOM 3353 C C . PRO A 1 424 ? 0.786 11.467 6.937 1.00 83.12 424 PRO A C 1
ATOM 3355 O O . PRO A 1 424 ? 0.776 11.153 5.744 1.00 83.12 424 PRO A O 1
ATOM 3358 N N . VAL A 1 425 ? 0.525 10.608 7.911 1.00 86.75 425 VAL A N 1
ATOM 3359 C CA . VAL A 1 425 ? 0.162 9.214 7.704 1.00 86.75 425 VAL A CA 1
ATOM 3360 C C . VAL A 1 425 ? -1.080 8.916 8.527 1.00 86.75 425 VAL A C 1
ATOM 3362 O O . VAL A 1 425 ? -1.154 9.257 9.707 1.00 86.75 425 VAL A O 1
ATOM 3365 N N . LEU A 1 426 ? -2.063 8.265 7.918 1.00 84.00 426 LEU A N 1
ATOM 3366 C CA . LEU A 1 426 ? -3.167 7.666 8.655 1.00 84.00 426 LEU A CA 1
ATOM 3367 C C . LEU A 1 426 ? -2.776 6.238 9.042 1.00 84.00 426 LEU A C 1
ATOM 3369 O O . LEU A 1 426 ? -2.282 5.478 8.210 1.00 84.00 426 LEU A O 1
ATOM 3373 N N . ARG A 1 427 ? -3.010 5.867 10.299 1.00 84.81 427 ARG A N 1
ATOM 3374 C CA . ARG A 1 427 ? -2.817 4.506 10.797 1.00 84.81 427 ARG A CA 1
ATOM 3375 C C . ARG A 1 427 ? -4.145 3.885 11.160 1.00 84.81 427 ARG A C 1
ATOM 3377 O O . ARG A 1 427 ? -4.944 4.489 11.871 1.00 84.81 427 ARG A O 1
ATOM 3384 N N . LEU A 1 428 ? -4.342 2.652 10.726 1.00 84.06 428 LEU A N 1
ATOM 3385 C CA . LEU A 1 428 ? -5.453 1.810 11.142 1.00 84.06 428 LEU A CA 1
ATOM 3386 C C . LEU A 1 428 ? -4.919 0.401 11.355 1.00 84.06 428 LEU A C 1
ATOM 3388 O O . LEU A 1 428 ? -4.141 -0.091 10.546 1.00 84.06 428 LEU A O 1
ATOM 3392 N N . GLY A 1 429 ? -5.324 -0.267 12.424 1.00 85.19 429 GLY A N 1
ATOM 3393 C CA . GLY A 1 429 ? -4.809 -1.591 12.722 1.00 85.19 429 GLY A CA 1
ATOM 3394 C C . GLY A 1 429 ? -5.628 -2.355 13.739 1.00 85.19 429 GLY A C 1
ATOM 3395 O O . GLY A 1 429 ? -6.557 -1.850 14.370 1.00 85.19 429 GLY A O 1
ATOM 3396 N N . THR A 1 430 ? -5.261 -3.614 13.906 1.00 85.88 430 THR A N 1
ATOM 3397 C CA . THR A 1 430 ? -5.845 -4.508 14.898 1.00 85.88 430 THR A CA 1
ATOM 3398 C C . THR A 1 430 ? -4.760 -5.382 15.499 1.00 85.88 430 THR A C 1
ATOM 3400 O O . THR A 1 430 ? -3.694 -5.548 14.920 1.00 85.88 430 THR A O 1
ATOM 3403 N N . GLY A 1 431 ? -4.992 -5.915 16.686 1.00 88.19 431 GLY A N 1
ATOM 3404 C CA . GLY A 1 431 ? -4.033 -6.766 17.350 1.00 88.19 431 GLY A CA 1
ATOM 3405 C C . GLY A 1 431 ? -4.636 -7.563 18.484 1.00 88.19 431 GLY A C 1
ATOM 3406 O O . GLY A 1 431 ? -5.812 -7.432 18.819 1.00 88.19 431 GLY A O 1
ATOM 3407 N N . VAL A 1 432 ? -3.796 -8.389 19.084 1.00 89.00 432 VAL A N 1
ATOM 3408 C CA . VAL A 1 432 ? -4.111 -9.193 20.254 1.00 89.00 432 VAL A CA 1
ATOM 3409 C C . VAL A 1 432 ? -3.098 -8.871 21.339 1.00 89.00 432 VAL A C 1
ATOM 3411 O O . VAL A 1 432 ? -1.900 -8.746 21.092 1.00 89.00 432 VAL A O 1
ATOM 3414 N N . GLU A 1 433 ? -3.591 -8.736 22.559 1.00 93.50 433 GLU A N 1
ATOM 3415 C CA . GLU A 1 433 ? -2.792 -8.552 23.752 1.00 93.50 433 GLU A CA 1
ATOM 3416 C C . GLU A 1 433 ? -3.024 -9.706 24.717 1.00 93.50 433 GLU A C 1
ATOM 3418 O O . GLU A 1 433 ? -4.166 -10.036 25.045 1.00 93.50 433 GLU A O 1
ATOM 3423 N N . TYR A 1 434 ? -1.944 -10.287 25.220 1.00 92.06 434 TYR A N 1
ATOM 3424 C CA . TYR A 1 434 ? -1.988 -11.391 26.162 1.00 92.06 434 TYR A CA 1
ATOM 3425 C C . TYR A 1 434 ? -1.270 -11.022 27.456 1.00 92.06 434 TYR A C 1
ATOM 3427 O O . TYR A 1 434 ? -0.071 -10.751 27.461 1.00 92.06 434 TYR A O 1
ATOM 3435 N N . LYS A 1 435 ? -2.004 -11.016 28.571 1.00 88.94 435 LYS A N 1
ATOM 3436 C CA . LYS A 1 435 ? -1.431 -10.852 29.908 1.00 88.94 435 LYS A CA 1
ATOM 3437 C C . LYS A 1 435 ? -0.655 -12.117 30.264 1.00 88.94 435 LYS A C 1
ATOM 3439 O O . LYS A 1 435 ? -1.254 -13.177 30.453 1.00 88.94 435 LYS A O 1
ATOM 3444 N N . LEU A 1 436 ? 0.662 -11.987 30.372 1.00 86.50 436 LEU A N 1
ATOM 3445 C CA . LEU A 1 436 ? 1.537 -13.100 30.705 1.00 86.50 436 LEU A CA 1
ATOM 3446 C C . LEU A 1 436 ? 1.282 -13.550 32.156 1.00 86.50 436 LEU A C 1
ATOM 3448 O O . LEU A 1 436 ? 1.060 -12.706 33.031 1.00 86.50 436 LEU A O 1
ATOM 3452 N N . PRO A 1 437 ? 1.269 -14.867 32.429 1.00 85.44 437 PRO A N 1
ATOM 3453 C CA . PRO A 1 437 ? 1.031 -15.412 33.763 1.00 85.44 437 PRO A CA 1
ATOM 3454 C C . PRO A 1 437 ? 2.301 -15.310 34.621 1.00 85.44 437 PRO A C 1
ATOM 3456 O O . PRO A 1 437 ? 2.895 -16.319 34.982 1.00 85.44 437 PRO A O 1
ATOM 3459 N N . MET A 1 438 ? 2.735 -14.087 34.915 1.00 83.19 438 MET A N 1
ATOM 3460 C CA . MET A 1 438 ? 3.921 -13.801 35.722 1.00 83.19 438 MET A CA 1
ATOM 3461 C C . MET A 1 438 ? 3.607 -12.743 36.786 1.00 83.19 438 MET A C 1
ATOM 3463 O O . MET A 1 438 ? 2.612 -12.023 36.671 1.00 83.19 438 MET A O 1
ATOM 3467 N N . GLU A 1 439 ? 4.423 -12.672 37.839 1.00 77.00 439 GLU A N 1
ATOM 3468 C CA . GLU A 1 439 ? 4.196 -11.745 38.961 1.00 77.00 439 GLU A CA 1
ATOM 3469 C C . GLU A 1 439 ? 4.312 -10.280 38.536 1.00 77.00 439 GLU A C 1
ATOM 3471 O O . GLU A 1 439 ? 3.542 -9.421 38.970 1.00 77.00 439 GLU A O 1
ATOM 3476 N N . PHE A 1 440 ? 5.246 -10.001 37.627 1.00 80.56 440 PHE A N 1
ATOM 3477 C CA . PHE A 1 440 ? 5.368 -8.700 36.998 1.00 80.56 440 PHE A CA 1
ATOM 3478 C C . PHE A 1 440 ? 4.242 -8.503 35.967 1.00 80.56 440 PHE A C 1
ATOM 3480 O O . PHE A 1 440 ? 4.042 -9.367 35.111 1.00 80.56 440 PHE A O 1
ATOM 3487 N N . PRO A 1 441 ? 3.489 -7.389 35.994 1.00 81.56 441 PRO A N 1
ATOM 3488 C CA . PRO A 1 441 ? 2.385 -7.189 35.066 1.00 81.56 441 PRO A CA 1
ATOM 3489 C C . PRO A 1 441 ? 2.922 -6.906 33.654 1.00 81.56 441 PRO A C 1
ATOM 3491 O O . PRO A 1 441 ? 3.101 -5.760 33.261 1.00 81.56 441 PRO A O 1
ATOM 3494 N N . LEU A 1 442 ? 3.168 -7.955 32.871 1.00 88.25 442 LEU A N 1
ATOM 3495 C CA . LEU A 1 442 ? 3.634 -7.858 31.490 1.00 88.25 442 LEU A CA 1
ATOM 3496 C C . LEU A 1 442 ? 2.553 -8.347 30.528 1.00 88.25 442 LEU A C 1
ATOM 3498 O O . LEU A 1 442 ? 1.899 -9.369 30.747 1.00 88.25 442 LEU A O 1
ATOM 3502 N N . ILE A 1 443 ? 2.356 -7.602 29.449 1.00 91.94 443 ILE A N 1
ATOM 3503 C CA . ILE A 1 443 ? 1.387 -7.918 28.405 1.00 91.94 443 ILE A CA 1
ATOM 3504 C C . ILE A 1 443 ? 2.152 -8.063 27.095 1.00 91.94 443 ILE A C 1
ATOM 3506 O O . ILE A 1 443 ? 2.756 -7.097 26.643 1.00 91.94 443 ILE A O 1
ATOM 3510 N N . ALA A 1 444 ? 2.117 -9.244 26.487 1.00 95.44 444 ALA A N 1
ATOM 3511 C CA . ALA A 1 444 ? 2.615 -9.448 25.132 1.00 95.44 444 ALA A CA 1
ATOM 3512 C C . ALA A 1 444 ? 1.619 -8.860 24.126 1.00 95.44 444 ALA A C 1
ATOM 3514 O O . ALA A 1 444 ? 0.407 -9.003 24.302 1.00 95.44 444 ALA A O 1
ATOM 3515 N N . THR A 1 445 ? 2.116 -8.209 23.082 1.00 94.88 445 THR A N 1
ATOM 3516 C CA . THR A 1 445 ? 1.305 -7.551 22.056 1.00 94.88 445 THR A CA 1
ATOM 3517 C C . THR A 1 445 ? 1.657 -8.072 20.670 1.00 94.88 445 THR A C 1
ATOM 3519 O O . THR A 1 445 ? 2.827 -8.252 20.359 1.00 94.88 445 THR A O 1
ATOM 3522 N N . LEU A 1 446 ? 0.650 -8.296 19.828 1.00 95.19 446 LEU A N 1
ATOM 3523 C CA . LEU A 1 446 ? 0.810 -8.585 18.405 1.00 95.19 446 LEU A CA 1
ATOM 3524 C C . LEU A 1 446 ? -0.166 -7.711 17.628 1.00 95.19 446 LEU A C 1
ATOM 3526 O O . LEU A 1 446 ? -1.372 -7.846 17.814 1.00 95.19 446 LEU A O 1
ATOM 3530 N N . TYR A 1 447 ? 0.334 -6.840 16.763 1.00 91.31 447 TYR A N 1
ATOM 3531 C CA . TYR A 1 447 ? -0.469 -5.911 15.978 1.00 91.31 447 TYR A CA 1
ATOM 3532 C C . TYR A 1 447 ? -0.193 -6.060 14.485 1.00 91.31 447 TYR A C 1
ATOM 3534 O O . TYR A 1 447 ? 0.943 -6.252 14.069 1.00 91.31 447 TYR A O 1
ATOM 3542 N N . VAL A 1 448 ? -1.245 -5.925 13.686 1.00 90.00 448 VAL A N 1
ATOM 3543 C CA . VAL A 1 448 ? -1.194 -5.756 12.237 1.00 90.00 448 VAL A CA 1
ATOM 3544 C C . VAL A 1 448 ? -1.758 -4.378 11.927 1.00 90.00 448 VAL A C 1
ATOM 3546 O O . VAL A 1 448 ? -2.921 -4.097 12.229 1.00 90.00 448 VAL A O 1
ATOM 3549 N N . ASN A 1 449 ? -0.938 -3.507 11.349 1.00 87.31 449 ASN A N 1
ATOM 3550 C CA . ASN A 1 449 ? -1.303 -2.126 11.063 1.00 87.31 449 ASN A CA 1
ATOM 3551 C C . ASN A 1 449 ? -1.147 -1.830 9.571 1.00 87.31 449 ASN A C 1
ATOM 3553 O O . ASN A 1 449 ? -0.223 -2.305 8.920 1.00 87.31 449 ASN A O 1
ATOM 3557 N N . TYR A 1 450 ? -2.037 -1.006 9.038 1.00 85.69 450 TYR A N 1
ATOM 3558 C CA . TYR A 1 450 ? -1.899 -0.366 7.744 1.00 85.69 450 TYR A CA 1
ATOM 3559 C C . TYR A 1 450 ? -1.588 1.117 7.947 1.00 85.69 450 TYR A C 1
ATOM 3561 O O . TYR A 1 450 ? -2.230 1.809 8.743 1.00 85.69 450 TYR A O 1
ATOM 3569 N N . MET A 1 451 ? -0.580 1.586 7.227 1.00 86.81 451 MET A N 1
ATOM 3570 C CA . MET A 1 451 ? -0.148 2.971 7.154 1.00 86.81 451 MET A CA 1
ATOM 3571 C C . MET A 1 451 ? -0.522 3.505 5.779 1.00 86.81 451 MET A C 1
ATOM 3573 O O . MET A 1 451 ? -0.194 2.883 4.771 1.00 86.81 451 MET A O 1
ATOM 3577 N N . GLN A 1 452 ? -1.182 4.655 5.746 1.00 83.00 452 GLN A N 1
ATOM 3578 C CA . GLN A 1 452 ? -1.539 5.358 4.524 1.00 83.00 452 GLN A CA 1
ATOM 3579 C C . GLN A 1 452 ? -0.830 6.707 4.498 1.00 83.00 452 GLN A C 1
ATOM 3581 O O . GLN A 1 452 ? -1.223 7.622 5.222 1.00 83.00 452 GLN A O 1
ATOM 3586 N N . GLY A 1 453 ? 0.197 6.833 3.666 1.00 79.06 453 GLY A N 1
ATOM 3587 C CA . GLY A 1 453 ? 0.775 8.125 3.330 1.00 79.06 453 GLY A CA 1
ATOM 3588 C C . GLY A 1 453 ? -0.053 8.828 2.257 1.00 79.06 453 GLY A C 1
ATOM 3589 O O . GLY A 1 453 ? -0.681 8.196 1.405 1.00 79.06 453 GLY A O 1
ATOM 3590 N N . PHE A 1 454 ? -0.093 10.155 2.333 1.00 68.88 454 PHE A N 1
ATOM 3591 C CA . PHE A 1 454 ? -0.860 10.995 1.406 1.00 68.88 454 PHE A CA 1
ATOM 3592 C C . PHE A 1 454 ? 0.014 11.677 0.349 1.00 68.88 454 PHE A C 1
ATOM 3594 O O . PHE A 1 454 ? -0.508 12.303 -0.568 1.00 68.88 454 PHE A O 1
ATOM 3601 N N . MET A 1 455 ? 1.338 11.586 0.484 1.00 71.88 455 MET A N 1
ATOM 3602 C CA . MET A 1 455 ? 2.304 12.229 -0.403 1.00 71.88 455 MET A CA 1
ATOM 3603 C C . MET A 1 455 ? 3.524 11.330 -0.585 1.00 71.88 455 MET A C 1
ATOM 3605 O O . MET A 1 455 ? 3.814 10.483 0.265 1.00 71.88 455 MET A O 1
ATOM 3609 N N . LYS A 1 456 ? 4.265 11.554 -1.673 1.00 78.81 456 LYS A N 1
ATOM 3610 C CA . LYS A 1 456 ? 5.581 10.945 -1.859 1.00 78.81 456 LYS A CA 1
ATOM 3611 C C . LYS A 1 456 ? 6.552 11.481 -0.811 1.00 78.81 456 LYS A C 1
ATOM 3613 O O . LYS A 1 456 ? 6.645 12.686 -0.593 1.00 78.81 456 LYS A O 1
ATOM 3618 N N . ALA A 1 457 ? 7.247 10.563 -0.168 1.00 78.31 457 ALA A N 1
ATOM 3619 C CA . ALA A 1 457 ? 8.251 10.822 0.843 1.00 78.31 457 ALA A CA 1
ATOM 3620 C C . ALA A 1 457 ? 9.604 11.116 0.202 1.00 78.31 457 ALA A C 1
ATOM 3622 O O . ALA A 1 457 ? 10.131 12.215 0.362 1.00 78.31 457 ALA A O 1
ATOM 3623 N N . ASP A 1 458 ? 10.076 10.153 -0.585 1.00 82.62 458 ASP A N 1
ATOM 3624 C CA . ASP A 1 458 ? 11.373 10.145 -1.245 1.00 82.62 458 ASP A CA 1
ATOM 3625 C C . ASP A 1 458 ? 11.217 9.619 -2.665 1.00 82.62 458 ASP A C 1
ATOM 3627 O O . ASP A 1 458 ? 10.368 8.753 -2.915 1.00 82.62 458 ASP A O 1
ATOM 3631 N N . ASP A 1 459 ? 12.095 10.099 -3.536 1.00 87.75 459 ASP A N 1
ATOM 3632 C CA . ASP A 1 459 ? 12.299 9.575 -4.876 1.00 87.75 459 ASP A CA 1
ATOM 3633 C C . ASP A 1 459 ? 13.778 9.213 -5.072 1.00 87.75 459 ASP A C 1
ATOM 3635 O O . ASP A 1 459 ? 14.687 9.820 -4.501 1.00 87.75 459 ASP A O 1
ATOM 3639 N N . ILE A 1 460 ? 14.018 8.187 -5.881 1.00 87.25 460 ILE A N 1
ATOM 3640 C CA . ILE A 1 460 ? 15.331 7.898 -6.449 1.00 87.25 460 ILE A CA 1
ATOM 3641 C C . ILE A 1 460 ? 15.197 8.067 -7.951 1.00 87.25 460 ILE A C 1
ATOM 3643 O O . ILE A 1 460 ? 14.507 7.287 -8.607 1.00 87.25 460 ILE A O 1
ATOM 3647 N N . GLU A 1 461 ? 15.849 9.094 -8.472 1.00 91.19 461 GLU A N 1
ATOM 3648 C CA . GLU A 1 461 ? 15.973 9.348 -9.899 1.00 91.19 461 GLU A CA 1
ATOM 3649 C C . GLU A 1 461 ? 17.202 8.612 -10.424 1.00 91.19 461 GLU A C 1
ATOM 3651 O O . GLU A 1 461 ? 18.288 8.728 -9.855 1.00 91.19 461 GLU A O 1
ATOM 3656 N N . VAL A 1 462 ? 17.025 7.842 -11.492 1.00 88.81 462 VAL A N 1
ATOM 3657 C CA . VAL A 1 462 ? 18.056 7.027 -12.134 1.00 88.81 462 VAL A CA 1
ATOM 3658 C C . VAL A 1 462 ? 18.092 7.391 -13.610 1.00 88.81 462 VAL A C 1
ATOM 3660 O O . VAL A 1 462 ? 17.071 7.326 -14.287 1.00 88.81 462 VAL A O 1
ATOM 3663 N N . SER A 1 463 ? 19.261 7.778 -14.108 1.00 91.62 463 SER A N 1
ATOM 3664 C CA . SER A 1 463 ? 19.498 8.040 -15.530 1.00 91.62 463 SER A CA 1
ATOM 3665 C C . SER A 1 463 ? 20.585 7.108 -16.032 1.00 91.62 463 SER A C 1
ATOM 3667 O O . SER A 1 463 ? 21.661 7.035 -15.432 1.00 91.62 463 SER A O 1
ATOM 3669 N N . ASN A 1 464 ? 20.319 6.425 -17.137 1.00 88.69 464 ASN A N 1
ATOM 3670 C CA . ASN A 1 464 ? 21.267 5.521 -17.774 1.00 88.69 464 ASN A CA 1
ATOM 3671 C C . ASN A 1 464 ? 21.788 6.150 -19.069 1.00 88.69 464 ASN A C 1
ATOM 3673 O O . ASN A 1 464 ? 21.096 6.934 -19.713 1.00 88.69 464 ASN A O 1
ATOM 3677 N N . SER A 1 465 ? 22.989 5.769 -19.502 1.00 88.44 465 SER A N 1
ATOM 3678 C CA . SER A 1 465 ? 23.526 6.136 -20.822 1.00 88.44 465 SER A CA 1
ATOM 3679 C C . SER A 1 465 ? 22.812 5.434 -21.991 1.00 88.44 465 SER A C 1
ATOM 3681 O O . SER A 1 465 ? 23.267 5.518 -23.131 1.00 88.44 465 SER A O 1
ATOM 3683 N N . LEU A 1 466 ? 21.739 4.695 -21.704 1.00 83.94 466 LEU A N 1
ATOM 3684 C CA . LEU A 1 466 ? 20.935 3.948 -22.661 1.00 83.94 466 LEU A CA 1
ATOM 3685 C C . LEU A 1 466 ? 19.822 4.834 -23.235 1.00 83.94 466 LEU A C 1
ATOM 3687 O O . LEU A 1 466 ? 19.359 5.751 -22.554 1.00 83.94 466 LEU A O 1
ATOM 3691 N N . PRO A 1 467 ? 19.375 4.581 -24.478 1.00 80.50 467 PRO A N 1
ATOM 3692 C CA . PRO A 1 467 ? 18.268 5.319 -25.071 1.00 80.50 467 PRO A CA 1
ATOM 3693 C C . PRO A 1 467 ? 16.938 4.885 -24.434 1.00 80.50 467 PRO A C 1
ATOM 3695 O O . PRO A 1 467 ? 16.267 3.984 -24.928 1.00 80.50 467 PRO A O 1
ATOM 3698 N N . GLU A 1 468 ? 16.568 5.536 -23.332 1.00 83.75 468 GLU A N 1
ATOM 3699 C CA . GLU A 1 468 ? 15.322 5.299 -22.599 1.00 83.75 468 GLU A CA 1
ATOM 3700 C C . GLU A 1 468 ? 14.421 6.536 -22.611 1.00 83.75 468 GLU A C 1
ATOM 3702 O O . GLU A 1 468 ? 14.891 7.679 -22.572 1.00 83.75 468 GLU A O 1
ATOM 3707 N N . THR A 1 469 ? 13.110 6.302 -22.624 1.00 83.38 469 THR A N 1
ATOM 3708 C CA . THR A 1 469 ? 12.095 7.348 -22.487 1.00 83.38 469 THR A CA 1
ATOM 3709 C C . THR A 1 469 ? 11.212 7.050 -21.276 1.00 83.38 469 THR A C 1
ATOM 3711 O O . THR A 1 469 ? 10.667 5.952 -21.187 1.00 83.38 469 THR A O 1
ATOM 3714 N N . PRO A 1 470 ? 11.023 8.002 -20.347 1.00 82.25 470 PRO A N 1
ATOM 3715 C CA . PRO A 1 470 ? 11.821 9.212 -20.178 1.00 82.25 470 PRO A CA 1
ATOM 3716 C C . PRO A 1 470 ? 13.271 8.865 -19.804 1.00 82.25 470 PRO A C 1
ATOM 3718 O O . PRO A 1 470 ? 13.542 7.823 -19.217 1.00 82.25 470 PRO A O 1
ATOM 3721 N N . THR A 1 471 ? 14.198 9.782 -20.086 1.00 86.31 471 THR A N 1
ATOM 3722 C CA . THR A 1 471 ? 15.638 9.613 -19.797 1.00 86.31 471 THR A CA 1
ATOM 3723 C C . THR A 1 471 ? 15.937 9.416 -18.305 1.00 86.31 471 THR A C 1
ATOM 3725 O O . THR A 1 471 ? 16.990 8.900 -17.941 1.00 86.31 471 THR A O 1
ATOM 3728 N N . VAL A 1 472 ? 15.006 9.827 -17.438 1.00 88.94 472 VAL A N 1
ATOM 3729 C CA . VAL A 1 472 ? 15.084 9.652 -15.988 1.00 88.94 472 VAL A CA 1
ATOM 3730 C C . VAL A 1 472 ? 13.981 8.701 -15.542 1.00 88.94 472 VAL A C 1
ATOM 3732 O O . VAL A 1 472 ? 12.795 9.011 -15.648 1.00 88.94 472 VAL A O 1
ATOM 3735 N N . SER A 1 473 ? 14.380 7.558 -15.001 1.00 87.62 473 SER A N 1
ATOM 3736 C CA . SER A 1 473 ? 13.499 6.616 -14.317 1.00 87.62 473 SER A CA 1
ATOM 3737 C C . SER A 1 473 ? 13.391 6.970 -12.837 1.00 87.62 473 SER A C 1
ATOM 3739 O O . SER A 1 473 ? 14.366 7.409 -12.231 1.00 87.62 473 SER A O 1
ATOM 3741 N N . THR A 1 474 ? 12.228 6.757 -12.226 1.00 86.94 474 THR A N 1
ATOM 3742 C CA . THR A 1 474 ? 11.998 7.120 -10.822 1.00 86.94 474 THR A CA 1
ATOM 3743 C C . THR A 1 474 ? 11.500 5.930 -10.015 1.00 86.94 474 THR A C 1
ATOM 3745 O O . THR A 1 474 ? 10.540 5.263 -10.404 1.00 86.94 474 THR A O 1
ATOM 3748 N N . ILE A 1 475 ? 12.105 5.714 -8.845 1.00 85.25 475 ILE A N 1
ATOM 3749 C CA . ILE A 1 475 ? 11.561 4.864 -7.783 1.00 85.25 475 ILE A CA 1
ATOM 3750 C C . ILE A 1 475 ? 10.968 5.772 -6.707 1.00 85.25 475 ILE A C 1
ATOM 3752 O O . ILE A 1 475 ? 11.705 6.507 -6.057 1.00 85.25 475 ILE A O 1
ATOM 3756 N N . SER A 1 476 ? 9.655 5.691 -6.489 1.00 83.31 476 SER A N 1
ATOM 3757 C CA . SER A 1 476 ? 8.942 6.517 -5.507 1.00 83.31 476 SER A CA 1
ATOM 3758 C C . SER A 1 476 ? 8.507 5.740 -4.271 1.00 83.31 476 SER A C 1
ATOM 3760 O O . SER A 1 476 ? 7.989 4.621 -4.370 1.00 83.31 476 SER A O 1
ATOM 3762 N N . TYR A 1 477 ? 8.635 6.383 -3.108 1.00 80.88 477 TYR A N 1
ATOM 3763 C CA . TYR A 1 477 ? 8.081 5.929 -1.832 1.00 80.88 477 TYR A CA 1
ATOM 3764 C C . TYR A 1 477 ? 6.932 6.834 -1.375 1.00 80.88 477 TYR A C 1
ATOM 3766 O O . TYR A 1 477 ? 7.074 8.048 -1.310 1.00 80.88 477 TYR A O 1
ATOM 3774 N N . GLU A 1 478 ? 5.798 6.247 -0.989 1.00 73.56 478 GLU A N 1
ATOM 3775 C CA . GLU A 1 478 ? 4.563 6.993 -0.690 1.00 73.56 478 GLU A CA 1
ATOM 3776 C C . GLU A 1 478 ? 4.124 6.962 0.775 1.00 73.56 478 GLU A C 1
ATOM 3778 O O . GLU A 1 478 ? 2.977 7.268 1.085 1.00 73.56 478 GLU A O 1
ATOM 3783 N N . GLY A 1 479 ? 4.980 6.525 1.701 1.00 75.12 479 GLY A N 1
ATOM 3784 C CA . GLY A 1 479 ? 4.608 6.458 3.123 1.00 75.12 479 GLY A CA 1
ATOM 3785 C C . GLY A 1 479 ? 3.619 5.341 3.484 1.00 75.12 479 GLY A C 1
ATOM 3786 O O . GLY A 1 479 ? 3.318 5.151 4.661 1.00 75.12 479 GLY A O 1
ATOM 3787 N N . SER A 1 480 ? 3.116 4.604 2.493 1.00 81.56 480 SER A N 1
ATOM 3788 C CA . SER A 1 480 ? 2.065 3.601 2.662 1.00 81.56 480 SER A CA 1
ATOM 3789 C C . SER A 1 480 ? 2.629 2.186 2.796 1.00 81.56 480 SER A C 1
ATOM 3791 O O . SER A 1 480 ? 3.630 1.832 2.164 1.00 81.56 480 SER A O 1
ATOM 3793 N N . GLY A 1 481 ? 2.002 1.346 3.620 1.00 81.56 481 GLY A N 1
ATOM 3794 C CA . GLY A 1 481 ? 2.512 0.005 3.897 1.00 81.56 481 GLY A CA 1
ATOM 3795 C C . GLY A 1 481 ? 1.754 -0.758 4.976 1.00 81.56 481 GLY A C 1
ATOM 3796 O O . GLY A 1 481 ? 0.925 -0.203 5.688 1.00 81.56 481 GLY A O 1
ATOM 3797 N N . TRP A 1 482 ? 2.059 -2.046 5.096 1.00 85.12 482 TRP A N 1
ATOM 3798 C CA . TRP A 1 482 ? 1.578 -2.899 6.184 1.00 85.12 482 TRP A CA 1
ATOM 3799 C C . TRP A 1 482 ? 2.695 -3.114 7.194 1.00 85.12 482 TRP A C 1
ATOM 3801 O O . TRP A 1 482 ? 3.835 -3.310 6.785 1.00 85.12 482 TRP A O 1
ATOM 3811 N N . SER A 1 483 ? 2.385 -3.135 8.485 1.00 88.38 483 SER A N 1
ATOM 3812 C CA . SER A 1 483 ? 3.302 -3.604 9.518 1.00 88.38 483 SER A CA 1
ATOM 3813 C C . SER A 1 483 ? 2.706 -4.746 10.327 1.00 88.38 483 SER A C 1
ATOM 3815 O O . SER A 1 483 ? 1.502 -4.782 10.582 1.00 88.38 483 SER A O 1
ATOM 3817 N N . VAL A 1 484 ? 3.565 -5.683 10.722 1.00 91.19 484 VAL A N 1
ATOM 3818 C CA . VAL A 1 484 ? 3.281 -6.695 11.742 1.00 91.19 484 VAL A CA 1
ATOM 3819 C C . VAL A 1 484 ? 4.274 -6.467 12.867 1.00 91.19 484 VAL A C 1
ATOM 3821 O O . VAL A 1 484 ? 5.482 -6.586 12.662 1.00 91.19 484 VAL A O 1
ATOM 3824 N N . AS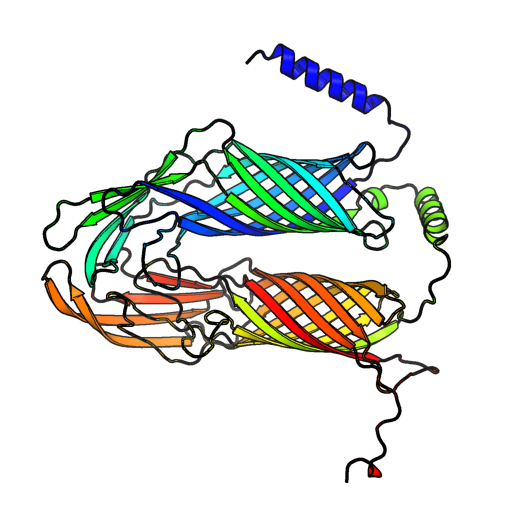P A 1 485 ? 3.752 -6.123 14.035 1.00 92.56 485 ASP A N 1
ATOM 3825 C CA . ASP A 1 485 ? 4.509 -5.635 15.178 1.00 92.56 485 ASP A CA 1
ATOM 3826 C C . ASP A 1 485 ? 4.274 -6.553 16.383 1.00 92.56 485 ASP A C 1
ATOM 3828 O O . ASP A 1 485 ? 3.136 -6.756 16.807 1.00 92.56 485 ASP A O 1
ATOM 3832 N N . LEU A 1 486 ? 5.351 -7.111 16.935 1.00 95.25 486 LEU A N 1
ATOM 3833 C CA . LEU A 1 486 ? 5.358 -7.876 18.179 1.00 95.25 486 LEU A CA 1
ATOM 3834 C C . LEU A 1 486 ? 5.964 -7.008 19.281 1.00 95.25 486 LEU A C 1
ATOM 3836 O O . LEU A 1 486 ? 6.990 -6.364 19.079 1.00 95.25 486 LEU A O 1
ATOM 3840 N N . GLY A 1 487 ? 5.375 -7.004 20.466 1.00 94.81 487 GLY A N 1
ATOM 3841 C CA . GLY A 1 487 ? 5.857 -6.148 21.535 1.00 94.81 487 GLY A CA 1
ATOM 3842 C C . GLY A 1 487 ? 5.494 -6.612 22.927 1.00 94.81 487 GLY A C 1
ATOM 3843 O O . GLY A 1 487 ? 4.931 -7.688 23.153 1.00 94.81 487 GLY A O 1
ATOM 3844 N N . VAL A 1 488 ? 5.843 -5.753 23.875 1.00 94.50 488 VAL A N 1
ATOM 3845 C CA . VAL A 1 488 ? 5.479 -5.888 25.278 1.00 94.50 488 VAL A CA 1
ATOM 3846 C C . VAL A 1 488 ? 4.975 -4.564 25.821 1.00 94.50 488 VAL A C 1
ATOM 3848 O O . VAL A 1 488 ? 5.410 -3.488 25.413 1.00 94.50 488 VAL A O 1
ATOM 3851 N N . LYS A 1 489 ? 4.061 -4.645 26.782 1.00 93.19 489 LYS A N 1
ATOM 3852 C CA . LYS A 1 489 ? 3.468 -3.504 27.465 1.00 93.19 489 LYS A CA 1
ATOM 3853 C C . LYS A 1 489 ? 3.418 -3.746 28.966 1.00 93.19 489 LYS A C 1
ATOM 3855 O O . LYS A 1 489 ? 2.992 -4.806 29.421 1.00 93.19 489 LYS A O 1
ATOM 3860 N N . ILE A 1 490 ? 3.793 -2.721 29.719 1.00 91.00 490 ILE A N 1
ATOM 3861 C CA . ILE A 1 490 ? 3.801 -2.687 31.177 1.00 91.00 490 ILE A CA 1
ATOM 3862 C C . ILE A 1 490 ? 2.758 -1.658 31.624 1.00 91.00 490 ILE A C 1
ATOM 3864 O O . ILE A 1 490 ? 2.887 -0.472 31.305 1.00 91.00 490 ILE A O 1
ATOM 3868 N N . PRO A 1 491 ? 1.693 -2.079 32.319 1.00 87.62 491 PRO A N 1
ATOM 3869 C CA . PRO A 1 491 ? 0.715 -1.187 32.896 1.00 87.62 491 PRO A CA 1
ATOM 3870 C C . PRO A 1 491 ? 1.150 -0.684 34.279 1.00 87.62 491 PRO A C 1
ATOM 3872 O O . PRO A 1 491 ? 1.589 -1.452 35.128 1.00 87.62 491 PRO A O 1
ATOM 3875 N N . PHE A 1 492 ? 0.926 0.600 34.527 1.00 82.19 492 PHE A N 1
ATOM 3876 C CA . PHE A 1 492 ? 1.148 1.295 35.787 1.00 82.19 492 PHE A CA 1
ATOM 3877 C C . PHE A 1 492 ? -0.170 1.894 36.282 1.00 82.19 492 PHE A C 1
ATOM 3879 O O . PHE A 1 492 ? -0.895 2.564 35.541 1.00 82.19 492 PHE A O 1
ATOM 3886 N N . ARG A 1 493 ? -0.481 1.694 37.564 1.00 70.88 493 ARG A N 1
ATOM 3887 C CA . ARG A 1 493 ? -1.543 2.439 38.253 1.00 70.88 493 ARG A CA 1
ATOM 3888 C C . ARG A 1 493 ? -0.891 3.459 39.171 1.00 70.88 493 ARG A C 1
ATOM 3890 O O . ARG A 1 493 ? -0.117 3.084 40.043 1.00 70.88 493 ARG A O 1
ATOM 3897 N N . LEU A 1 494 ? -1.208 4.734 38.978 1.00 63.69 494 LEU A N 1
ATOM 3898 C CA . LEU A 1 494 ? -0.753 5.809 39.857 1.00 63.69 494 LEU A CA 1
ATOM 3899 C C . LEU A 1 494 ? -1.789 5.994 40.981 1.00 63.69 494 LEU A C 1
ATOM 3901 O O . LEU A 1 494 ? -2.973 6.160 40.693 1.00 63.69 494 LEU A O 1
ATOM 3905 N N . GLY A 1 495 ? -1.368 5.934 42.251 1.00 56.16 495 GLY A N 1
ATOM 3906 C CA . GLY A 1 495 ? -2.232 6.144 43.426 1.00 56.16 495 GLY A CA 1
ATOM 3907 C C . GLY A 1 495 ? -1.973 5.171 44.585 1.00 56.16 495 GLY A C 1
ATOM 3908 O O . GLY A 1 495 ? -1.103 4.313 44.498 1.00 56.16 495 GLY A O 1
ATOM 3909 N N . ALA A 1 496 ? -2.750 5.282 45.670 1.00 46.31 496 ALA A N 1
ATOM 3910 C CA . ALA A 1 496 ? -2.571 4.510 46.914 1.00 46.31 496 ALA A CA 1
ATOM 3911 C C . ALA A 1 496 ? -2.678 2.973 46.757 1.00 46.31 496 ALA A C 1
ATOM 3913 O O . ALA A 1 496 ? -2.225 2.240 47.628 1.00 46.31 496 ALA A O 1
ATOM 3914 N N . ASN A 1 497 ? -3.218 2.491 45.630 1.00 51.12 497 ASN A N 1
ATOM 3915 C CA . ASN A 1 497 ? -3.305 1.072 45.255 1.00 51.12 497 ASN A CA 1
ATOM 3916 C C . ASN A 1 497 ? -2.354 0.716 44.088 1.00 51.12 497 ASN A C 1
ATOM 3918 O O . ASN A 1 497 ? -2.690 -0.118 43.243 1.00 51.12 497 ASN A O 1
ATOM 3922 N N . ALA A 1 498 ? -1.210 1.401 43.973 1.00 49.62 498 ALA A N 1
ATOM 3923 C CA . ALA A 1 498 ? -0.240 1.183 42.902 1.00 49.62 498 ALA A CA 1
ATOM 3924 C C . ALA A 1 498 ? 0.295 -0.260 42.916 1.00 49.62 498 ALA A C 1
ATOM 3926 O O . ALA A 1 498 ? 1.039 -0.659 43.807 1.00 49.62 498 ALA A O 1
ATOM 3927 N N . GLN A 1 499 ? -0.063 -1.042 41.896 1.00 51.97 499 GLN A N 1
ATOM 3928 C CA . GLN A 1 499 ? 0.560 -2.332 41.600 1.00 51.97 499 GLN A CA 1
ATOM 3929 C C . GLN A 1 499 ? 1.799 -2.098 40.728 1.00 51.97 499 GLN A C 1
ATOM 3931 O O . GLN A 1 499 ? 1.771 -2.330 39.523 1.00 51.97 499 GLN A O 1
ATOM 3936 N N . CYS A 1 500 ? 2.889 -1.621 41.321 1.00 50.56 500 CYS A N 1
ATOM 3937 C CA . CYS A 1 500 ? 4.204 -1.988 40.806 1.00 50.56 500 CYS A CA 1
ATOM 3938 C C . CYS A 1 500 ? 4.551 -3.295 41.517 1.00 50.56 500 CYS A C 1
ATOM 3940 O O . CYS A 1 500 ? 4.649 -3.306 42.743 1.00 50.56 500 CYS A O 1
ATOM 3942 N N . GLY A 1 501 ? 4.646 -4.408 40.784 1.00 50.19 501 GLY A N 1
ATOM 3943 C CA . GLY A 1 501 ? 5.145 -5.654 41.371 1.00 50.19 501 GLY A CA 1
ATOM 3944 C C . GLY A 1 501 ? 6.489 -5.399 42.063 1.00 50.19 501 GLY A C 1
ATOM 3945 O O . GLY A 1 501 ? 7.245 -4.525 41.628 1.00 50.19 501 GLY A O 1
ATOM 3946 N N . LYS A 1 502 ? 6.770 -6.122 43.155 1.00 40.22 502 LYS A N 1
ATOM 3947 C CA . LYS A 1 502 ? 8.098 -6.095 43.782 1.00 40.22 502 LYS A CA 1
ATOM 3948 C C . LYS A 1 502 ? 9.139 -6.398 42.698 1.00 40.22 502 LYS A C 1
ATOM 3950 O O . LYS A 1 502 ? 8.972 -7.347 41.937 1.00 40.22 502 LYS A O 1
ATOM 3955 N N . LEU A 1 503 ? 10.175 -5.565 42.599 1.00 40.44 503 LEU A N 1
ATOM 3956 C CA . LEU A 1 503 ? 11.354 -5.898 41.799 1.00 40.44 503 LEU A CA 1
ATOM 3957 C C . LEU A 1 503 ? 11.939 -7.222 42.332 1.00 40.44 503 LEU A C 1
ATOM 3959 O O . LEU A 1 503 ? 11.876 -7.424 43.547 1.00 40.44 503 LEU A O 1
ATOM 3963 N N . PRO A 1 504 ? 12.481 -8.105 41.470 1.00 39.66 504 PRO A N 1
ATOM 3964 C CA . PRO A 1 504 ? 13.146 -9.319 41.932 1.00 39.66 504 PRO A CA 1
ATOM 3965 C C . PRO A 1 504 ? 14.256 -8.952 42.919 1.00 39.66 504 PRO A C 1
ATOM 3967 O O . PRO A 1 504 ? 15.003 -7.994 42.679 1.00 39.66 504 PRO A O 1
ATOM 3970 N N . ASP A 1 505 ? 14.345 -9.684 44.029 1.00 36.75 505 ASP A N 1
ATOM 3971 C CA . ASP A 1 505 ? 15.384 -9.444 45.022 1.00 36.75 505 ASP A CA 1
ATOM 3972 C C . ASP A 1 505 ? 16.758 -9.689 44.388 1.00 36.75 505 ASP A C 1
ATOM 3974 O O . ASP A 1 505 ? 16.988 -10.639 43.638 1.00 36.75 505 ASP A O 1
ATOM 3978 N N . ARG A 1 506 ? 17.693 -8.783 44.681 1.00 40.03 506 ARG A N 1
ATOM 3979 C CA . ARG A 1 506 ? 19.027 -8.715 44.062 1.00 40.03 506 ARG A CA 1
ATOM 3980 C C . ARG A 1 506 ? 19.882 -9.972 44.306 1.00 40.03 506 ARG A C 1
ATOM 3982 O O . ARG A 1 506 ? 20.925 -10.120 43.674 1.00 40.03 506 ARG A O 1
ATOM 3989 N N . ASP A 1 507 ? 19.432 -10.855 45.193 1.00 46.75 507 ASP A N 1
ATOM 3990 C CA . ASP A 1 507 ? 20.078 -12.113 45.558 1.00 46.75 507 ASP A CA 1
ATOM 3991 C C . ASP A 1 507 ? 19.666 -13.303 44.667 1.00 46.75 507 ASP A C 1
ATOM 3993 O O . ASP A 1 507 ? 20.339 -14.328 44.702 1.00 46.75 507 ASP A O 1
ATOM 3997 N N . GLU A 1 508 ? 18.642 -13.165 43.812 1.00 45.00 508 GLU A N 1
ATOM 3998 C CA . GLU A 1 508 ? 18.261 -14.188 42.814 1.00 45.00 508 GLU A CA 1
ATOM 3999 C C . GLU A 1 508 ? 18.972 -14.018 41.454 1.00 45.00 508 GLU A C 1
ATOM 4001 O O . GLU A 1 508 ? 18.826 -14.849 40.560 1.00 45.00 508 GLU A O 1
ATOM 4006 N N . LEU A 1 509 ? 19.757 -12.946 41.285 1.00 38.44 509 LEU A N 1
ATOM 4007 C CA . LEU A 1 509 ? 20.519 -12.629 40.064 1.00 38.44 509 LEU A CA 1
ATOM 4008 C C . LEU A 1 509 ? 22.035 -12.868 40.209 1.00 38.44 509 LEU A C 1
ATOM 4010 O O . LEU A 1 509 ? 22.823 -12.269 39.473 1.00 38.44 509 LEU A O 1
ATOM 4014 N N . LYS A 1 510 ? 22.453 -13.713 41.158 1.00 35.25 510 LYS A N 1
ATOM 4015 C CA . LYS A 1 510 ? 23.845 -14.169 41.282 1.00 35.25 510 LYS A CA 1
ATOM 4016 C C . LYS A 1 510 ? 24.052 -15.559 40.712 1.00 35.25 510 LYS A C 1
ATOM 4018 O O . LYS A 1 510 ? 23.245 -16.452 41.045 1.00 35.25 510 LYS A O 1
#

Sequence (510 aa):
MDTRKFSFLMLAMSFLLTQELSAQLKTTLNLEAGTMWNMLKVDDPGHLFQKANVRSYVTGITVGQEIIPNLSVHTGLLFVPLRDGINIVDERPHQVQWTSLNSFMIPVRVEYRIQPTEFPVSFTPRVGYVHRLNSQPQTMYTYSSILSAPDGSAYTYDVQQVFDQPSSHMLEVGVGINLSLSGAWRASFNLSYMTALFDSPSNIYSLDYAGESGSPTSTFYTSKGNSLYTTLAFNLPLSNIWQNKDYRVRARIENSVYKGKPVDKRGQVYLGGDIGSLWRQFSSTNPAVGARPMSDRGLFTYANLHTGIYAGYMLTGELGVDIGVYYQRSSTFYAIMYDHEVDYVTSVPAPMYLEFPVRIRYFYDLYKGKVHVAINGGVSVLTHFAREVYNQGTGDFTYYSPTTSAQVSATTSYSASRNAPLLPVLRLGTGVEYKLPMEFPLIATLYVNYMQGFMKADDIEVSNSLPETPTVSTISYEGSGWSVDLGVKIPFRLGANAQCGKLPDRDELK

pLDDT: mean 77.24, std 15.87, range [32.44, 96.56]